Protein AF-M5C0T6-F1 (afdb_monomer_lite)

Foldseek 3Di:
DDADLVCLQQAPCSVVVVVVDDDDDPPVVVVVVVCVVCVVVVVVVLVPDDLVNLLVVLLVQLQQQAPNHPNDGPPDDLLNSLLVSVCCSCPVSVRDDPDRHADAPVSCVVRVNVVNVVVVSHHHDDPPPDPDDPVPDDDDDDDDDDDDDDDDDDDDDDDDDDDDDDDDDDDDDDDDDDDDDDDDDDDDDDDDDDDDDDDDDDDDDDDDDDDDDPDDDDDDDDPDPPFDDDDFDFAEAAAQFQQLQLLVQLLLLVPFDPVALEEEEAEACLQVFVLVQVLSCQLNVAREFEQPGPPDPVSQLVSVVVRQPDPDRYYYYDHLPDQEHHQCQQVGEHREYEYEYDCLVPDFSPVSCVNCVNSHNYGYYYTYYHPVSCVSCVVVCVVDPYYHRRNNVQNVDLPRPPVSVVSSVSSVVSLVPCVVSLVVSLQSNLLSSLVVCQPPDALQVSLLSSQLRCCRHSLEDQQVSYDPSRGRPYYHDAHEPVSCVVRVNVVCVVVVSHHHD

pLDDT: mean 76.31, std 24.2, range [22.41, 98.0]

Structure (mmCIF, N/CA/C/O backbone):
data_AF-M5C0T6-F1
#
_entry.id   AF-M5C0T6-F1
#
loop_
_atom_site.group_PDB
_atom_site.id
_atom_site.type_symbol
_atom_site.label_atom_id
_atom_site.label_alt_id
_atom_site.label_comp_id
_atom_site.label_asym_id
_atom_site.label_entity_id
_atom_site.label_seq_id
_atom_site.pdbx_PDB_ins_code
_atom_site.Cartn_x
_atom_site.Cartn_y
_atom_site.Cartn_z
_atom_site.occupancy
_atom_site.B_iso_or_equiv
_atom_site.auth_seq_id
_atom_site.auth_comp_id
_atom_site.auth_asym_id
_atom_site.auth_atom_id
_atom_site.pdbx_PDB_model_num
ATOM 1 N N . MET A 1 1 ? 19.981 -6.386 -4.255 1.00 53.12 1 MET A N 1
ATOM 2 C CA . MET A 1 1 ? 20.990 -5.521 -3.605 1.00 53.12 1 MET A CA 1
ATOM 3 C C . MET A 1 1 ? 21.536 -6.290 -2.415 1.00 53.12 1 MET A C 1
ATOM 5 O O . MET A 1 1 ? 20.749 -6.980 -1.781 1.00 53.12 1 MET A O 1
ATOM 9 N N . VAL A 1 2 ? 22.842 -6.235 -2.165 1.00 61.12 2 VAL A N 1
ATOM 10 C CA . VAL A 1 2 ? 23.506 -6.896 -1.030 1.00 61.12 2 VAL A CA 1
ATOM 11 C C . VAL A 1 2 ? 24.157 -5.807 -0.186 1.00 61.12 2 VAL A C 1
ATOM 13 O O . VAL A 1 2 ? 24.775 -4.909 -0.753 1.00 61.12 2 VAL A O 1
ATOM 16 N N . ALA A 1 3 ? 23.999 -5.885 1.132 1.00 67.38 3 ALA A N 1
ATOM 17 C CA . ALA A 1 3 ? 24.616 -4.983 2.098 1.00 67.38 3 ALA A CA 1
ATOM 18 C C . ALA A 1 3 ? 25.434 -5.796 3.107 1.00 67.38 3 ALA A C 1
ATOM 20 O O . ALA A 1 3 ? 25.019 -6.892 3.489 1.00 67.38 3 ALA A O 1
ATOM 21 N N . CYS A 1 4 ? 26.584 -5.267 3.523 1.00 77.12 4 CYS A N 1
ATOM 22 C CA . CYS A 1 4 ? 27.404 -5.865 4.568 1.00 77.12 4 CYS A CA 1
ATOM 23 C C . CYS A 1 4 ? 27.088 -5.206 5.915 1.00 77.12 4 CYS A C 1
ATOM 25 O O . CYS A 1 4 ? 27.060 -3.982 6.008 1.00 77.12 4 CYS A O 1
ATOM 27 N N . SER A 1 5 ? 26.908 -5.994 6.977 1.00 76.25 5 SER A N 1
ATOM 28 C CA . SER A 1 5 ? 26.717 -5.458 8.335 1.00 76.25 5 SER A CA 1
ATOM 29 C C . SER A 1 5 ? 27.936 -4.702 8.865 1.00 76.25 5 SER A C 1
ATOM 31 O O . SER A 1 5 ? 27.797 -3.835 9.717 1.00 76.25 5 SER A O 1
ATOM 33 N N . GLU A 1 6 ? 29.127 -4.981 8.335 1.00 76.75 6 GLU A N 1
ATOM 34 C CA . GLU A 1 6 ? 30.347 -4.232 8.664 1.00 76.75 6 GLU A CA 1
ATOM 35 C C . GLU A 1 6 ? 30.303 -2.784 8.133 1.00 76.75 6 GLU A C 1
ATOM 37 O O . GLU A 1 6 ? 30.961 -1.906 8.688 1.00 76.75 6 GLU A O 1
ATOM 42 N N . ASP A 1 7 ? 29.472 -2.513 7.118 1.00 75.94 7 ASP A N 1
ATOM 43 C CA . ASP A 1 7 ? 29.292 -1.187 6.516 1.00 75.94 7 ASP A CA 1
ATOM 44 C C . ASP A 1 7 ? 28.244 -0.318 7.244 1.00 75.94 7 ASP A C 1
ATOM 46 O O . ASP A 1 7 ? 28.082 0.859 6.906 1.00 75.94 7 ASP A O 1
ATOM 50 N N . GLU A 1 8 ? 27.530 -0.861 8.242 1.00 79.75 8 GLU A N 1
ATOM 51 C CA . GLU A 1 8 ? 26.380 -0.207 8.896 1.00 79.75 8 GLU A CA 1
ATOM 52 C C . GLU A 1 8 ? 26.715 1.189 9.439 1.00 79.75 8 GLU A C 1
ATOM 54 O O . GLU A 1 8 ? 25.943 2.134 9.264 1.00 79.75 8 GLU A O 1
ATOM 59 N N . ASN A 1 9 ? 27.897 1.314 10.046 1.00 79.12 9 ASN A N 1
ATOM 60 C CA . ASN A 1 9 ? 28.391 2.542 10.668 1.00 79.12 9 ASN A CA 1
ATOM 61 C C . ASN A 1 9 ? 29.383 3.322 9.782 1.00 79.12 9 ASN A C 1
ATOM 63 O O . ASN A 1 9 ? 29.841 4.387 10.188 1.00 79.12 9 ASN A O 1
ATOM 67 N N . LEU A 1 10 ? 29.738 2.807 8.596 1.00 71.19 10 LEU A N 1
ATOM 68 C CA . LEU A 1 10 ? 30.723 3.441 7.706 1.00 71.19 10 LEU A CA 1
ATOM 69 C C . LEU A 1 10 ? 30.103 4.522 6.813 1.00 71.19 10 LEU A C 1
ATOM 71 O O . LEU A 1 10 ? 30.755 5.517 6.502 1.00 71.19 10 LEU A O 1
ATOM 75 N N . TYR A 1 11 ? 28.842 4.350 6.415 1.00 74.62 11 TYR A N 1
ATOM 76 C CA . TYR A 1 11 ? 28.142 5.282 5.529 1.00 74.62 11 TYR A CA 1
ATOM 77 C C . TYR A 1 11 ? 26.973 5.966 6.254 1.00 74.62 11 TYR A C 1
ATOM 79 O O . TYR A 1 11 ? 26.264 5.299 7.006 1.00 74.62 11 TYR A O 1
ATOM 87 N N . PRO A 1 12 ? 26.647 7.242 5.961 1.00 68.69 12 PRO A N 1
ATOM 88 C CA . PRO A 1 12 ? 25.467 7.911 6.530 1.00 68.69 12 PRO A CA 1
ATOM 89 C C . PRO A 1 12 ? 24.141 7.191 6.233 1.00 68.69 12 PRO A C 1
ATOM 91 O O . PRO A 1 12 ? 23.187 7.276 7.002 1.00 68.69 12 PRO A O 1
ATOM 94 N N . ALA A 1 13 ? 24.084 6.458 5.116 1.00 71.88 13 ALA A N 1
ATOM 95 C CA . ALA A 1 13 ? 22.959 5.607 4.747 1.00 71.88 13 ALA A CA 1
ATOM 96 C C . ALA A 1 13 ? 23.094 4.152 5.241 1.00 71.88 13 ALA A C 1
ATOM 98 O O . ALA A 1 13 ? 22.156 3.386 5.050 1.00 71.88 13 ALA A O 1
ATOM 99 N N . GLY A 1 14 ? 24.208 3.757 5.870 1.00 70.88 14 GLY A N 1
ATOM 100 C CA . GLY A 1 14 ? 24.523 2.375 6.256 1.00 70.88 14 GLY A CA 1
ATOM 101 C C . GLY A 1 14 ? 23.437 1.753 7.131 1.00 70.88 14 GLY A C 1
ATOM 102 O O . GLY A 1 14 ? 22.792 0.800 6.704 1.00 70.88 14 GLY A O 1
ATOM 103 N N . ALA A 1 15 ? 23.118 2.370 8.270 1.00 73.50 15 ALA A N 1
ATOM 104 C CA . ALA A 1 15 ? 21.996 1.968 9.126 1.00 73.50 15 ALA A CA 1
ATOM 105 C C . ALA A 1 15 ? 20.641 1.919 8.383 1.00 73.50 15 ALA A C 1
ATOM 107 O O . ALA A 1 15 ? 19.833 1.021 8.611 1.00 73.50 15 ALA A O 1
ATOM 108 N N . SER A 1 16 ? 20.392 2.838 7.441 1.00 73.38 16 SER A N 1
ATOM 109 C CA . SER A 1 16 ? 19.157 2.842 6.635 1.00 73.38 16 SER A CA 1
ATOM 110 C C . SER A 1 16 ? 19.110 1.708 5.606 1.00 73.38 16 SER A C 1
ATOM 112 O O . SER A 1 16 ? 18.037 1.167 5.345 1.00 73.38 16 SER A O 1
ATOM 114 N N . ILE A 1 17 ? 20.255 1.345 5.024 1.00 75.19 17 ILE A N 1
ATOM 115 C CA . ILE A 1 17 ? 20.408 0.235 4.078 1.00 75.19 17 ILE A CA 1
ATOM 116 C C . ILE A 1 17 ? 20.326 -1.095 4.827 1.00 75.19 17 ILE A C 1
ATOM 118 O O . ILE A 1 17 ? 19.613 -1.988 4.380 1.00 75.19 17 ILE A O 1
ATOM 122 N N . MET A 1 18 ? 20.975 -1.220 5.986 1.00 79.12 18 MET A N 1
ATOM 123 C CA . MET A 1 18 ? 20.890 -2.404 6.846 1.00 79.12 18 MET A CA 1
ATOM 124 C C . MET A 1 18 ? 19.465 -2.633 7.354 1.00 79.12 18 MET A C 1
ATOM 126 O O . MET A 1 18 ? 18.973 -3.754 7.284 1.00 79.12 18 MET A O 1
ATOM 130 N N . TRP A 1 19 ? 18.748 -1.570 7.730 1.00 70.06 19 TRP A N 1
ATOM 131 C CA . TRP A 1 19 ? 17.318 -1.623 8.055 1.00 70.06 19 TRP A CA 1
ATOM 132 C C . TRP A 1 19 ? 16.430 -2.088 6.883 1.00 70.06 19 TRP A C 1
ATOM 134 O O . TRP A 1 19 ? 15.398 -2.725 7.094 1.00 70.06 19 TRP A O 1
ATOM 144 N N . GLN A 1 20 ? 16.813 -1.772 5.643 1.00 71.44 20 GLN A N 1
ATOM 145 C CA . GLN A 1 20 ? 16.124 -2.216 4.421 1.00 71.44 20 GLN A CA 1
ATOM 146 C C . GLN A 1 20 ? 16.590 -3.598 3.929 1.00 71.44 20 GLN A C 1
ATOM 148 O O . GLN A 1 20 ? 15.976 -4.169 3.025 1.00 71.44 20 GLN A O 1
ATOM 153 N N . SER A 1 21 ? 17.667 -4.133 4.503 1.00 75.06 21 SER A N 1
ATOM 154 C CA . SER A 1 21 ? 18.283 -5.391 4.097 1.00 75.06 21 SER A CA 1
ATOM 155 C C . SER A 1 21 ? 17.745 -6.558 4.915 1.00 75.06 21 SER A C 1
ATOM 157 O O . SER A 1 21 ? 17.380 -6.432 6.081 1.00 75.06 21 SER A O 1
ATOM 159 N N . GLN A 1 22 ? 17.708 -7.733 4.295 1.00 65.00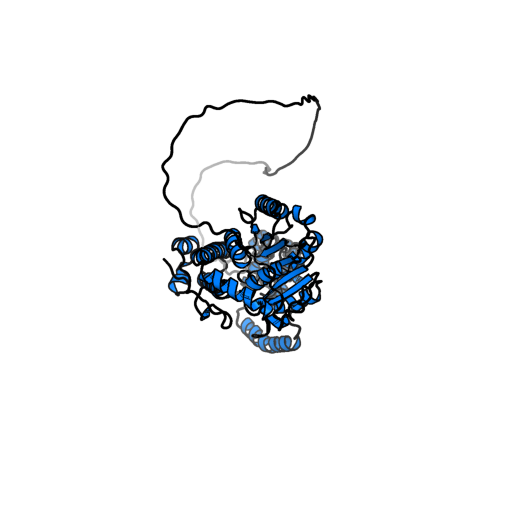 22 GLN A N 1
ATOM 160 C CA . GLN A 1 22 ? 17.434 -8.979 5.002 1.00 65.00 22 GLN A CA 1
ATOM 161 C C . GLN A 1 22 ? 18.758 -9.564 5.493 1.00 65.00 22 GLN A C 1
ATOM 163 O O . GLN A 1 22 ? 19.767 -9.490 4.790 1.00 65.00 22 GLN A O 1
ATOM 168 N N . ALA A 1 23 ? 18.753 -10.175 6.679 1.00 70.12 23 ALA A N 1
ATOM 169 C CA . ALA A 1 23 ? 19.867 -11.019 7.097 1.00 70.12 23 ALA A CA 1
ATOM 170 C C . ALA A 1 23 ? 20.066 -12.150 6.074 1.00 70.12 23 ALA A C 1
ATOM 172 O O . ALA A 1 23 ? 19.089 -12.653 5.510 1.00 70.12 23 ALA A O 1
ATOM 173 N N . TRP A 1 24 ? 21.321 -12.546 5.843 1.00 67.12 24 TRP A N 1
ATOM 174 C CA . TRP A 1 24 ? 21.643 -13.599 4.878 1.00 67.12 24 TRP A CA 1
ATOM 175 C C . TRP A 1 24 ? 20.852 -14.886 5.184 1.00 67.12 24 TRP A C 1
ATOM 177 O O . TRP A 1 24 ? 20.663 -15.198 6.367 1.00 67.12 24 TRP A O 1
ATOM 187 N N . PRO A 1 25 ? 20.369 -15.636 4.170 1.00 66.81 25 PRO A N 1
ATOM 188 C CA . PRO A 1 25 ? 19.606 -16.858 4.400 1.00 66.81 25 PRO A CA 1
ATOM 189 C C . PRO A 1 25 ? 20.309 -17.811 5.372 1.00 66.81 25 PRO A C 1
ATOM 191 O O . PRO A 1 25 ? 21.505 -18.068 5.250 1.00 66.81 25 PRO A O 1
ATOM 194 N N . ARG A 1 26 ? 19.548 -18.360 6.331 1.00 65.00 26 ARG A N 1
ATOM 195 C CA . ARG A 1 26 ? 20.073 -19.284 7.358 1.00 65.00 26 ARG A CA 1
ATOM 196 C C . ARG A 1 26 ? 20.558 -20.622 6.797 1.00 65.00 26 ARG A C 1
ATOM 198 O O . ARG A 1 26 ? 21.232 -21.356 7.511 1.00 65.00 26 ARG A O 1
ATOM 205 N N . ASP A 1 27 ? 20.235 -20.925 5.543 1.00 73.06 27 ASP A N 1
ATOM 206 C CA . ASP A 1 27 ? 20.808 -22.040 4.792 1.00 73.06 27 ASP A CA 1
ATOM 207 C C . ASP A 1 27 ? 22.227 -21.678 4.312 1.00 73.06 27 ASP A C 1
ATOM 209 O O . ASP A 1 27 ? 22.497 -21.413 3.136 1.00 73.06 27 ASP A O 1
ATOM 213 N N . VAL A 1 28 ? 23.134 -21.589 5.289 1.00 73.81 28 VAL A N 1
ATOM 214 C CA . VAL A 1 28 ? 24.543 -21.240 5.080 1.00 73.81 28 VAL A CA 1
ATOM 215 C C . VAL A 1 28 ? 25.243 -22.302 4.232 1.00 73.81 28 VAL A C 1
ATOM 217 O O . VAL A 1 28 ? 26.159 -21.962 3.487 1.00 73.81 28 VAL A O 1
ATOM 220 N N . ASP A 1 29 ? 24.803 -23.559 4.295 1.00 81.44 29 ASP A N 1
ATOM 221 C CA . ASP A 1 29 ? 25.427 -24.672 3.584 1.00 81.44 29 ASP A CA 1
ATOM 222 C C . ASP A 1 29 ? 25.039 -24.706 2.100 1.00 81.44 29 ASP A C 1
ATOM 224 O O . ASP A 1 29 ? 25.930 -24.808 1.255 1.00 81.44 29 ASP A O 1
ATOM 228 N N . SER A 1 30 ? 23.764 -24.498 1.743 1.00 77.81 30 SER A N 1
ATOM 229 C CA . SER A 1 30 ? 23.352 -24.323 0.338 1.00 77.81 30 SER A CA 1
ATOM 230 C C . SER A 1 30 ? 23.964 -23.064 -0.282 1.00 77.81 30 SER A C 1
ATOM 232 O O . SER A 1 30 ? 24.432 -23.081 -1.427 1.00 77.81 30 SER A O 1
ATOM 234 N N . PHE A 1 31 ? 24.067 -21.976 0.492 1.00 78.50 31 PHE A N 1
ATOM 235 C CA . PHE A 1 31 ? 24.791 -20.789 0.047 1.00 78.50 31 PHE A CA 1
ATOM 236 C C . PHE A 1 31 ? 26.287 -21.070 -0.153 1.00 78.50 31 PHE A C 1
ATOM 238 O O . PHE A 1 31 ? 26.838 -20.707 -1.190 1.00 78.50 31 PHE A O 1
ATOM 245 N N . ARG A 1 32 ? 26.949 -21.753 0.788 1.00 82.44 32 ARG A N 1
ATOM 246 C CA . ARG A 1 32 ? 28.369 -22.124 0.681 1.00 82.44 32 ARG A CA 1
ATOM 247 C C . ARG A 1 32 ? 28.621 -23.047 -0.511 1.00 82.44 32 ARG A C 1
ATOM 249 O O . ARG A 1 32 ? 29.608 -22.839 -1.210 1.00 82.44 32 ARG A O 1
ATOM 256 N N . ALA A 1 33 ? 27.730 -23.998 -0.787 1.00 84.94 33 ALA A N 1
ATOM 257 C CA . ALA A 1 33 ? 27.783 -24.843 -1.979 1.00 84.94 33 ALA A CA 1
ATOM 258 C C . ALA A 1 33 ? 27.620 -24.018 -3.270 1.00 84.94 33 ALA A C 1
ATOM 260 O O . ALA A 1 33 ? 28.413 -24.161 -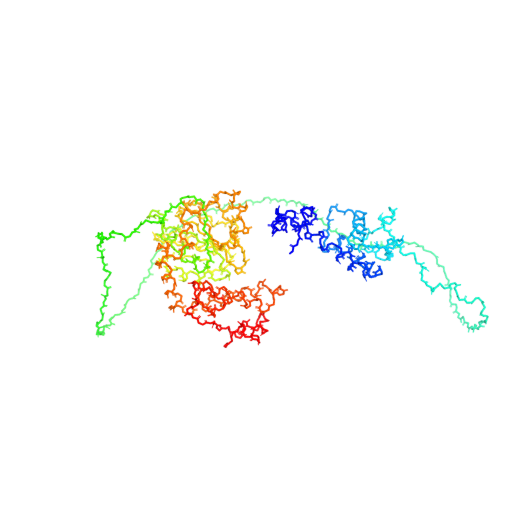4.199 1.00 84.94 33 ALA A O 1
ATOM 261 N N . SER A 1 34 ? 26.660 -23.089 -3.299 1.00 84.88 34 SER A N 1
ATOM 262 C CA . SER A 1 34 ? 26.449 -22.171 -4.429 1.00 84.88 34 SER A CA 1
ATOM 263 C C . SER A 1 34 ? 27.662 -21.265 -4.673 1.00 84.88 34 SER A C 1
ATOM 265 O O . SER A 1 34 ? 28.080 -21.081 -5.814 1.00 84.88 34 SER A O 1
ATOM 267 N N . VAL A 1 35 ? 28.280 -20.739 -3.609 1.00 84.69 35 VAL A N 1
ATOM 268 C CA . VAL A 1 35 ? 29.529 -19.968 -3.695 1.00 84.69 35 VAL A CA 1
ATOM 269 C C . VAL A 1 35 ? 30.675 -20.848 -4.178 1.00 84.69 35 VAL A C 1
ATOM 271 O O . VAL A 1 35 ? 31.384 -20.433 -5.082 1.00 84.69 35 VAL A O 1
ATOM 274 N N . ALA A 1 36 ? 30.852 -22.059 -3.645 1.00 90.44 36 ALA A N 1
ATOM 275 C CA . ALA A 1 36 ? 31.907 -22.973 -4.084 1.00 90.44 36 ALA A CA 1
ATOM 276 C C . ALA A 1 36 ? 31.790 -23.339 -5.577 1.00 90.44 36 ALA A C 1
ATOM 278 O O . ALA A 1 36 ? 32.809 -23.494 -6.245 1.00 90.44 36 ALA A O 1
ATOM 279 N N . LEU A 1 37 ? 30.566 -23.414 -6.109 1.00 90.44 37 LEU A N 1
ATOM 280 C CA . LEU A 1 37 ? 30.297 -23.678 -7.523 1.00 90.44 37 LEU A CA 1
ATOM 281 C C . LEU A 1 37 ? 30.501 -22.440 -8.417 1.00 90.44 37 LEU A C 1
ATOM 283 O O . LEU A 1 37 ? 31.050 -22.557 -9.510 1.00 90.44 37 LEU A O 1
ATOM 287 N N . LEU A 1 38 ? 30.093 -21.248 -7.967 1.00 89.19 38 LEU A N 1
ATOM 288 C CA . LEU A 1 38 ? 30.191 -20.010 -8.755 1.00 89.19 38 LEU A CA 1
ATOM 289 C C . LEU A 1 38 ? 31.558 -19.316 -8.654 1.00 89.19 38 LEU A C 1
ATOM 291 O O . LEU A 1 38 ? 31.955 -18.604 -9.578 1.00 89.19 38 LEU A O 1
ATOM 295 N N . ARG A 1 39 ? 32.293 -19.507 -7.553 1.00 89.50 39 ARG A N 1
ATOM 296 C CA . ARG A 1 39 ? 33.569 -18.825 -7.292 1.00 89.50 39 ARG A CA 1
ATOM 297 C C . ARG A 1 39 ? 34.628 -19.095 -8.372 1.00 89.50 39 ARG A C 1
ATOM 299 O O . ARG A 1 39 ? 35.192 -18.110 -8.842 1.00 89.50 39 ARG A O 1
ATOM 306 N N . PRO A 1 40 ? 34.854 -20.339 -8.847 1.00 92.44 40 PRO A N 1
ATOM 307 C CA . PRO A 1 40 ? 35.814 -20.599 -9.920 1.00 92.44 40 PRO A CA 1
ATOM 308 C C . PRO A 1 40 ? 35.441 -19.902 -11.232 1.00 92.44 40 PRO A C 1
ATOM 310 O O . PRO A 1 40 ? 36.315 -19.368 -11.906 1.00 92.44 40 PRO A O 1
ATOM 313 N N . VAL A 1 41 ? 34.146 -19.842 -11.567 1.00 90.81 41 VAL A N 1
ATOM 314 C CA . VAL A 1 41 ? 33.645 -19.158 -12.774 1.00 90.81 41 VAL A CA 1
ATOM 315 C C . VAL A 1 41 ? 33.893 -17.649 -12.679 1.00 90.81 41 VAL A C 1
ATOM 317 O O . VAL A 1 41 ? 34.344 -17.022 -13.640 1.00 90.81 41 VAL A O 1
ATOM 320 N N . PHE A 1 42 ? 33.654 -17.062 -11.504 1.00 88.88 42 PHE A N 1
ATOM 321 C CA . PHE A 1 42 ? 33.909 -15.645 -11.249 1.00 88.88 42 PHE A CA 1
ATOM 322 C C . PHE A 1 42 ? 35.407 -15.312 -11.274 1.00 88.88 42 PHE A C 1
ATOM 324 O O . PHE A 1 42 ? 35.806 -14.364 -11.947 1.00 88.88 42 PHE A O 1
ATOM 331 N N . ASP A 1 43 ? 36.244 -16.114 -10.611 1.00 90.00 43 ASP A N 1
ATOM 332 C CA . ASP A 1 43 ? 37.696 -15.916 -10.589 1.00 90.00 43 ASP A CA 1
ATOM 333 C C . ASP A 1 43 ? 38.312 -16.138 -11.996 1.00 90.00 43 ASP A C 1
ATOM 335 O O . ASP A 1 43 ? 39.192 -15.378 -12.398 1.00 90.00 43 ASP A O 1
ATOM 339 N N . GLN A 1 44 ? 37.796 -17.078 -12.806 1.00 90.31 44 GLN A N 1
ATOM 340 C CA . GLN A 1 44 ? 38.167 -17.243 -14.224 1.00 90.31 44 GLN A CA 1
ATOM 341 C C . GLN A 1 44 ? 37.761 -16.029 -15.076 1.00 90.31 44 GLN A C 1
ATOM 343 O O . GLN A 1 44 ? 38.553 -15.539 -15.884 1.00 90.31 44 GLN A O 1
ATOM 348 N N . THR A 1 45 ? 36.551 -15.499 -14.871 1.00 90.19 45 THR A N 1
ATOM 349 C CA . THR A 1 45 ? 36.085 -14.285 -15.562 1.00 90.19 45 THR A CA 1
ATOM 350 C C . THR A 1 45 ? 36.955 -13.083 -15.186 1.00 90.19 45 THR A C 1
ATOM 352 O O . THR A 1 45 ? 37.418 -12.362 -16.068 1.00 90.19 45 THR A O 1
ATOM 355 N N . LEU A 1 46 ? 37.283 -12.911 -13.900 1.00 88.69 46 LEU A N 1
ATOM 356 C CA . LEU A 1 46 ? 38.219 -11.883 -13.439 1.00 88.69 46 LEU A CA 1
ATOM 357 C C . LEU A 1 46 ? 39.626 -12.066 -14.017 1.00 88.69 46 LEU A C 1
ATOM 359 O O . LEU A 1 46 ? 40.286 -11.067 -14.298 1.00 88.69 46 LEU A O 1
ATOM 363 N N . ALA A 1 47 ? 40.104 -13.300 -14.189 1.00 89.00 47 ALA A N 1
ATOM 364 C CA . ALA A 1 47 ? 41.406 -13.574 -14.796 1.00 89.00 47 ALA A CA 1
ATOM 365 C C . ALA A 1 47 ? 41.464 -13.176 -16.282 1.00 89.00 47 ALA A C 1
ATOM 367 O O . ALA A 1 47 ? 42.517 -12.752 -16.746 1.00 89.00 47 ALA A O 1
ATOM 368 N N . SER A 1 48 ? 40.342 -13.227 -17.014 1.00 90.44 48 SER A N 1
ATOM 369 C CA . SER A 1 48 ? 40.286 -12.744 -18.407 1.00 90.44 48 SER A CA 1
ATOM 370 C C . SER A 1 48 ? 40.325 -11.216 -18.562 1.00 90.44 48 SER A C 1
ATOM 372 O O . SER A 1 48 ? 40.539 -10.725 -19.670 1.00 90.44 48 SER A O 1
ATOM 374 N N . ILE A 1 49 ? 40.137 -10.446 -17.481 1.00 90.94 49 ILE A N 1
ATOM 375 C CA . ILE A 1 49 ? 40.200 -8.978 -17.523 1.00 90.94 49 ILE A CA 1
ATOM 376 C C . ILE A 1 49 ? 41.671 -8.534 -17.412 1.00 90.94 49 ILE A C 1
ATOM 378 O O . ILE A 1 49 ? 42.301 -8.826 -16.390 1.00 90.94 49 ILE A O 1
ATOM 382 N N . PRO A 1 50 ? 42.218 -7.776 -18.388 1.00 91.94 50 PRO A N 1
ATOM 383 C CA . PRO A 1 50 ? 43.606 -7.316 -18.354 1.00 91.94 50 PRO A CA 1
ATOM 384 C C . PRO A 1 50 ? 43.943 -6.470 -17.120 1.00 91.94 50 PRO A C 1
ATOM 386 O O . PRO A 1 50 ? 43.114 -5.698 -16.621 1.00 91.94 50 PRO A O 1
ATOM 389 N N . ALA A 1 51 ? 45.188 -6.567 -16.650 1.00 88.56 51 ALA A N 1
ATOM 390 C CA . ALA A 1 51 ? 45.665 -5.822 -15.487 1.00 88.56 51 ALA A CA 1
ATOM 391 C C . ALA A 1 51 ? 45.546 -4.301 -15.699 1.00 88.56 51 ALA A C 1
ATOM 393 O O . ALA A 1 51 ? 45.140 -3.577 -14.794 1.00 88.56 51 ALA A O 1
ATOM 394 N N . GLU A 1 52 ? 45.792 -3.814 -16.913 1.00 88.31 52 GLU A N 1
ATOM 395 C CA . GLU A 1 52 ? 45.689 -2.405 -17.306 1.00 88.31 52 GLU A CA 1
ATOM 396 C C . GLU A 1 52 ? 44.255 -1.879 -17.170 1.00 88.31 52 GLU A C 1
ATOM 398 O O . GLU A 1 52 ? 44.046 -0.706 -16.860 1.00 88.31 52 GLU A O 1
ATOM 403 N N . MET A 1 53 ? 43.253 -2.738 -17.383 1.00 88.19 53 MET A N 1
ATOM 404 C CA . MET A 1 53 ? 41.843 -2.386 -17.211 1.00 88.19 53 MET A CA 1
ATOM 405 C C . MET A 1 53 ? 41.471 -2.332 -15.726 1.00 88.19 53 MET A C 1
ATOM 407 O O . MET A 1 53 ? 40.842 -1.369 -15.292 1.00 88.19 53 MET A O 1
ATOM 411 N N . LYS A 1 54 ? 41.936 -3.299 -14.924 1.00 90.75 54 LYS A N 1
ATOM 412 C CA . LYS A 1 54 ? 41.769 -3.292 -13.458 1.00 90.75 54 LYS A CA 1
ATOM 413 C C . LYS A 1 54 ? 42.456 -2.086 -12.807 1.00 90.75 54 LYS A C 1
ATOM 415 O O . LYS A 1 54 ? 41.889 -1.465 -11.915 1.00 90.75 54 LYS A O 1
ATOM 420 N N . ALA A 1 55 ? 43.641 -1.712 -13.290 1.00 89.31 55 ALA A N 1
ATOM 421 C CA . ALA A 1 55 ? 44.407 -0.570 -12.796 1.00 89.31 55 ALA A CA 1
ATOM 422 C C . ALA A 1 55 ? 43.686 0.777 -12.990 1.00 89.31 55 ALA A C 1
ATOM 424 O O . ALA A 1 55 ? 43.865 1.677 -12.174 1.00 89.31 55 ALA A O 1
ATOM 425 N N . LYS A 1 56 ? 42.838 0.918 -14.021 1.00 90.25 56 LYS A N 1
ATOM 426 C CA . LYS A 1 56 ? 42.024 2.132 -14.236 1.00 90.25 56 LYS A CA 1
ATOM 427 C C . LYS A 1 56 ? 40.940 2.327 -13.172 1.00 90.25 56 LYS A C 1
ATOM 429 O O . LYS A 1 56 ? 40.616 3.464 -12.867 1.00 90.25 56 LYS A O 1
ATOM 434 N N . ILE A 1 57 ? 40.443 1.247 -12.563 1.00 91.94 57 ILE A N 1
ATOM 435 C CA . ILE A 1 57 ? 39.418 1.302 -11.503 1.00 91.94 57 ILE A CA 1
ATOM 436 C C . ILE A 1 57 ? 39.996 1.879 -10.197 1.00 91.94 57 ILE A C 1
ATOM 438 O O . ILE A 1 57 ? 39.262 2.419 -9.376 1.00 91.94 57 ILE A O 1
ATOM 442 N N . TYR A 1 58 ? 41.312 1.787 -9.991 1.00 93.62 58 TYR A N 1
ATOM 443 C CA . TYR A 1 58 ? 41.981 2.207 -8.758 1.00 93.62 58 TYR A CA 1
ATOM 444 C C . TYR A 1 58 ? 41.803 3.705 -8.407 1.00 93.62 58 TYR A C 1
ATOM 446 O O . TYR A 1 58 ? 41.320 3.983 -7.305 1.00 93.62 58 TYR A O 1
ATOM 454 N N . PRO A 1 59 ? 42.104 4.683 -9.293 1.00 92.38 59 PRO A N 1
ATOM 455 C CA . PRO A 1 59 ? 41.818 6.094 -9.019 1.00 92.38 59 PRO A CA 1
ATOM 456 C C . PRO A 1 59 ? 40.315 6.368 -8.854 1.00 92.38 59 PRO A C 1
ATOM 458 O O . PRO A 1 59 ? 39.938 7.086 -7.929 1.00 92.38 59 PRO A O 1
ATOM 461 N N . ASP A 1 60 ? 39.450 5.753 -9.668 1.00 91.56 60 ASP A N 1
ATOM 462 C CA . ASP A 1 60 ? 37.994 5.933 -9.568 1.00 91.56 60 ASP A CA 1
ATOM 463 C C . ASP A 1 60 ? 37.461 5.472 -8.202 1.00 91.56 60 ASP A C 1
ATOM 465 O O . ASP A 1 60 ? 36.644 6.153 -7.579 1.00 91.56 60 ASP A O 1
ATOM 469 N N . TRP A 1 61 ? 37.965 4.343 -7.691 1.00 93.94 61 TRP A N 1
ATOM 470 C CA . TRP A 1 61 ? 37.615 3.822 -6.371 1.00 93.94 61 TRP A CA 1
ATOM 471 C C . TRP A 1 61 ? 38.035 4.788 -5.257 1.00 93.94 61 TRP A C 1
ATOM 473 O O . TRP A 1 61 ? 37.238 5.064 -4.357 1.00 93.94 61 TRP A O 1
ATOM 483 N N . ILE A 1 62 ? 39.251 5.342 -5.337 1.00 93.94 62 ILE A N 1
ATOM 484 C CA . ILE A 1 62 ? 39.770 6.314 -4.362 1.00 93.94 62 ILE A CA 1
ATOM 485 C C . ILE A 1 62 ? 38.947 7.607 -4.395 1.00 93.94 62 ILE A C 1
ATOM 487 O O . ILE A 1 62 ? 38.505 8.064 -3.344 1.00 93.94 62 ILE A O 1
ATOM 491 N N . SER A 1 63 ? 38.662 8.173 -5.571 1.00 92.06 63 SER A N 1
ATOM 492 C CA . SER A 1 63 ? 37.831 9.382 -5.676 1.00 92.06 63 SER A CA 1
ATOM 493 C C . SER A 1 63 ? 36.363 9.143 -5.300 1.00 92.06 63 SER A C 1
ATOM 495 O O . SER A 1 63 ? 35.694 10.071 -4.850 1.00 92.06 63 SER A O 1
ATOM 497 N N . CYS A 1 64 ? 35.854 7.914 -5.417 1.00 90.69 64 CYS A N 1
ATOM 498 C CA . CYS A 1 64 ? 34.505 7.550 -4.981 1.00 90.69 64 CYS A CA 1
ATOM 499 C C . CYS A 1 64 ? 34.348 7.523 -3.446 1.00 90.69 64 CYS A C 1
ATOM 501 O O . CYS A 1 64 ? 33.298 7.941 -2.951 1.00 90.69 64 CYS A O 1
ATOM 503 N N . HIS A 1 65 ? 35.378 7.084 -2.709 1.00 90.94 65 HIS A N 1
ATOM 504 C CA . HIS A 1 65 ? 35.346 6.917 -1.244 1.00 90.94 65 HIS A CA 1
ATOM 505 C C . HIS A 1 65 ? 36.141 7.982 -0.462 1.00 90.94 65 HIS A C 1
ATOM 507 O O . HIS A 1 65 ? 36.040 8.051 0.763 1.00 90.94 65 HIS A O 1
ATOM 513 N N . GLY A 1 66 ? 36.925 8.819 -1.145 1.00 88.38 66 GLY A N 1
ATOM 514 C CA . GLY A 1 66 ? 37.653 9.938 -0.547 1.00 88.38 66 GLY A CA 1
ATOM 515 C C . GLY A 1 66 ? 36.751 11.095 -0.110 1.00 88.38 66 GLY A C 1
ATOM 516 O O . GLY A 1 66 ? 35.542 11.084 -0.324 1.00 88.38 66 GLY A O 1
ATOM 517 N N . SER A 1 67 ? 37.353 12.137 0.469 1.00 84.38 67 SER A N 1
ATOM 518 C CA . SER A 1 67 ? 36.667 13.292 1.092 1.00 84.38 67 SER A CA 1
ATOM 519 C C . SER A 1 67 ? 35.729 14.096 0.179 1.00 84.38 67 SER A C 1
ATOM 521 O O . SER A 1 67 ? 34.930 14.893 0.666 1.00 84.38 67 SER A O 1
ATOM 523 N N . ARG A 1 68 ? 35.820 13.897 -1.141 1.00 82.56 68 ARG A N 1
ATOM 524 C CA . ARG A 1 68 ? 34.984 14.534 -2.176 1.00 82.56 68 ARG A CA 1
ATOM 525 C C . ARG A 1 68 ? 34.024 13.553 -2.863 1.00 82.56 68 ARG A C 1
ATOM 527 O O . ARG A 1 68 ? 33.282 13.946 -3.760 1.00 82.56 68 ARG A O 1
ATOM 534 N N . GLY A 1 69 ? 34.072 12.280 -2.480 1.00 85.25 69 GLY A N 1
ATOM 535 C CA . GLY A 1 69 ? 33.350 11.189 -3.115 1.00 85.25 69 GLY A CA 1
ATOM 536 C C . GLY A 1 69 ? 31.940 10.988 -2.565 1.00 85.25 69 GLY A C 1
ATOM 537 O O . GLY A 1 69 ? 31.654 11.235 -1.396 1.00 85.25 69 GLY A O 1
ATOM 538 N N . HIS A 1 70 ? 31.043 10.471 -3.406 1.00 81.06 70 HIS A N 1
ATOM 539 C CA . HIS A 1 70 ? 29.659 10.175 -3.018 1.00 81.06 70 HIS A CA 1
ATOM 540 C C . HIS A 1 70 ? 29.525 8.957 -2.076 1.00 81.06 70 HIS A C 1
ATOM 542 O O . HIS A 1 70 ? 28.435 8.695 -1.570 1.00 81.06 70 HIS A O 1
ATOM 548 N N . ARG A 1 71 ? 30.618 8.219 -1.832 1.00 82.62 71 ARG A N 1
ATOM 549 C CA . ARG A 1 71 ? 30.744 7.158 -0.818 1.00 82.62 71 ARG A CA 1
ATOM 550 C C . ARG A 1 71 ? 31.784 7.512 0.250 1.00 82.62 71 ARG A C 1
ATOM 552 O O . ARG A 1 71 ? 32.455 6.622 0.764 1.00 82.62 71 ARG A O 1
ATOM 559 N N . PHE A 1 72 ? 31.951 8.798 0.559 1.00 85.94 72 PHE A N 1
ATOM 560 C CA . PHE A 1 72 ? 32.872 9.234 1.605 1.00 85.94 72 PHE A CA 1
ATOM 561 C C . PHE A 1 72 ? 32.583 8.545 2.950 1.00 85.94 72 PHE A C 1
ATOM 563 O O . PHE A 1 72 ? 31.452 8.577 3.443 1.00 85.94 72 PHE A O 1
ATOM 570 N N . VAL A 1 73 ? 33.625 7.958 3.543 1.00 83.94 73 VAL A N 1
ATOM 571 C CA . VAL A 1 73 ? 33.605 7.349 4.879 1.00 83.94 73 VAL A CA 1
ATOM 572 C C . VAL A 1 73 ? 34.359 8.263 5.842 1.00 83.94 73 VAL A C 1
ATOM 574 O O . VAL A 1 73 ? 35.584 8.358 5.796 1.00 83.94 73 VAL A O 1
ATOM 577 N N . SER A 1 74 ? 33.633 8.935 6.736 1.00 83.19 74 SER A N 1
ATOM 578 C CA . SER A 1 74 ? 34.200 9.946 7.644 1.00 83.19 74 SER A CA 1
ATOM 579 C C . SER A 1 74 ? 35.156 9.390 8.703 1.00 83.19 74 SER A C 1
ATOM 581 O O . SER A 1 74 ? 35.927 10.150 9.283 1.00 83.19 74 SER A O 1
ATOM 583 N N . SER A 1 75 ? 35.123 8.078 8.950 1.00 84.81 75 SER A N 1
ATOM 584 C CA . SER A 1 75 ? 36.014 7.382 9.882 1.00 84.81 75 SER A CA 1
ATOM 585 C C . SER A 1 75 ? 37.324 6.893 9.251 1.00 84.81 75 SER A C 1
ATOM 587 O O . SER A 1 75 ? 38.090 6.212 9.929 1.00 84.81 75 SER A O 1
ATOM 589 N N . TRP A 1 76 ? 37.575 7.155 7.963 1.00 90.69 76 TRP A N 1
ATOM 590 C CA . TRP A 1 76 ? 38.825 6.782 7.295 1.00 90.69 76 TRP A CA 1
ATOM 591 C C . TRP A 1 76 ? 39.719 8.006 7.096 1.00 90.69 76 TRP A C 1
ATOM 593 O O . TRP A 1 76 ? 39.324 8.983 6.460 1.00 90.69 76 TRP A O 1
ATOM 603 N N . ASP A 1 77 ? 40.955 7.925 7.586 1.00 91.44 77 ASP A N 1
ATOM 604 C CA . ASP A 1 77 ? 42.022 8.811 7.127 1.00 91.44 77 ASP A CA 1
ATOM 605 C C . ASP A 1 77 ? 42.484 8.435 5.702 1.00 91.44 77 ASP A C 1
ATOM 607 O O . ASP A 1 77 ? 42.146 7.381 5.150 1.00 91.44 77 ASP A O 1
ATOM 611 N N . VAL A 1 78 ? 43.265 9.322 5.080 1.00 92.06 78 VAL A N 1
ATOM 612 C CA . VAL A 1 78 ? 43.715 9.175 3.682 1.00 92.06 78 VAL A CA 1
ATOM 613 C C . VAL A 1 78 ? 44.614 7.952 3.465 1.00 92.06 78 VAL A C 1
ATOM 615 O O . VAL A 1 78 ? 44.643 7.380 2.376 1.00 92.06 78 VAL A O 1
ATOM 618 N N . VAL A 1 79 ? 45.301 7.507 4.515 1.00 93.12 79 VAL A N 1
ATOM 619 C CA . VAL A 1 79 ? 46.151 6.315 4.519 1.00 93.12 79 VAL A CA 1
ATOM 620 C C . VAL A 1 79 ? 45.287 5.049 4.528 1.00 93.12 79 VAL A C 1
ATOM 622 O O . VAL A 1 79 ? 45.510 4.128 3.742 1.00 93.12 79 VAL A O 1
ATOM 625 N N . THR A 1 80 ? 44.272 5.011 5.388 1.00 93.31 80 THR A N 1
ATOM 626 C CA . THR A 1 80 ? 43.292 3.928 5.524 1.00 93.31 80 THR A CA 1
ATOM 627 C C . THR A 1 80 ? 42.474 3.773 4.248 1.00 93.31 80 THR A C 1
ATOM 629 O O . THR A 1 80 ? 42.303 2.651 3.771 1.00 93.31 80 THR A O 1
ATOM 632 N N . LEU A 1 81 ? 42.047 4.887 3.642 1.00 94.00 81 LEU A N 1
ATOM 633 C CA . LEU A 1 81 ? 41.392 4.925 2.333 1.00 94.00 81 LEU A CA 1
ATOM 634 C C . LEU A 1 81 ? 42.228 4.207 1.260 1.00 94.00 81 LEU A C 1
ATOM 636 O O . LEU A 1 81 ? 41.728 3.312 0.579 1.00 94.00 81 LEU A O 1
ATOM 640 N N . VAL A 1 82 ? 43.512 4.553 1.134 1.00 95.25 82 VAL A N 1
ATOM 641 C CA . VAL A 1 82 ? 44.420 3.922 0.162 1.00 95.25 82 VAL A CA 1
ATOM 642 C C . VAL A 1 82 ? 44.682 2.452 0.503 1.00 95.25 82 VAL A C 1
ATOM 644 O O . VAL A 1 82 ? 44.638 1.602 -0.385 1.00 95.25 82 VAL A O 1
ATOM 647 N N . LYS A 1 83 ? 44.886 2.105 1.781 1.00 94.12 83 LYS A N 1
ATOM 648 C CA . LYS A 1 83 ? 45.052 0.704 2.212 1.00 94.12 83 LYS A CA 1
ATOM 649 C C . LYS A 1 83 ? 43.804 -0.134 1.873 1.00 94.12 83 LYS A C 1
ATOM 651 O O . LYS A 1 83 ? 43.945 -1.262 1.403 1.00 94.12 83 LYS A O 1
ATOM 656 N N . LYS A 1 84 ? 42.590 0.421 1.999 1.00 92.81 84 LYS A N 1
ATOM 657 C CA . LYS A 1 84 ? 41.335 -0.216 1.550 1.00 92.81 84 LYS A CA 1
ATOM 658 C C . LYS A 1 84 ? 41.240 -0.327 0.021 1.00 92.81 84 LYS A C 1
ATOM 660 O O . LYS A 1 84 ? 40.828 -1.379 -0.463 1.00 92.81 84 LYS A O 1
ATOM 665 N N . ALA A 1 85 ? 41.686 0.680 -0.735 1.00 94.06 85 ALA A N 1
ATOM 666 C CA . ALA A 1 85 ? 41.768 0.615 -2.200 1.00 94.06 85 ALA A CA 1
ATOM 667 C C . ALA A 1 85 ? 42.721 -0.499 -2.680 1.00 94.06 85 ALA A C 1
ATOM 669 O O . ALA A 1 85 ? 42.402 -1.239 -3.612 1.00 94.06 85 ALA A O 1
ATOM 670 N N . ASN A 1 86 ? 43.866 -0.657 -2.007 1.00 94.56 86 ASN A N 1
ATOM 671 C CA . ASN A 1 86 ? 44.843 -1.715 -2.279 1.00 94.56 86 ASN A CA 1
ATOM 672 C C . ASN A 1 86 ? 44.240 -3.106 -2.035 1.00 94.56 86 ASN A C 1
ATOM 674 O O . ASN A 1 86 ? 44.338 -3.972 -2.903 1.00 94.56 86 ASN A O 1
ATOM 678 N N . LEU A 1 87 ? 43.564 -3.305 -0.896 1.00 93.69 87 LEU A N 1
ATOM 679 C CA . LEU A 1 87 ? 42.863 -4.558 -0.587 1.00 93.69 87 LEU A CA 1
ATOM 680 C C . LEU A 1 87 ? 41.747 -4.854 -1.596 1.00 93.69 87 LEU A C 1
ATOM 682 O O . LEU A 1 87 ? 41.653 -5.972 -2.088 1.00 93.69 87 LEU A O 1
ATOM 686 N N . PHE A 1 88 ? 40.941 -3.861 -1.986 1.00 92.81 88 PHE A N 1
ATOM 687 C CA . PHE A 1 88 ? 39.915 -4.049 -3.018 1.00 92.81 88 PHE A CA 1
ATOM 688 C C . PHE A 1 88 ? 40.523 -4.531 -4.347 1.00 92.81 88 PHE A C 1
ATOM 690 O O . PHE A 1 88 ? 40.041 -5.489 -4.957 1.00 92.81 88 PHE A O 1
ATOM 697 N N . LEU A 1 89 ? 41.617 -3.907 -4.782 1.00 92.31 89 LEU A N 1
ATOM 698 C CA . LEU A 1 89 ? 42.283 -4.258 -6.031 1.00 92.31 89 LEU A CA 1
ATOM 699 C C . LEU A 1 89 ? 42.908 -5.671 -5.989 1.00 92.31 89 LEU A C 1
ATOM 701 O O . LEU A 1 89 ? 42.762 -6.439 -6.944 1.00 92.31 89 LEU A O 1
ATOM 705 N N . LEU A 1 90 ? 43.560 -6.042 -4.885 1.00 91.19 90 LEU A N 1
ATOM 706 C CA . LEU A 1 90 ? 44.202 -7.351 -4.718 1.00 91.19 90 LEU A CA 1
ATOM 707 C C . LEU A 1 90 ? 43.184 -8.477 -4.459 1.00 91.19 90 LEU A C 1
ATOM 709 O O . LEU A 1 90 ? 43.183 -9.489 -5.163 1.00 91.19 90 LEU A O 1
ATOM 713 N N . ASP A 1 91 ? 42.279 -8.298 -3.497 1.00 88.00 91 ASP A N 1
ATOM 714 C CA . ASP A 1 91 ? 41.408 -9.366 -3.000 1.00 88.00 91 ASP A CA 1
ATOM 715 C C . ASP A 1 91 ? 40.125 -9.531 -3.814 1.00 88.00 91 ASP A C 1
ATOM 717 O O . ASP A 1 91 ? 39.679 -10.670 -4.008 1.00 88.00 91 ASP A O 1
ATOM 721 N N . VAL A 1 92 ? 39.542 -8.428 -4.301 1.00 89.00 92 VAL A N 1
ATOM 722 C CA . VAL A 1 92 ? 38.269 -8.435 -5.043 1.00 89.00 92 VAL A CA 1
ATOM 723 C C . VAL A 1 92 ? 38.509 -8.499 -6.546 1.00 89.00 92 VAL A C 1
ATOM 725 O O . VAL A 1 92 ? 37.961 -9.380 -7.199 1.00 89.00 92 VAL A O 1
ATOM 728 N N . LEU A 1 93 ? 39.354 -7.625 -7.105 1.00 90.56 93 LEU A N 1
ATOM 729 C CA . LEU A 1 93 ? 39.634 -7.622 -8.551 1.00 90.56 93 LEU A CA 1
ATOM 730 C C . LEU A 1 93 ? 40.682 -8.661 -8.985 1.00 90.56 93 LEU A C 1
ATOM 732 O O . LEU A 1 93 ? 40.905 -8.831 -10.188 1.00 90.56 93 LEU A O 1
ATOM 736 N N . LYS A 1 94 ? 41.325 -9.364 -8.039 1.00 89.12 94 LYS A N 1
ATOM 737 C CA . LYS A 1 94 ? 42.416 -10.322 -8.303 1.00 89.12 94 LYS A CA 1
ATOM 738 C C . LYS A 1 94 ? 43.465 -9.714 -9.233 1.00 89.12 94 LYS A C 1
ATOM 740 O O . LYS A 1 94 ? 43.765 -10.242 -10.306 1.00 89.12 94 LYS A O 1
ATOM 745 N N . TYR A 1 95 ? 43.942 -8.528 -8.868 1.00 89.81 95 TYR A N 1
ATOM 746 C CA . TYR A 1 95 ? 44.963 -7.816 -9.620 1.00 89.81 95 TYR A CA 1
ATOM 747 C C . TYR A 1 95 ? 46.318 -8.509 -9.462 1.00 89.81 95 TYR A C 1
ATOM 749 O O . TYR A 1 95 ? 46.850 -8.612 -8.359 1.00 89.81 95 TYR A O 1
ATOM 757 N N . GLN A 1 96 ? 46.856 -8.997 -10.577 1.00 82.88 96 GLN A N 1
ATOM 758 C CA . GLN A 1 96 ? 48.129 -9.706 -10.643 1.00 82.88 96 GLN A CA 1
ATOM 759 C C . GLN A 1 96 ? 49.086 -8.891 -11.514 1.00 82.88 96 GLN A C 1
ATOM 761 O O . GLN A 1 96 ? 49.065 -8.987 -12.737 1.00 82.88 96 GLN A O 1
ATOM 766 N N . ALA A 1 97 ? 49.893 -8.052 -10.871 1.00 85.12 97 ALA A N 1
ATOM 767 C CA . ALA A 1 97 ? 50.973 -7.299 -11.498 1.00 85.12 97 ALA A CA 1
ATOM 768 C C . ALA A 1 97 ? 52.138 -7.145 -10.500 1.00 85.12 97 ALA A C 1
ATOM 770 O O . ALA A 1 97 ? 51.907 -7.255 -9.293 1.00 85.12 97 ALA A O 1
ATOM 771 N N . PRO A 1 98 ? 53.374 -6.860 -10.957 1.00 83.06 98 PRO A N 1
ATOM 772 C CA . PRO A 1 98 ? 54.538 -6.725 -10.072 1.00 83.06 98 PRO A CA 1
ATOM 773 C C . PRO A 1 98 ? 54.438 -5.579 -9.050 1.00 83.06 98 PRO A C 1
ATOM 775 O O . PRO A 1 98 ? 55.146 -5.578 -8.045 1.00 83.06 98 PRO A O 1
ATOM 778 N N . SER A 1 99 ? 53.579 -4.589 -9.301 1.00 87.19 99 SER A N 1
ATOM 779 C CA . SER A 1 99 ? 53.368 -3.425 -8.442 1.00 87.19 99 SER A CA 1
ATOM 780 C C . SER A 1 99 ? 51.921 -2.944 -8.499 1.00 87.19 99 SER A C 1
ATOM 782 O O . SER A 1 99 ? 51.259 -3.083 -9.525 1.00 87.19 99 SER A O 1
ATOM 784 N N . LEU A 1 100 ? 51.453 -2.320 -7.415 1.00 90.69 100 LEU A N 1
ATOM 785 C CA . LEU A 1 100 ? 50.177 -1.598 -7.386 1.00 90.69 100 LEU A CA 1
ATOM 786 C C . LEU A 1 100 ? 50.170 -0.419 -8.387 1.00 90.69 100 LEU A C 1
ATOM 788 O O . LEU A 1 100 ? 51.242 0.125 -8.670 1.00 90.69 100 LEU A O 1
ATOM 792 N N . PRO A 1 101 ? 48.994 -0.001 -8.899 1.00 91.88 101 PRO A N 1
ATOM 793 C CA . PRO A 1 101 ? 48.877 1.103 -9.844 1.00 91.88 101 PRO A CA 1
ATOM 794 C C . PRO A 1 101 ? 49.391 2.430 -9.288 1.00 91.88 101 PRO A C 1
ATOM 796 O O . PRO A 1 101 ? 49.220 2.749 -8.112 1.00 91.88 101 PRO A O 1
ATOM 799 N N . GLU A 1 102 ? 49.963 3.234 -10.177 1.00 92.06 102 GLU A N 1
ATOM 800 C CA . GLU A 1 102 ? 50.479 4.561 -9.857 1.00 92.06 102 GLU A CA 1
ATOM 801 C C . GLU A 1 102 ? 49.485 5.653 -10.272 1.00 92.06 102 GLU A C 1
ATOM 803 O O . GLU A 1 102 ? 48.956 5.635 -11.391 1.00 92.06 102 GLU A O 1
ATOM 808 N N . VAL A 1 103 ? 49.266 6.641 -9.403 1.00 91.50 103 VAL A N 1
ATOM 809 C CA . VAL A 1 103 ? 48.445 7.829 -9.702 1.00 91.50 103 VAL A CA 1
ATOM 810 C C . VAL A 1 103 ? 49.310 8.997 -10.180 1.00 91.50 103 VAL A C 1
ATOM 812 O O . VAL A 1 103 ? 50.519 9.005 -9.974 1.00 91.50 103 VAL A O 1
ATOM 815 N N . SER A 1 104 ? 48.726 10.004 -10.832 1.00 91.25 104 SER A N 1
ATOM 816 C CA . SER A 1 104 ? 49.464 11.234 -11.150 1.00 91.25 104 SER A CA 1
ATOM 817 C C . SER A 1 104 ? 49.632 12.124 -9.914 1.00 91.25 104 SER A C 1
ATOM 819 O O . SER A 1 104 ? 48.801 12.111 -9.006 1.00 91.25 104 SER A O 1
ATOM 821 N N . GLU A 1 105 ? 50.674 12.954 -9.907 1.00 89.00 105 GLU A N 1
ATOM 822 C CA . GLU A 1 105 ? 50.910 13.963 -8.865 1.00 89.00 105 GLU A CA 1
ATOM 823 C C . GLU A 1 105 ? 49.709 14.915 -8.708 1.00 89.00 105 GLU A C 1
ATOM 825 O O . GLU A 1 105 ? 49.239 15.162 -7.600 1.00 89.00 105 GLU A O 1
ATOM 830 N N . GLY A 1 106 ? 49.111 15.348 -9.825 1.00 87.06 106 GLY A N 1
ATOM 831 C CA . GLY A 1 106 ? 47.880 16.144 -9.809 1.00 87.06 106 GLY A CA 1
ATOM 832 C C . GLY A 1 106 ? 46.672 15.413 -9.203 1.00 87.06 106 GLY A C 1
ATOM 833 O O . GLY A 1 106 ? 45.838 16.051 -8.566 1.00 87.06 106 GLY A O 1
ATOM 834 N N . PHE A 1 107 ? 46.576 14.084 -9.342 1.00 90.88 107 PHE A N 1
ATOM 835 C CA . PHE A 1 107 ? 45.524 13.294 -8.692 1.00 90.88 107 PHE A CA 1
ATOM 836 C C . PHE A 1 107 ? 45.764 13.162 -7.183 1.00 90.88 107 PHE A C 1
ATOM 838 O O . PHE A 1 107 ? 44.816 13.302 -6.408 1.00 90.88 107 PHE A O 1
ATOM 845 N N . MET A 1 108 ? 47.016 12.934 -6.766 1.00 92.38 108 MET A N 1
ATOM 846 C CA . MET A 1 108 ? 47.420 12.938 -5.355 1.00 92.38 108 MET A CA 1
ATOM 847 C C . MET A 1 108 ? 47.032 14.267 -4.694 1.00 92.38 108 MET A C 1
ATOM 849 O O . MET A 1 108 ? 46.269 14.252 -3.729 1.00 92.38 108 MET A O 1
ATOM 853 N N . ALA A 1 109 ? 47.460 15.393 -5.275 1.00 88.75 109 ALA A N 1
ATOM 854 C CA . ALA A 1 109 ? 47.186 16.733 -4.758 1.00 88.75 109 ALA A CA 1
ATOM 855 C C . ALA A 1 109 ? 45.691 17.093 -4.758 1.00 88.75 109 ALA A C 1
ATOM 857 O O . ALA A 1 109 ? 45.191 17.727 -3.830 1.00 88.75 109 ALA A O 1
ATOM 858 N N . HIS A 1 110 ? 44.932 16.660 -5.771 1.00 87.12 110 HIS A N 1
ATOM 859 C CA . HIS A 1 110 ? 43.490 16.915 -5.819 1.00 87.12 110 HIS A CA 1
ATOM 860 C C . HIS A 1 110 ? 42.718 16.199 -4.697 1.00 87.12 110 HIS A C 1
ATOM 862 O O . HIS A 1 110 ? 41.714 16.727 -4.211 1.00 87.12 110 HIS A O 1
ATOM 868 N N . ASN A 1 111 ? 43.164 15.001 -4.305 1.00 88.44 111 ASN A N 1
ATOM 869 C CA . ASN A 1 111 ? 42.493 14.153 -3.317 1.00 88.44 111 ASN A CA 1
ATOM 870 C C . ASN A 1 111 ? 43.136 14.222 -1.910 1.00 88.44 111 ASN A C 1
ATOM 872 O O . ASN A 1 111 ? 42.593 13.620 -0.985 1.00 88.44 111 ASN A O 1
ATOM 876 N N . GLY A 1 112 ? 44.243 14.957 -1.728 1.00 89.06 112 GLY A N 1
ATOM 877 C CA . GLY A 1 112 ? 44.940 15.116 -0.442 1.00 89.06 112 GLY A CA 1
ATOM 878 C C . GLY A 1 112 ? 45.658 13.847 0.033 1.00 89.06 112 GLY A C 1
ATOM 879 O O . GLY A 1 112 ? 45.553 13.473 1.201 1.00 89.06 112 GLY A O 1
ATOM 880 N N . LEU A 1 113 ? 46.297 13.119 -0.887 1.00 92.88 113 LEU A N 1
ATOM 881 C CA . LEU A 1 113 ? 46.845 11.777 -0.638 1.00 92.88 113 LEU A CA 1
ATOM 882 C C . LEU A 1 113 ? 48.339 11.763 -0.266 1.00 92.88 113 LEU A C 1
ATOM 884 O O . LEU A 1 113 ? 48.936 10.690 -0.195 1.00 92.88 113 LEU A O 1
ATOM 888 N N . GLU A 1 114 ? 48.954 12.919 -0.013 1.00 92.06 114 GLU A N 1
ATOM 889 C CA . GLU A 1 114 ? 50.392 13.078 0.246 1.00 92.06 114 GLU A CA 1
ATOM 890 C C . GLU A 1 114 ? 50.880 12.193 1.403 1.00 92.06 114 GLU A C 1
ATOM 892 O O . GLU A 1 114 ? 51.903 11.520 1.283 1.00 92.06 114 GLU A O 1
ATOM 897 N N . LEU A 1 115 ? 50.114 12.117 2.497 1.00 90.06 115 LEU A N 1
ATOM 898 C CA . LEU A 1 115 ? 50.437 11.265 3.650 1.00 90.06 115 LEU A CA 1
ATOM 899 C C . LEU A 1 115 ? 50.437 9.770 3.291 1.00 90.06 115 LEU A C 1
ATOM 901 O O . LEU A 1 115 ? 51.269 9.014 3.785 1.00 90.06 115 LEU A O 1
ATOM 905 N N . ALA A 1 116 ? 49.552 9.334 2.389 1.00 92.12 116 ALA A N 1
ATOM 906 C CA . ALA A 1 116 ? 49.522 7.948 1.924 1.00 92.12 116 ALA A CA 1
ATOM 907 C C . ALA A 1 116 ? 50.712 7.611 1.009 1.00 92.12 116 ALA A C 1
ATOM 909 O O . ALA A 1 116 ? 51.134 6.456 0.959 1.00 92.12 116 ALA A O 1
ATOM 910 N N . VAL A 1 117 ? 51.277 8.606 0.318 1.00 91.62 117 VAL A N 1
ATOM 911 C CA . VAL A 1 117 ? 52.532 8.465 -0.439 1.00 91.62 117 VAL A CA 1
ATOM 912 C C . VAL A 1 117 ? 53.730 8.438 0.511 1.00 91.62 117 VAL A C 1
ATOM 914 O O . VAL A 1 117 ? 54.605 7.590 0.360 1.00 91.62 117 VAL A O 1
ATOM 917 N N . GLN A 1 118 ? 53.741 9.298 1.535 1.00 90.44 118 GLN A N 1
ATOM 918 C CA . GLN A 1 118 ? 54.783 9.331 2.565 1.00 90.44 118 GLN A CA 1
ATOM 919 C C . GLN A 1 118 ? 54.861 8.020 3.370 1.00 90.44 118 GLN A C 1
ATOM 921 O O . GLN A 1 118 ? 55.957 7.552 3.667 1.00 90.44 118 GLN A O 1
ATOM 926 N N . GLU A 1 119 ? 53.722 7.388 3.670 1.00 90.25 119 GLU A N 1
ATOM 927 C CA . GLU A 1 119 ? 53.660 6.042 4.266 1.00 90.25 119 GLU A CA 1
ATOM 928 C C . GLU A 1 119 ? 53.939 4.892 3.273 1.00 90.25 119 GLU A C 1
ATOM 930 O O . GLU A 1 119 ? 53.888 3.721 3.651 1.00 90.25 119 GLU A O 1
ATOM 935 N N . GLY A 1 120 ? 54.198 5.181 1.993 1.00 88.88 120 GLY A N 1
ATOM 936 C CA . GLY A 1 120 ? 54.429 4.167 0.958 1.00 88.88 120 GLY A CA 1
ATOM 937 C C . GLY A 1 120 ? 53.197 3.325 0.593 1.00 88.88 120 GLY A C 1
ATOM 938 O O . GLY A 1 120 ? 53.323 2.327 -0.119 1.00 88.88 120 GLY A O 1
ATOM 939 N N . ALA A 1 121 ? 52.003 3.711 1.056 1.00 89.25 121 ALA A N 1
ATOM 940 C CA . ALA A 1 121 ? 50.744 3.035 0.750 1.00 89.25 121 ALA A CA 1
ATOM 941 C C . ALA A 1 121 ? 50.244 3.339 -0.676 1.00 89.25 121 ALA A C 1
ATOM 943 O O . ALA A 1 121 ? 49.580 2.493 -1.279 1.00 89.25 121 ALA A O 1
ATOM 944 N N . LEU A 1 122 ? 50.571 4.525 -1.206 1.00 92.00 122 LEU A N 1
ATOM 945 C CA . LEU A 1 122 ? 50.247 4.988 -2.556 1.00 92.00 122 LEU A CA 1
ATOM 946 C C . LEU A 1 122 ? 51.525 5.233 -3.366 1.00 92.00 122 LEU A C 1
ATOM 948 O O . LEU A 1 122 ? 52.484 5.812 -2.860 1.00 92.00 122 LEU A O 1
ATOM 952 N N . ARG A 1 123 ? 51.521 4.854 -4.648 1.00 90.88 123 ARG A N 1
ATOM 953 C CA . ARG A 1 123 ? 52.600 5.178 -5.593 1.00 90.88 123 ARG A CA 1
ATOM 954 C C . ARG A 1 123 ? 52.176 6.311 -6.519 1.00 90.88 123 ARG A C 1
ATOM 956 O O . ARG A 1 123 ? 51.065 6.300 -7.050 1.00 90.88 123 ARG A O 1
ATOM 963 N N . VAL A 1 124 ? 53.075 7.265 -6.736 1.00 90.12 124 VAL A N 1
ATOM 964 C CA . VAL A 1 124 ? 52.886 8.376 -7.677 1.00 90.12 124 VAL A CA 1
ATOM 965 C C . VAL A 1 124 ? 53.790 8.157 -8.878 1.00 90.12 124 VAL A C 1
ATOM 967 O O . VAL A 1 124 ? 54.964 7.826 -8.717 1.00 90.12 124 VAL A O 1
ATOM 970 N N . LYS A 1 125 ? 53.248 8.368 -10.078 1.00 88.00 125 LYS A N 1
ATOM 971 C CA . LYS A 1 125 ? 54.004 8.351 -11.328 1.00 88.00 125 LYS A CA 1
ATOM 972 C C . LYS A 1 125 ? 55.082 9.420 -11.270 1.00 88.00 125 LYS A C 1
ATOM 974 O O . LYS A 1 125 ? 54.766 10.608 -11.314 1.00 88.00 125 LYS A O 1
ATOM 979 N N . VAL A 1 126 ? 56.341 8.997 -11.225 1.00 74.31 126 VAL A N 1
ATOM 980 C CA . VAL A 1 126 ? 57.479 9.909 -11.369 1.00 74.31 126 VAL A CA 1
ATOM 981 C C . VAL A 1 126 ? 57.394 10.562 -12.758 1.00 74.31 126 VAL A C 1
ATOM 983 O O . VAL A 1 126 ? 57.315 9.831 -13.755 1.00 74.31 126 VAL A O 1
ATOM 986 N N . PRO A 1 127 ? 57.405 11.905 -12.869 1.00 49.91 127 PRO A N 1
ATOM 987 C CA . PRO A 1 127 ? 57.431 12.581 -14.162 1.00 49.91 127 PRO A CA 1
ATOM 988 C C . PRO A 1 127 ? 58.708 12.205 -14.935 1.00 49.91 127 PRO A C 1
ATOM 990 O O . PRO A 1 127 ? 59.792 12.692 -14.626 1.00 49.91 127 PRO A O 1
ATOM 993 N N . GLY A 1 128 ? 58.592 11.303 -15.918 1.00 53.22 128 GLY A N 1
ATOM 994 C CA . GLY A 1 128 ? 59.729 10.844 -16.733 1.00 53.22 128 GLY A CA 1
ATOM 995 C C . GLY A 1 128 ? 59.651 9.407 -17.264 1.00 53.22 128 GLY A C 1
ATOM 996 O O . GLY A 1 128 ? 60.280 9.111 -18.273 1.00 53.22 128 GLY A O 1
ATOM 997 N N . SER A 1 129 ? 58.837 8.514 -16.682 1.00 47.50 129 SER A N 1
ATOM 998 C CA . SER A 1 129 ? 58.753 7.101 -17.134 1.00 47.50 129 SER A CA 1
ATOM 999 C C . SER A 1 129 ? 57.911 6.885 -18.414 1.00 47.50 129 SER A C 1
ATOM 1001 O O . SER A 1 129 ? 57.228 5.877 -18.588 1.00 47.50 129 SER A O 1
ATOM 1003 N N . GLY A 1 130 ? 57.922 7.869 -19.316 1.00 38.47 130 GLY A N 1
ATOM 1004 C CA . GLY A 1 130 ? 57.331 7.820 -20.651 1.00 38.47 130 GLY A CA 1
ATOM 1005 C C . GLY A 1 130 ? 58.352 8.329 -21.666 1.00 38.47 130 GLY A C 1
ATOM 1006 O O . GLY A 1 130 ? 59.006 9.340 -21.427 1.00 38.47 130 GLY A O 1
ATOM 1007 N N . ILE A 1 131 ? 58.504 7.610 -22.780 1.00 46.53 131 ILE A N 1
ATOM 1008 C CA . ILE A 1 131 ? 59.618 7.727 -23.737 1.00 46.53 131 ILE A CA 1
ATOM 1009 C C . ILE A 1 131 ? 59.524 9.032 -24.555 1.00 46.53 131 ILE A C 1
ATOM 1011 O O . ILE A 1 131 ? 59.149 9.006 -25.719 1.00 46.53 131 ILE A O 1
ATOM 1015 N N . ASN A 1 132 ? 59.813 10.175 -23.925 1.00 40.47 132 ASN A N 1
ATOM 1016 C CA . ASN A 1 132 ? 59.963 11.509 -24.527 1.00 40.47 132 ASN A CA 1
ATOM 1017 C C . ASN A 1 132 ? 60.723 12.443 -23.559 1.00 40.47 132 ASN A C 1
ATOM 1019 O O . ASN A 1 132 ? 60.244 13.511 -23.175 1.00 40.47 132 ASN A O 1
ATOM 1023 N N . HIS A 1 133 ? 61.919 12.039 -23.124 1.00 36.00 133 HIS A N 1
ATOM 1024 C CA . HIS A 1 133 ? 62.803 12.945 -22.392 1.00 36.00 133 HIS A CA 1
ATOM 1025 C C . HIS A 1 133 ? 63.402 13.984 -23.354 1.00 36.00 133 HIS A C 1
ATOM 1027 O O . HIS A 1 133 ? 63.999 13.634 -24.369 1.00 36.00 133 HIS A O 1
ATOM 1033 N N . ALA A 1 134 ? 63.328 15.272 -23.002 1.00 42.97 134 ALA A N 1
ATOM 1034 C CA . ALA A 1 134 ? 63.941 16.360 -23.778 1.00 42.97 134 ALA A CA 1
ATOM 1035 C C . ALA A 1 134 ? 65.488 16.298 -23.838 1.00 42.97 134 ALA A C 1
ATOM 1037 O O . ALA A 1 134 ? 66.114 17.066 -24.561 1.00 42.97 134 ALA A O 1
ATOM 1038 N N . SER A 1 135 ? 66.111 15.367 -23.107 1.00 40.69 135 SER A N 1
ATOM 1039 C CA . SER A 1 135 ? 67.532 15.011 -23.196 1.00 40.69 135 SER A CA 1
ATOM 1040 C C . SER A 1 135 ? 67.850 13.946 -24.262 1.00 40.69 135 SER A C 1
ATOM 1042 O O . SER A 1 135 ? 69.014 13.587 -24.414 1.00 40.69 135 SER A O 1
ATOM 1044 N N . SER A 1 136 ? 66.851 13.447 -25.003 1.00 40.22 136 SER A N 1
ATOM 1045 C CA . SER A 1 136 ? 67.019 12.486 -26.109 1.00 40.22 136 SER A CA 1
ATOM 1046 C C . SER A 1 136 ? 67.154 13.135 -27.494 1.00 40.22 136 SER A C 1
ATOM 1048 O O . SER A 1 136 ? 67.283 12.420 -28.486 1.00 40.22 136 SER A O 1
ATOM 1050 N N . LEU A 1 137 ? 67.131 14.469 -27.589 1.00 37.50 137 LEU A N 1
ATOM 1051 C CA . LEU A 1 137 ? 67.476 15.169 -28.828 1.00 37.50 137 LEU A CA 1
ATOM 1052 C C . LEU A 1 137 ? 68.993 15.073 -29.077 1.00 37.50 137 LEU A C 1
ATOM 1054 O O . LEU A 1 137 ? 69.764 15.245 -28.126 1.00 37.50 137 LEU A O 1
ATOM 1058 N N . PRO A 1 138 ? 69.448 14.829 -30.323 1.00 33.97 138 PRO A N 1
ATOM 1059 C CA . PRO A 1 138 ? 70.868 14.857 -30.649 1.00 33.97 138 PRO A CA 1
ATOM 1060 C C . PRO A 1 138 ? 71.501 16.195 -30.255 1.00 33.97 138 PRO A C 1
ATOM 1062 O O . PRO A 1 138 ? 71.027 17.264 -30.640 1.00 33.97 138 PRO A O 1
ATOM 1065 N N . LYS A 1 139 ? 72.599 16.139 -29.494 1.00 43.84 139 LYS A N 1
ATOM 1066 C CA . LYS A 1 139 ? 73.546 17.257 -29.434 1.00 43.84 139 LYS A CA 1
ATOM 1067 C C . LYS A 1 139 ? 74.247 17.347 -30.788 1.00 43.84 139 LYS A C 1
ATOM 1069 O O . LYS A 1 139 ? 74.726 16.321 -31.267 1.00 43.84 139 LYS A O 1
ATOM 1074 N N . ASN A 1 140 ? 74.372 18.576 -31.297 1.00 38.03 140 ASN A N 1
ATOM 1075 C CA . ASN A 1 140 ? 74.779 18.949 -32.661 1.00 38.03 140 ASN A CA 1
ATOM 1076 C C . ASN A 1 140 ? 73.592 18.758 -33.632 1.00 38.03 140 ASN A C 1
ATOM 1078 O O . ASN A 1 140 ? 73.110 17.647 -33.803 1.00 38.03 140 ASN A O 1
ATOM 1082 N N . ASP A 1 141 ? 73.012 19.821 -34.193 1.00 31.72 141 ASP A N 1
ATOM 1083 C CA . ASP A 1 141 ? 73.746 20.780 -35.025 1.00 31.72 141 ASP A CA 1
ATOM 1084 C C . ASP A 1 141 ? 73.722 22.272 -34.621 1.00 31.72 141 ASP A C 1
ATOM 1086 O O . ASP A 1 141 ? 72.772 22.823 -34.069 1.00 31.72 141 ASP A O 1
ATOM 1090 N N . TRP A 1 142 ? 74.852 22.897 -34.958 1.00 26.77 142 TRP A N 1
ATOM 1091 C CA . TRP A 1 142 ? 75.175 24.330 -35.066 1.00 26.77 142 TRP A CA 1
ATOM 1092 C C . TRP A 1 142 ? 74.347 24.937 -36.239 1.00 26.77 142 TRP A C 1
ATOM 1094 O O . TRP A 1 142 ? 74.030 24.209 -37.171 1.00 26.77 142 TRP A O 1
ATOM 1104 N N . ALA A 1 143 ? 73.965 26.216 -36.352 1.00 32.41 143 ALA A N 1
ATOM 1105 C CA . ALA A 1 143 ? 74.363 27.460 -35.684 1.00 32.41 143 ALA A CA 1
ATOM 1106 C C . ALA A 1 143 ? 73.268 28.555 -35.863 1.00 32.41 143 ALA A C 1
ATOM 1108 O O . ALA A 1 143 ? 72.300 28.331 -36.592 1.00 32.41 143 ALA A O 1
ATOM 1109 N N . PRO A 1 144 ? 73.413 29.748 -35.248 1.00 47.53 144 PRO A N 1
ATOM 1110 C CA . PRO A 1 144 ? 72.430 30.831 -35.315 1.00 47.53 144 PRO A CA 1
ATOM 1111 C C . PRO A 1 144 ? 72.697 31.859 -36.433 1.00 47.53 144 PRO A C 1
ATOM 1113 O O . PRO A 1 144 ? 73.814 31.999 -36.921 1.00 47.53 144 PRO A O 1
ATOM 1116 N N . ALA A 1 145 ? 71.681 32.677 -36.707 1.00 28.47 145 ALA A N 1
ATOM 1117 C CA . ALA A 1 145 ? 71.831 34.114 -36.945 1.00 28.47 145 ALA A CA 1
ATOM 1118 C C . ALA A 1 145 ? 70.850 34.793 -35.963 1.00 28.47 145 ALA A C 1
ATOM 1120 O O . ALA A 1 145 ? 69.700 34.372 -35.859 1.00 28.47 145 ALA A O 1
ATOM 1121 N N . GLU A 1 146 ? 71.284 35.654 -35.039 1.00 29.42 146 GLU A N 1
ATOM 1122 C CA . GLU A 1 146 ? 71.695 37.044 -35.312 1.00 29.42 146 GLU A CA 1
ATOM 1123 C C . GLU A 1 146 ? 70.606 37.791 -36.099 1.00 29.42 146 GLU A C 1
ATOM 1125 O O . GLU A 1 146 ? 70.159 37.325 -37.137 1.00 29.42 146 GLU A O 1
ATOM 1130 N N . SER A 1 147 ? 70.118 38.973 -35.747 1.00 33.78 147 SER A N 1
ATOM 1131 C CA . SER A 1 147 ? 70.469 40.024 -34.783 1.00 33.78 147 SER A CA 1
ATOM 1132 C C . SER A 1 147 ? 69.453 41.157 -35.103 1.00 33.78 147 SER A C 1
ATOM 1134 O O . SER A 1 147 ? 68.836 41.138 -36.162 1.00 33.78 147 SER A O 1
ATOM 1136 N N . GLU A 1 148 ? 69.166 42.180 -34.304 1.00 34.78 148 GLU A N 1
ATOM 1137 C CA . GLU A 1 148 ? 69.707 42.627 -33.027 1.00 34.78 148 GLU A CA 1
ATOM 1138 C C . GLU A 1 148 ? 68.668 43.549 -32.343 1.00 34.78 148 GLU A C 1
ATOM 1140 O O . GLU A 1 148 ? 67.824 44.128 -33.016 1.00 34.78 148 GLU A O 1
ATOM 1145 N N . ARG A 1 149 ? 68.764 43.666 -31.008 1.00 32.91 149 ARG A N 1
ATOM 1146 C CA . ARG A 1 149 ? 68.736 44.904 -30.182 1.00 32.91 149 ARG A CA 1
ATOM 1147 C C . ARG A 1 149 ? 67.818 46.092 -30.593 1.00 32.91 149 ARG A C 1
ATOM 1149 O O . ARG A 1 149 ? 67.753 46.526 -31.728 1.00 32.91 149 ARG A O 1
ATOM 1156 N N . SER A 1 150 ? 67.203 46.796 -29.637 1.00 30.27 150 SER A N 1
ATOM 1157 C CA . SER A 1 150 ? 67.958 47.477 -28.572 1.00 30.27 150 SER A CA 1
ATOM 1158 C C . SER A 1 150 ? 67.135 47.894 -27.346 1.00 30.27 150 SER A C 1
ATOM 1160 O O . SER A 1 150 ? 66.077 48.484 -27.507 1.00 30.27 150 SER A O 1
ATOM 1162 N N . LEU A 1 151 ? 67.740 47.669 -26.164 1.00 30.66 151 LEU A N 1
ATOM 1163 C CA . LEU A 1 151 ? 67.856 48.574 -24.994 1.00 30.66 151 LEU A CA 1
ATOM 1164 C C . LEU A 1 151 ? 66.543 49.181 -24.425 1.00 30.66 151 LEU A C 1
ATOM 1166 O O . LEU A 1 151 ? 65.851 49.912 -25.114 1.00 30.66 151 LEU A O 1
ATOM 1170 N N . GLY A 1 152 ? 66.143 48.992 -23.158 1.00 25.81 152 GLY A N 1
ATOM 1171 C CA . GLY A 1 152 ? 66.916 48.829 -21.906 1.00 25.81 152 GLY A CA 1
ATOM 1172 C C . GLY A 1 152 ? 66.926 50.152 -21.095 1.00 25.81 152 GLY A C 1
ATOM 1173 O O . GLY A 1 152 ? 66.633 51.183 -21.697 1.00 25.81 152 GLY A O 1
ATOM 1174 N N . PRO A 1 153 ? 67.302 50.203 -19.790 1.00 40.38 153 PRO A N 1
ATOM 1175 C CA . PRO A 1 153 ? 67.850 49.140 -18.931 1.00 40.38 153 PRO A CA 1
ATOM 1176 C C . PRO A 1 153 ? 67.150 49.124 -17.506 1.00 40.38 153 PRO A C 1
ATOM 1178 O O . PRO A 1 153 ? 65.935 49.309 -17.504 1.00 40.38 153 PRO A O 1
ATOM 1181 N N . PRO A 1 154 ? 67.751 48.790 -16.323 1.00 40.69 154 PRO A N 1
ATOM 1182 C CA . PRO A 1 154 ? 67.171 47.743 -15.448 1.00 40.69 154 PRO A CA 1
ATOM 1183 C C . PRO A 1 154 ? 67.137 48.039 -13.909 1.00 40.69 154 PRO A C 1
ATOM 1185 O O . PRO A 1 154 ? 67.338 49.171 -13.479 1.00 40.69 154 PRO A O 1
ATOM 1188 N N . SER A 1 155 ? 66.977 46.967 -13.102 1.00 30.03 155 SER A N 1
ATOM 1189 C CA . SER A 1 155 ? 67.186 46.836 -11.630 1.00 30.03 155 SER A CA 1
ATOM 1190 C C . SER A 1 155 ? 66.010 47.278 -10.728 1.00 30.03 155 SER A C 1
ATOM 1192 O O . SER A 1 155 ? 65.608 48.432 -10.750 1.00 30.03 155 SER A O 1
ATOM 1194 N N . ALA A 1 156 ? 65.298 46.366 -10.039 1.00 28.62 156 ALA A N 1
ATOM 1195 C CA . ALA A 1 156 ? 65.653 45.652 -8.783 1.00 28.62 156 ALA A CA 1
ATOM 1196 C C . ALA A 1 156 ? 65.688 46.604 -7.557 1.00 28.62 156 ALA A C 1
ATOM 1198 O O . ALA A 1 156 ? 66.364 47.621 -7.620 1.00 28.62 156 ALA A O 1
ATOM 1199 N N . SER A 1 157 ? 64.997 46.399 -6.423 1.00 26.20 157 SER A N 1
ATOM 1200 C CA . SER A 1 157 ? 64.353 45.226 -5.769 1.00 26.20 157 SER A CA 1
ATOM 1201 C C . SER A 1 157 ? 63.119 45.727 -4.951 1.00 26.20 157 SER A C 1
ATOM 1203 O O . SER A 1 157 ? 63.026 46.926 -4.719 1.00 26.20 157 SER A O 1
ATOM 1205 N N . THR A 1 158 ? 62.131 44.976 -4.427 1.00 25.48 158 THR A N 1
ATOM 1206 C CA . THR A 1 158 ? 62.209 43.894 -3.412 1.00 25.48 158 THR A CA 1
ATOM 1207 C C . THR A 1 158 ? 60.785 43.390 -3.043 1.00 25.48 158 THR A C 1
ATOM 1209 O O . THR A 1 158 ? 59.895 44.210 -2.874 1.00 25.48 158 THR A O 1
ATOM 1212 N N . SER A 1 159 ? 60.618 42.078 -2.808 1.00 24.52 159 SER A N 1
ATOM 1213 C CA . SER A 1 159 ? 59.695 41.404 -1.849 1.00 24.52 159 SER A CA 1
ATOM 1214 C C . SER A 1 159 ? 58.144 41.561 -1.846 1.00 24.52 159 SER A C 1
ATOM 1216 O O . SER A 1 159 ? 57.572 42.641 -1.773 1.00 24.52 159 SER A O 1
ATOM 1218 N N . THR A 1 160 ? 57.506 40.393 -1.642 1.00 26.23 160 THR A N 1
ATOM 1219 C CA . THR A 1 160 ? 56.224 40.108 -0.935 1.00 26.23 160 THR A CA 1
ATOM 1220 C C . THR A 1 160 ? 54.863 40.505 -1.532 1.00 26.23 160 THR A C 1
ATOM 1222 O O . THR A 1 160 ? 54.306 41.568 -1.286 1.00 26.23 160 THR A O 1
ATOM 1225 N N . ASN A 1 161 ? 54.266 39.495 -2.168 1.00 26.64 161 ASN A N 1
ATOM 1226 C CA . ASN A 1 161 ? 52.830 39.190 -2.278 1.00 26.64 161 ASN A CA 1
ATOM 1227 C C . ASN A 1 161 ? 52.389 38.304 -1.066 1.00 26.64 161 ASN A C 1
ATOM 1229 O O . ASN A 1 161 ? 53.276 37.848 -0.341 1.00 26.64 161 ASN A O 1
ATOM 1233 N N . PRO A 1 162 ? 51.117 37.855 -0.916 1.00 44.97 162 PRO A N 1
ATOM 1234 C CA . PRO A 1 162 ? 49.828 38.460 -1.292 1.00 44.97 162 PRO A CA 1
ATOM 1235 C C . PRO A 1 162 ? 48.714 38.220 -0.218 1.00 44.97 162 PRO A C 1
ATOM 1237 O O . PRO A 1 162 ? 48.966 37.777 0.900 1.00 44.97 162 PRO A O 1
ATOM 1240 N N . THR A 1 163 ? 47.452 38.325 -0.662 1.00 27.47 163 THR A N 1
ATOM 1241 C CA . THR A 1 163 ? 46.239 37.596 -0.206 1.00 27.47 163 THR A CA 1
ATOM 1242 C C . THR A 1 163 ? 45.287 38.329 0.737 1.00 27.47 163 THR A C 1
ATOM 1244 O O . THR A 1 163 ? 45.601 38.627 1.885 1.00 27.47 163 THR A O 1
ATOM 1247 N N . ARG A 1 164 ? 44.035 38.468 0.282 1.00 24.58 164 ARG A N 1
ATOM 1248 C CA . ARG A 1 164 ? 42.868 38.643 1.147 1.00 24.58 164 ARG A CA 1
ATOM 1249 C C . ARG A 1 164 ? 41.821 37.599 0.777 1.00 24.58 164 ARG A C 1
ATOM 1251 O O . ARG A 1 164 ? 41.324 37.578 -0.342 1.00 24.58 164 ARG A O 1
ATOM 1258 N N . ASN A 1 165 ? 41.496 36.752 1.738 1.00 27.02 165 ASN A N 1
ATOM 1259 C CA . ASN A 1 165 ? 40.302 35.919 1.766 1.00 27.02 165 ASN A CA 1
ATOM 1260 C C . ASN A 1 165 ? 39.802 35.920 3.224 1.00 27.02 165 ASN A C 1
ATOM 1262 O O . ASN A 1 165 ? 40.576 36.300 4.104 1.00 27.02 165 ASN A O 1
ATOM 1266 N N . LEU A 1 166 ? 38.574 35.447 3.469 1.00 27.72 166 LEU A N 1
ATOM 1267 C CA . LEU A 1 166 ? 37.983 35.211 4.803 1.00 27.72 166 LEU A CA 1
ATOM 1268 C C . LEU A 1 166 ? 37.666 36.478 5.648 1.00 27.72 166 LEU A C 1
ATOM 1270 O O . LEU A 1 166 ? 38.264 37.532 5.456 1.00 27.72 166 LEU A O 1
ATOM 1274 N N . ASN A 1 167 ? 36.787 36.445 6.662 1.00 26.78 167 ASN A N 1
ATOM 1275 C CA . ASN A 1 167 ? 35.503 35.741 6.864 1.00 26.78 167 ASN A CA 1
ATOM 1276 C C . ASN A 1 167 ? 34.834 36.306 8.151 1.00 26.78 167 ASN A C 1
ATOM 1278 O O . ASN A 1 167 ? 35.543 36.819 9.007 1.00 26.78 167 ASN A O 1
ATOM 1282 N N . ASN A 1 168 ? 33.528 36.073 8.335 1.00 28.39 168 ASN A N 1
ATOM 1283 C CA . ASN A 1 168 ? 32.850 35.780 9.620 1.00 28.39 168 ASN A CA 1
ATOM 1284 C C . ASN A 1 168 ? 32.828 36.719 10.873 1.00 28.39 168 ASN A C 1
ATOM 1286 O O . ASN A 1 168 ? 33.812 37.310 11.296 1.00 28.39 168 ASN A O 1
ATOM 1290 N N . ASN A 1 169 ? 31.692 36.570 11.589 1.00 26.28 169 ASN A N 1
ATOM 1291 C CA . ASN A 1 169 ? 31.477 36.520 13.059 1.00 26.28 169 ASN A CA 1
ATOM 1292 C C . ASN A 1 169 ? 31.074 37.758 13.908 1.00 26.28 169 ASN A C 1
ATOM 1294 O O . ASN A 1 169 ? 31.890 38.567 14.323 1.00 26.28 169 ASN A O 1
ATOM 1298 N N . SER A 1 170 ? 29.803 37.727 14.347 1.00 26.56 170 SER A N 1
ATOM 1299 C CA . SER A 1 170 ? 29.338 37.609 15.753 1.00 26.56 170 SER A CA 1
ATOM 1300 C C . SER A 1 170 ? 30.011 38.391 16.902 1.00 26.56 170 SER A C 1
ATOM 1302 O O . SER A 1 170 ? 31.060 37.964 17.378 1.00 26.56 170 SER A O 1
ATOM 1304 N N . ARG A 1 171 ? 29.266 39.309 17.558 1.00 27.19 171 ARG A N 1
ATOM 1305 C CA . ARG A 1 171 ? 28.540 39.112 18.858 1.00 27.19 171 ARG A CA 1
ATOM 1306 C C . ARG A 1 171 ? 28.030 40.440 19.462 1.00 27.19 171 ARG A C 1
ATOM 1308 O O . ARG A 1 171 ? 28.622 41.467 19.192 1.00 27.19 171 ARG A O 1
ATOM 1315 N N . ASN A 1 172 ? 26.982 40.337 20.302 1.00 25.94 172 ASN A N 1
ATOM 1316 C CA . ASN A 1 172 ? 26.531 41.180 21.443 1.00 25.94 172 ASN A CA 1
ATOM 1317 C C . ASN A 1 172 ? 26.887 42.694 21.460 1.00 25.94 172 ASN A C 1
ATOM 1319 O O . ASN A 1 172 ? 28.039 43.065 21.305 1.00 25.94 172 ASN A O 1
ATOM 1323 N N . THR A 1 173 ? 25.984 43.615 21.818 1.00 27.50 173 THR A N 1
ATOM 1324 C CA . THR A 1 173 ? 25.348 43.728 23.155 1.00 27.50 173 THR A CA 1
ATOM 1325 C C . THR A 1 173 ? 24.137 44.697 23.166 1.00 27.50 173 THR A C 1
ATOM 1327 O O . THR A 1 173 ? 23.903 45.418 22.204 1.00 27.50 173 THR A O 1
ATOM 1330 N N . ASN A 1 174 ? 23.458 44.765 24.325 1.00 26.94 174 ASN A N 1
ATOM 1331 C CA . ASN A 1 174 ? 22.604 45.856 24.847 1.00 26.94 174 ASN A CA 1
ATOM 1332 C C . ASN A 1 174 ? 21.075 45.808 24.618 1.00 26.94 174 ASN A C 1
ATOM 1334 O O . ASN A 1 174 ? 20.540 46.160 23.573 1.00 26.94 174 ASN A O 1
ATOM 1338 N N . ARG A 1 175 ? 20.389 45.479 25.726 1.00 24.38 175 ARG A N 1
ATOM 1339 C CA . ARG A 1 175 ? 19.047 45.947 26.133 1.00 24.38 175 ARG A CA 1
ATOM 1340 C C . ARG A 1 175 ? 19.109 47.478 26.378 1.00 24.38 175 ARG A C 1
ATOM 1342 O O . ARG A 1 175 ? 20.201 47.983 26.648 1.00 24.38 175 ARG A O 1
ATOM 1349 N N . PRO A 1 176 ? 17.981 48.206 26.372 1.00 33.47 176 PRO A N 1
ATOM 1350 C CA . PRO A 1 176 ? 17.306 48.421 27.659 1.00 33.47 176 PRO A CA 1
ATOM 1351 C C . PRO A 1 176 ? 15.778 48.245 27.606 1.00 33.47 176 PRO A C 1
ATOM 1353 O O . PRO A 1 176 ? 15.179 48.124 26.541 1.00 33.47 176 PRO A O 1
ATOM 1356 N N . ASP A 1 177 ? 15.169 48.183 28.791 1.00 25.33 177 ASP A N 1
ATOM 1357 C CA . ASP A 1 177 ? 13.716 48.166 28.973 1.00 25.33 177 ASP A CA 1
ATOM 1358 C C . ASP A 1 177 ? 13.085 49.534 28.699 1.00 25.33 177 ASP A C 1
ATOM 1360 O O . ASP A 1 177 ? 13.640 50.560 29.094 1.00 25.33 177 ASP A O 1
ATOM 1364 N N . TYR A 1 178 ? 11.846 49.527 28.206 1.00 26.62 178 TYR A N 1
ATOM 1365 C CA . TYR A 1 178 ? 10.791 50.266 28.898 1.00 26.62 178 TYR A CA 1
ATOM 1366 C C . TYR A 1 178 ? 9.448 49.540 28.770 1.00 26.62 178 TYR A C 1
ATOM 1368 O O . TYR A 1 178 ? 9.119 48.975 27.728 1.00 26.62 178 TYR A O 1
ATOM 1376 N N . SER A 1 179 ? 8.705 49.520 29.868 1.00 27.78 179 SER A N 1
ATOM 1377 C CA . SER A 1 179 ? 7.364 48.953 29.988 1.00 27.78 179 SER A CA 1
ATOM 1378 C C . SER A 1 179 ? 6.296 49.965 29.588 1.00 27.78 179 SER A C 1
ATOM 1380 O O . SER A 1 179 ? 6.470 51.141 29.883 1.00 27.78 179 SER A O 1
ATOM 1382 N N . ASP A 1 180 ? 5.147 49.501 29.093 1.00 25.30 180 ASP A N 1
ATOM 1383 C CA . ASP A 1 180 ? 3.874 49.949 29.673 1.00 25.30 180 ASP A CA 1
ATOM 1384 C C . ASP A 1 180 ? 2.712 48.987 29.389 1.00 25.30 180 ASP A C 1
ATOM 1386 O O . ASP A 1 180 ? 2.589 48.412 28.307 1.00 25.30 180 ASP A O 1
ATOM 1390 N N . ASN A 1 181 ? 1.857 48.813 30.400 1.00 27.59 181 ASN A N 1
ATOM 1391 C CA . ASN A 1 181 ? 0.616 48.043 30.331 1.00 27.59 181 ASN A CA 1
ATOM 1392 C C . ASN A 1 181 ? -0.570 49.000 30.189 1.00 27.59 181 ASN A C 1
ATOM 1394 O O . ASN A 1 181 ? -0.713 49.887 31.025 1.00 27.59 181 ASN A O 1
ATOM 1398 N N . VAL A 1 182 ? -1.518 48.721 29.287 1.00 25.27 182 VAL A N 1
ATOM 1399 C CA . VAL A 1 182 ? -2.922 49.115 29.506 1.00 25.27 182 VAL A CA 1
ATOM 1400 C C . VAL A 1 182 ? -3.858 47.989 29.073 1.00 25.27 182 VAL A C 1
ATOM 1402 O O . VAL A 1 182 ? -3.959 47.653 27.895 1.00 25.27 182 VAL A O 1
ATOM 1405 N N . SER A 1 183 ? -4.588 47.447 30.044 1.00 24.25 183 SER A N 1
ATOM 1406 C CA . SER A 1 183 ? -5.747 46.580 29.828 1.00 24.25 183 SER A CA 1
ATOM 1407 C C . SER A 1 183 ? -7.020 47.423 29.797 1.00 24.25 183 SER A C 1
ATOM 1409 O O . SER A 1 183 ? -7.256 48.174 30.740 1.00 24.25 183 SER A O 1
ATOM 1411 N N . VAL A 1 184 ? -7.903 47.223 28.813 1.00 25.75 184 VAL A N 1
ATOM 1412 C CA . VAL A 1 184 ? -9.335 47.551 28.955 1.00 25.75 184 VAL A CA 1
ATOM 1413 C C . VAL A 1 184 ? -10.168 46.439 28.321 1.00 25.75 184 VAL A C 1
ATOM 1415 O O . VAL A 1 184 ? -9.909 46.013 27.199 1.00 25.75 184 VAL A O 1
ATOM 1418 N N . ALA A 1 185 ? -11.166 45.961 29.060 1.00 24.84 185 ALA A N 1
ATOM 1419 C CA . ALA A 1 185 ? -12.129 44.958 28.618 1.00 24.84 185 ALA A CA 1
ATOM 1420 C C . ALA A 1 185 ? -13.503 45.589 28.321 1.00 24.84 185 ALA A C 1
ATOM 1422 O O . ALA A 1 185 ? -13.771 46.708 28.755 1.00 24.84 185 ALA A O 1
ATOM 1423 N N . SER A 1 186 ? -14.394 44.780 27.728 1.00 25.50 186 SER A N 1
ATOM 1424 C CA . SER A 1 186 ? -15.877 44.859 27.750 1.00 25.50 186 SER A CA 1
ATOM 1425 C C . SER A 1 186 ? -16.586 45.139 26.412 1.00 25.50 186 SER A C 1
ATOM 1427 O O . SER A 1 186 ? -16.549 46.228 25.851 1.00 25.50 186 SER A O 1
ATOM 1429 N N . THR A 1 187 ? -17.323 44.115 25.973 1.00 25.44 187 THR A N 1
ATOM 1430 C CA . THR A 1 187 ? -18.586 44.137 25.198 1.00 25.44 187 THR A CA 1
ATOM 1431 C C . THR A 1 187 ? -19.719 44.857 25.986 1.00 25.44 187 THR A C 1
ATOM 1433 O O . THR A 1 187 ? -19.450 45.212 27.135 1.00 25.44 187 THR A O 1
ATOM 1436 N N . PRO A 1 188 ? -20.983 45.055 25.495 1.00 34.22 188 PRO A N 1
ATOM 1437 C CA . PRO A 1 188 ? -21.691 44.411 24.361 1.00 34.22 188 PRO A CA 1
ATOM 1438 C C . PRO A 1 188 ? -22.649 45.328 23.525 1.00 34.22 188 PRO A C 1
ATOM 1440 O O . PRO A 1 188 ? -22.649 46.544 23.670 1.00 34.22 188 PRO A O 1
ATOM 1443 N N . SER A 1 189 ? -23.569 44.693 22.764 1.00 22.47 189 SER A N 1
ATOM 1444 C CA . SER A 1 189 ? -24.917 45.183 22.347 1.00 22.47 189 SER A CA 1
ATOM 1445 C C . SER A 1 189 ? -25.059 45.897 20.978 1.00 22.47 189 SER A C 1
ATOM 1447 O O . SER A 1 189 ? -24.116 46.531 20.528 1.00 22.47 189 SER A O 1
ATOM 1449 N N . ALA A 1 190 ? -26.229 45.963 20.310 1.00 23.78 190 ALA A N 1
ATOM 1450 C CA . ALA A 1 190 ? -27.194 44.941 19.826 1.00 23.78 190 ALA A CA 1
ATOM 1451 C C . ALA A 1 190 ? -28.326 45.625 19.001 1.00 23.78 190 ALA A C 1
ATOM 1453 O O . ALA A 1 190 ? -28.715 46.737 19.345 1.00 23.78 190 ALA A O 1
ATOM 1454 N N . ARG A 1 191 ? -28.961 44.904 18.043 1.00 25.19 191 ARG A N 1
ATOM 1455 C CA . ARG A 1 191 ? -30.194 45.295 17.278 1.00 25.19 191 ARG A CA 1
ATOM 1456 C C . ARG A 1 191 ? -30.040 46.534 16.353 1.00 25.19 191 ARG A C 1
ATOM 1458 O O . ARG A 1 191 ? -29.187 47.368 16.590 1.00 25.19 191 ARG A O 1
ATOM 1465 N N . ALA A 1 192 ? -30.802 46.747 15.271 1.00 24.31 192 ALA A N 1
ATOM 1466 C CA . ALA A 1 192 ? -31.871 46.011 14.555 1.00 24.31 192 ALA A CA 1
ATOM 1467 C C . ALA A 1 192 ? -31.717 46.297 13.017 1.00 24.31 192 ALA A C 1
ATOM 1469 O O . ALA A 1 192 ? -30.683 46.832 12.637 1.00 24.31 192 ALA A O 1
ATOM 1470 N N . ALA A 1 193 ? -32.600 46.002 12.045 1.00 25.80 193 ALA A N 1
ATOM 1471 C CA . ALA A 1 193 ? -33.987 45.502 12.002 1.00 25.80 193 ALA A CA 1
ATOM 1472 C C . ALA A 1 193 ? -34.270 44.722 10.675 1.00 25.80 193 ALA A C 1
ATOM 1474 O O . ALA A 1 193 ? -33.357 44.158 10.081 1.00 25.80 193 ALA A O 1
ATOM 1475 N N . GLN A 1 194 ? -35.529 44.686 10.207 1.00 27.69 194 GLN A N 1
ATOM 1476 C CA . GLN A 1 194 ? -35.961 44.272 8.851 1.00 27.69 194 GLN A CA 1
ATOM 1477 C C . GLN A 1 194 ? -36.752 45.414 8.170 1.00 27.69 194 GLN A C 1
ATOM 1479 O O . GLN A 1 194 ? -37.091 46.390 8.840 1.00 27.69 194 GLN A O 1
ATOM 1484 N N . PRO A 1 195 ? -37.160 45.251 6.895 1.00 27.20 195 PRO A N 1
ATOM 1485 C CA . PRO A 1 195 ? -38.607 45.125 6.622 1.00 27.20 195 PRO A CA 1
ATOM 1486 C C . PRO A 1 195 ? -39.011 43.880 5.793 1.00 27.20 195 PRO A C 1
ATOM 1488 O O . PRO A 1 195 ? -38.171 43.201 5.208 1.00 27.20 195 PRO A O 1
ATOM 1491 N N . LYS A 1 196 ? -40.323 43.586 5.750 1.00 25.69 196 LYS A N 1
ATOM 1492 C CA . LYS A 1 196 ? -40.981 42.472 5.018 1.00 25.69 196 LYS A CA 1
ATOM 1493 C C . LYS A 1 196 ? -42.042 42.986 4.027 1.00 25.69 196 LYS A C 1
ATOM 1495 O O . LYS A 1 196 ? -42.728 43.931 4.388 1.00 25.69 196 LYS A O 1
ATOM 1500 N N . PHE A 1 197 ? -42.277 42.254 2.923 1.00 24.59 197 PHE A N 1
ATOM 1501 C CA . PHE A 1 197 ? -43.548 42.071 2.163 1.00 24.59 197 PHE A CA 1
ATOM 1502 C C . PHE A 1 197 ? -43.410 40.824 1.232 1.00 24.59 197 PHE A C 1
ATOM 1504 O O . PHE A 1 197 ? -42.284 40.404 0.987 1.00 24.59 197 PHE A O 1
ATOM 1511 N N . GLY A 1 198 ? -44.453 40.152 0.703 1.00 23.11 198 GLY A N 1
ATOM 1512 C CA . GLY A 1 198 ? -45.894 40.277 0.992 1.00 23.11 198 GLY A CA 1
ATOM 1513 C C . GLY A 1 198 ? -46.875 39.480 0.083 1.00 23.11 198 GLY A C 1
ATOM 1514 O O . GLY A 1 198 ? -47.757 40.102 -0.493 1.00 23.11 198 GLY A O 1
ATOM 1515 N N . GLY A 1 199 ? -46.786 38.138 -0.009 1.00 22.41 199 GLY A N 1
ATOM 1516 C CA . GLY A 1 199 ? -47.710 37.274 -0.807 1.00 22.41 199 GLY A CA 1
ATOM 1517 C C . GLY A 1 199 ? -47.219 36.953 -2.241 1.00 22.41 199 GLY A C 1
ATOM 1518 O O . GLY A 1 199 ? -46.332 37.642 -2.725 1.00 22.41 199 GLY A O 1
ATOM 1519 N N . THR A 1 200 ? -47.673 35.917 -2.974 1.00 25.61 200 THR A N 1
ATOM 1520 C CA . THR A 1 200 ? -48.742 34.901 -2.760 1.00 25.61 200 THR A CA 1
ATOM 1521 C C . THR A 1 200 ? -48.443 33.622 -3.598 1.00 25.61 200 THR A C 1
ATOM 1523 O O . THR A 1 200 ? -47.627 33.670 -4.513 1.00 25.61 200 THR A O 1
ATOM 1526 N N . LYS A 1 201 ? -49.073 32.467 -3.299 1.00 26.62 201 LYS A N 1
ATOM 1527 C CA . LYS A 1 201 ? -48.925 31.160 -4.009 1.00 26.62 201 LYS A CA 1
ATOM 1528 C C . LYS A 1 201 ? -49.521 31.136 -5.440 1.00 26.62 201 LYS A C 1
ATOM 1530 O O . LYS A 1 201 ? -50.390 31.955 -5.728 1.00 26.62 201 LYS A O 1
ATOM 1535 N N . PRO A 1 202 ? -49.158 30.141 -6.286 1.00 26.16 202 PRO A N 1
ATOM 1536 C CA . PRO A 1 202 ? -50.035 28.954 -6.462 1.00 26.16 202 PRO A CA 1
ATOM 1537 C C . PRO A 1 202 ? -49.434 27.604 -5.994 1.00 26.16 202 PRO A C 1
ATOM 1539 O O . PRO A 1 202 ? -48.322 27.547 -5.478 1.00 26.16 202 PRO A O 1
ATOM 1542 N N . THR A 1 203 ? -50.222 26.525 -6.102 1.00 24.73 203 THR A N 1
ATOM 1543 C CA . THR A 1 203 ? -49.941 25.141 -5.623 1.00 24.73 203 THR A CA 1
ATOM 1544 C C . THR A 1 203 ? -50.078 24.141 -6.798 1.00 24.73 203 THR A C 1
ATOM 1546 O O . THR A 1 203 ? -50.387 24.609 -7.888 1.00 24.73 203 THR A O 1
ATOM 1549 N N . VAL A 1 204 ? -49.951 22.816 -6.550 1.00 27.08 204 VAL A N 1
ATOM 1550 C CA . VAL A 1 204 ? -50.079 21.631 -7.463 1.00 27.08 204 VAL A CA 1
ATOM 1551 C C . VAL A 1 204 ? -48.699 21.086 -7.915 1.00 27.08 204 VAL A C 1
ATOM 1553 O O . VAL A 1 204 ? -47.885 21.862 -8.395 1.00 27.08 204 VAL A O 1
ATOM 1556 N N . ASP A 1 205 ? -48.322 19.803 -7.751 1.00 24.16 205 ASP A N 1
ATOM 1557 C CA . ASP A 1 205 ? -48.991 18.667 -7.075 1.00 24.16 205 ASP A CA 1
ATOM 1558 C C . ASP A 1 205 ? -48.019 17.674 -6.376 1.00 24.16 205 ASP A C 1
ATOM 1560 O O . ASP A 1 205 ? -46.805 17.879 -6.347 1.00 24.16 205 ASP A O 1
ATOM 1564 N N . GLN A 1 206 ? -48.565 16.621 -5.754 1.00 29.14 206 GLN A N 1
ATOM 1565 C CA . GLN A 1 206 ? -47.880 15.711 -4.823 1.00 29.14 206 GLN A CA 1
ATOM 1566 C C . GLN A 1 206 ? -47.204 14.473 -5.458 1.00 29.14 206 GLN A C 1
ATOM 1568 O O . GL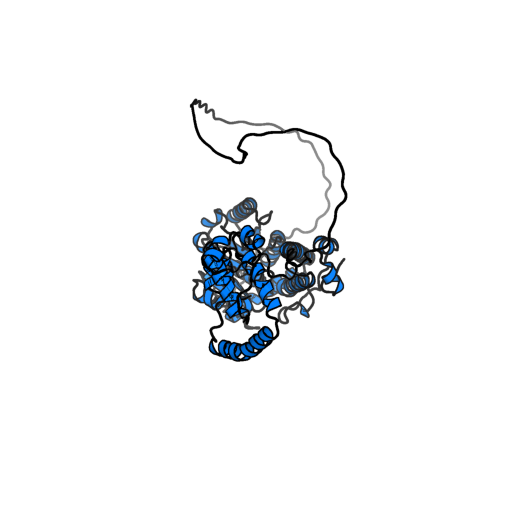N A 1 206 ? -47.732 13.840 -6.366 1.00 29.14 206 GLN A O 1
ATOM 1573 N N . GLY A 1 207 ? -46.090 14.041 -4.851 1.00 25.48 207 GLY A N 1
ATOM 1574 C CA . GLY A 1 207 ? -45.470 12.713 -4.992 1.00 25.48 207 GLY A CA 1
ATOM 1575 C C . GLY A 1 207 ? -44.845 12.288 -3.646 1.00 25.48 207 GLY A C 1
ATOM 1576 O O . GLY A 1 207 ? -44.442 13.164 -2.873 1.00 25.48 207 GLY A O 1
ATOM 1577 N N . PRO A 1 208 ? -44.835 10.993 -3.270 1.00 28.52 208 PRO A N 1
ATOM 1578 C CA . PRO A 1 208 ? -44.864 10.612 -1.856 1.00 28.52 208 PRO A CA 1
ATOM 1579 C C . PRO A 1 208 ? -43.526 10.739 -1.110 1.00 28.52 208 PRO A C 1
ATOM 1581 O O . PRO A 1 208 ? -42.492 10.210 -1.515 1.00 28.52 208 PRO A O 1
ATOM 1584 N N . LYS A 1 209 ? -43.585 11.350 0.080 1.00 27.47 209 LYS A N 1
ATOM 1585 C CA . LYS A 1 209 ? -42.515 11.299 1.088 1.00 27.47 209 LYS A CA 1
ATOM 1586 C C . LYS A 1 209 ? -42.442 9.906 1.717 1.00 27.47 209 LYS A C 1
ATOM 1588 O O . LYS A 1 209 ? -43.333 9.538 2.484 1.00 27.47 209 LYS A O 1
ATOM 1593 N N . PHE A 1 210 ? -41.343 9.187 1.508 1.00 26.64 210 PHE A N 1
ATOM 1594 C CA . PHE A 1 210 ? -41.017 8.031 2.343 1.00 26.64 210 PHE A CA 1
ATOM 1595 C C . PHE A 1 210 ? -40.620 8.495 3.752 1.00 26.64 210 PHE A C 1
ATOM 1597 O O . PHE A 1 210 ? -39.651 9.232 3.935 1.00 26.64 210 PHE A O 1
ATOM 1604 N N . LYS A 1 211 ? -41.388 8.071 4.762 1.00 28.70 211 LYS A N 1
ATOM 1605 C CA . LYS A 1 211 ? -40.986 8.156 6.174 1.00 28.70 211 LYS A CA 1
ATOM 1606 C C . LYS A 1 211 ? -39.941 7.068 6.469 1.00 28.70 211 LYS A C 1
ATOM 1608 O O . LYS A 1 211 ? -40.043 5.988 5.885 1.00 28.70 211 LYS A O 1
ATOM 1613 N N . PRO A 1 212 ? -38.996 7.286 7.402 1.00 27.83 212 PRO A N 1
ATOM 1614 C CA . PRO A 1 212 ? -38.128 6.213 7.872 1.00 27.83 212 PRO A CA 1
ATOM 1615 C C . PRO A 1 212 ? -38.975 5.141 8.569 1.00 27.83 212 PRO A C 1
ATOM 1617 O O . PRO A 1 212 ? -39.716 5.430 9.511 1.00 27.83 212 PRO A O 1
ATOM 1620 N N . VAL A 1 213 ? -38.886 3.900 8.090 1.00 28.39 213 VAL A N 1
ATOM 1621 C CA . VAL A 1 213 ? -39.566 2.757 8.705 1.00 28.39 213 VAL A CA 1
ATOM 1622 C C . VAL A 1 213 ? -38.733 2.277 9.889 1.00 28.39 213 VAL A C 1
ATOM 1624 O O . VAL A 1 213 ? -37.690 1.651 9.706 1.00 28.39 213 VAL A O 1
ATOM 1627 N N . ASN A 1 214 ? -39.220 2.522 11.106 1.00 31.88 214 ASN A N 1
ATOM 1628 C CA . ASN A 1 214 ? -38.738 1.823 12.295 1.00 31.88 214 ASN A CA 1
ATOM 1629 C C . ASN A 1 214 ? -39.048 0.326 12.141 1.00 31.88 214 ASN A C 1
ATOM 1631 O O . ASN A 1 214 ? -40.191 -0.093 12.321 1.00 31.88 214 ASN A O 1
ATOM 1635 N N . ARG A 1 215 ? -38.039 -0.483 11.804 1.00 28.52 215 ARG A N 1
ATOM 1636 C CA . ARG A 1 215 ? -38.147 -1.947 11.823 1.00 28.52 215 ARG A CA 1
ATOM 1637 C C . ARG A 1 215 ? -37.881 -2.447 13.256 1.00 28.52 215 ARG A C 1
ATOM 1639 O O . ARG A 1 215 ? -36.811 -2.146 13.784 1.00 28.52 215 ARG A O 1
ATOM 1646 N N . PRO A 1 216 ? -38.796 -3.206 13.890 1.00 30.80 216 PRO A N 1
ATOM 1647 C CA . PRO A 1 216 ? -38.524 -3.864 15.170 1.00 30.80 216 PRO A CA 1
ATOM 1648 C C . PRO A 1 216 ? -37.405 -4.915 15.037 1.00 30.80 216 PRO A C 1
ATOM 1650 O O . PRO A 1 216 ? -37.196 -5.436 13.938 1.00 30.80 216 PRO A O 1
ATOM 1653 N N . PRO A 1 217 ? -36.698 -5.271 16.124 1.00 30.50 217 PRO A N 1
ATOM 1654 C CA . PRO A 1 217 ? -35.657 -6.293 16.072 1.00 30.50 217 PRO A CA 1
ATOM 1655 C C . PRO A 1 217 ? -36.262 -7.660 15.725 1.00 30.50 217 PRO A C 1
ATOM 1657 O O . PRO A 1 217 ? -37.103 -8.183 16.455 1.00 30.50 217 PRO A O 1
ATOM 1660 N N . ALA A 1 218 ? -35.828 -8.246 14.609 1.00 29.88 218 ALA A N 1
ATOM 1661 C CA . ALA A 1 218 ? -36.235 -9.590 14.217 1.00 29.88 218 ALA A CA 1
ATOM 1662 C C . ALA A 1 218 ? -35.502 -10.626 15.082 1.00 29.88 218 ALA A C 1
ATOM 1664 O O . ALA A 1 218 ? -34.279 -10.753 15.021 1.00 29.88 218 ALA A O 1
ATOM 1665 N N . VAL A 1 219 ? -36.259 -11.363 15.893 1.00 35.78 219 VAL A N 1
ATOM 1666 C CA . VAL A 1 219 ? -35.740 -12.451 16.726 1.00 35.78 219 VAL A CA 1
ATOM 1667 C C . VAL A 1 219 ? -35.581 -13.717 15.881 1.00 35.78 219 VAL A C 1
ATOM 1669 O O . VAL A 1 219 ? -36.560 -14.223 15.344 1.00 35.78 219 VAL A O 1
ATOM 1672 N N . GLY A 1 220 ? -34.363 -14.263 15.847 1.00 31.41 220 GLY A N 1
ATOM 1673 C CA . GLY A 1 220 ? -34.122 -15.703 15.707 1.00 31.41 220 GLY A CA 1
ATOM 1674 C C . GLY A 1 220 ? -34.219 -16.338 14.313 1.00 31.41 220 GLY A C 1
ATOM 1675 O O . GLY A 1 220 ? -35.215 -16.971 13.982 1.00 31.41 220 GLY A O 1
ATOM 1676 N N . SER A 1 221 ? -33.094 -16.375 13.594 1.00 28.55 221 SER A N 1
ATOM 1677 C CA . SER A 1 221 ? -32.744 -17.513 12.728 1.00 28.55 221 SER A CA 1
ATOM 1678 C C . SER A 1 221 ? -31.325 -17.991 13.067 1.00 28.55 221 SER A C 1
ATOM 1680 O O . SER A 1 221 ? -30.329 -17.335 12.777 1.00 28.55 221 SER A O 1
ATOM 1682 N N . SER A 1 222 ? -31.229 -19.126 13.766 1.00 37.62 222 SER A N 1
ATOM 1683 C CA . SER A 1 222 ? -29.954 -19.695 14.223 1.00 37.62 222 SER A CA 1
ATOM 1684 C C . SER A 1 222 ? -29.451 -20.771 13.262 1.00 37.62 222 SER A C 1
ATOM 1686 O O . SER A 1 222 ? -30.120 -21.789 13.097 1.00 37.62 222 SER A O 1
ATOM 1688 N N . SER A 1 223 ? -28.283 -20.531 12.653 1.00 35.06 223 SER A N 1
ATOM 1689 C CA . SER A 1 223 ? -27.272 -21.477 12.117 1.00 35.06 223 SER A CA 1
ATOM 1690 C C . SER A 1 223 ? -26.512 -20.786 10.964 1.00 35.06 223 SER A C 1
ATOM 1692 O O . SER A 1 223 ? -27.123 -20.406 9.977 1.00 35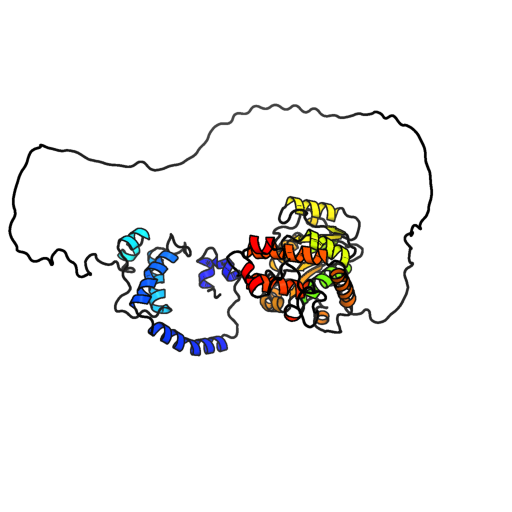.06 223 SER A O 1
ATOM 1694 N N . THR A 1 224 ? -25.200 -20.518 11.000 1.00 32.47 224 THR A N 1
ATOM 1695 C CA . THR A 1 224 ? -24.114 -20.887 11.931 1.00 32.47 224 THR A CA 1
ATOM 1696 C C . THR A 1 224 ? -23.169 -19.690 12.192 1.00 32.47 224 THR A C 1
ATOM 1698 O O . THR A 1 224 ? -22.121 -19.547 11.570 1.00 32.47 224 THR A O 1
ATOM 1701 N N . HIS A 1 225 ? -23.492 -18.818 13.154 1.00 41.03 225 HIS A N 1
ATOM 1702 C CA . HIS A 1 225 ? -22.703 -17.602 13.448 1.00 41.03 225 HIS A CA 1
ATOM 1703 C C . HIS A 1 225 ? -21.510 -17.822 14.415 1.00 41.03 225 HIS A C 1
ATOM 1705 O O . HIS A 1 225 ? -21.314 -17.070 15.365 1.00 41.03 225 HIS A O 1
ATOM 1711 N N . ASN A 1 226 ? -20.677 -18.836 14.154 1.00 53.09 226 ASN A N 1
ATOM 1712 C CA . ASN A 1 226 ? -19.438 -19.107 14.902 1.00 53.09 226 ASN A CA 1
ATOM 1713 C C . ASN A 1 226 ? -18.211 -18.978 13.983 1.00 53.09 226 ASN A C 1
ATOM 1715 O O . ASN A 1 226 ? -17.918 -19.920 13.254 1.00 53.09 226 ASN A O 1
ATOM 1719 N N . ALA A 1 227 ? -17.473 -17.860 14.042 1.00 64.44 227 ALA A N 1
ATOM 1720 C CA . ALA A 1 227 ? -16.117 -17.770 13.468 1.00 64.44 227 ALA A CA 1
ATOM 1721 C C . ALA A 1 227 ? -15.310 -16.573 14.007 1.00 64.44 227 ALA A C 1
ATOM 1723 O O . ALA A 1 227 ? -14.324 -16.753 14.724 1.00 64.44 227 ALA A O 1
ATOM 1724 N N . PHE A 1 228 ? -15.729 -15.342 13.690 1.00 76.94 228 PHE A N 1
ATOM 1725 C CA . PHE A 1 228 ? -14.931 -14.155 13.996 1.00 76.94 228 PHE A CA 1
ATOM 1726 C C . PHE A 1 228 ? -15.004 -13.766 15.478 1.00 76.94 228 PHE A C 1
ATOM 1728 O O . PHE A 1 228 ? -16.082 -13.496 16.007 1.00 76.94 228 PHE A O 1
ATOM 1735 N N . LYS A 1 229 ? -13.844 -13.695 16.141 1.00 73.81 229 LYS A N 1
ATOM 1736 C CA . LYS A 1 229 ? -13.712 -13.210 17.521 1.00 73.81 229 LYS A CA 1
ATOM 1737 C C . LYS A 1 229 ? -12.968 -11.881 17.529 1.00 73.81 229 LYS A C 1
ATOM 1739 O O . LYS A 1 229 ? -11.815 -11.830 17.107 1.00 73.81 229 LYS A O 1
ATOM 1744 N N . ILE A 1 230 ? -13.605 -10.836 18.062 1.00 75.19 230 ILE A N 1
ATOM 1745 C CA . ILE A 1 230 ? -12.948 -9.551 18.337 1.00 75.19 230 ILE A CA 1
ATOM 1746 C C . ILE A 1 230 ? -11.788 -9.824 19.296 1.00 75.19 230 ILE A C 1
ATOM 1748 O O . ILE A 1 230 ? -12.005 -10.248 20.432 1.00 75.19 230 ILE A O 1
ATOM 1752 N N . THR A 1 231 ? -10.561 -9.608 18.830 1.00 81.31 231 THR A N 1
ATOM 1753 C CA . THR A 1 231 ? -9.355 -9.874 19.618 1.00 81.31 231 THR A CA 1
ATOM 1754 C C . THR A 1 231 ? -8.760 -8.546 20.087 1.00 81.31 231 THR A C 1
ATOM 1756 O O . THR A 1 231 ? -8.282 -7.776 19.251 1.00 81.31 231 THR A O 1
ATOM 1759 N N . PRO A 1 232 ? -8.800 -8.235 21.397 1.00 85.06 232 PRO A N 1
ATOM 1760 C CA . PRO A 1 232 ? -8.249 -6.990 21.916 1.00 85.06 232 PRO A CA 1
ATOM 1761 C C . PRO A 1 232 ? -6.716 -6.977 21.849 1.00 85.06 232 PRO A C 1
ATOM 1763 O O . PRO A 1 232 ? -6.059 -8.021 21.822 1.00 85.06 232 PRO A O 1
ATOM 1766 N N . GLY A 1 233 ? -6.140 -5.777 21.873 1.00 89.00 233 GLY A N 1
ATOM 1767 C CA . GLY A 1 233 ? -4.695 -5.578 21.763 1.00 89.00 233 GLY A CA 1
ATOM 1768 C C . GLY A 1 233 ? -4.184 -5.662 20.322 1.00 89.00 233 GLY A C 1
ATOM 1769 O O . GLY A 1 233 ? -4.884 -5.296 19.381 1.00 89.00 233 GLY A O 1
ATOM 1770 N N . ASN A 1 234 ? -2.930 -6.087 20.153 1.00 93.19 234 ASN A N 1
ATOM 1771 C CA . ASN A 1 234 ? -2.183 -5.913 18.907 1.00 93.19 234 ASN A CA 1
ATOM 1772 C C . ASN A 1 234 ? -2.127 -7.217 18.098 1.00 93.19 234 ASN A C 1
ATOM 1774 O O . ASN A 1 234 ? -1.508 -8.200 18.514 1.00 93.19 234 ASN A O 1
ATOM 1778 N N . THR A 1 235 ? -2.751 -7.218 16.920 1.00 93.75 235 THR A N 1
ATOM 1779 C CA . THR A 1 235 ? -2.840 -8.388 16.039 1.00 93.75 235 THR A CA 1
ATOM 1780 C C . THR A 1 235 ? -2.493 -8.071 14.587 1.00 93.75 235 THR A C 1
ATOM 1782 O O . THR A 1 235 ? -2.476 -6.914 14.167 1.00 93.75 235 THR A O 1
ATOM 1785 N N . TYR A 1 236 ? -2.197 -9.102 13.802 1.00 93.00 236 TYR A N 1
ATOM 1786 C CA . TYR A 1 236 ? -2.053 -8.989 12.358 1.00 93.00 236 TYR A CA 1
ATOM 1787 C C . TYR A 1 236 ? -2.848 -10.061 11.616 1.00 93.00 236 TYR A C 1
ATOM 1789 O O . TYR A 1 236 ? -3.027 -11.174 12.115 1.00 93.00 236 TYR A O 1
ATOM 1797 N N . LEU A 1 237 ? -3.297 -9.711 10.411 1.00 92.38 237 LEU A N 1
ATOM 1798 C CA . LEU A 1 237 ? -3.977 -10.596 9.471 1.00 92.38 237 LEU A CA 1
ATOM 1799 C C . LEU A 1 237 ? -3.213 -10.591 8.146 1.00 92.38 237 LEU A C 1
ATOM 1801 O O . LEU A 1 237 ? -2.840 -9.531 7.640 1.00 92.38 237 LEU A O 1
ATOM 1805 N N . ALA A 1 238 ? -2.980 -11.781 7.599 1.00 90.75 238 ALA A N 1
ATOM 1806 C CA . ALA A 1 238 ? -2.399 -11.954 6.275 1.00 90.75 238 ALA A CA 1
ATOM 1807 C C . ALA A 1 238 ? -3.499 -12.312 5.270 1.00 90.75 238 ALA A C 1
ATOM 1809 O O . ALA A 1 238 ? -4.319 -13.183 5.557 1.00 90.75 238 ALA A O 1
ATOM 1810 N N . VAL A 1 239 ? -3.508 -11.643 4.117 1.00 89.81 239 VAL A N 1
ATOM 1811 C CA . VAL A 1 239 ? -4.409 -11.937 2.992 1.00 89.81 239 VAL A CA 1
ATOM 1812 C C . VAL A 1 239 ? -3.609 -12.452 1.797 1.00 89.81 239 VAL A C 1
ATOM 1814 O O . VAL A 1 239 ? -2.570 -11.887 1.458 1.00 89.81 239 VAL A O 1
ATOM 1817 N N . ASP A 1 240 ? -4.079 -13.507 1.136 1.00 86.62 240 ASP A N 1
ATOM 1818 C CA . ASP A 1 240 ? -3.456 -13.968 -0.115 1.00 86.62 240 ASP A CA 1
ATOM 1819 C C . ASP A 1 240 ? -3.758 -13.004 -1.271 1.00 86.62 240 ASP A C 1
ATOM 1821 O O . ASP A 1 240 ? -2.910 -12.751 -2.125 1.00 86.62 240 ASP A O 1
ATOM 1825 N N . ASP A 1 241 ? -4.958 -12.422 -1.246 1.00 87.50 241 ASP A N 1
ATOM 1826 C CA . ASP A 1 241 ? -5.508 -11.562 -2.282 1.00 87.50 241 ASP A CA 1
ATOM 1827 C C . ASP A 1 241 ? -5.701 -10.144 -1.749 1.00 87.50 241 ASP A C 1
ATOM 1829 O O . ASP A 1 241 ? -6.405 -9.920 -0.765 1.00 87.50 241 ASP A O 1
ATOM 1833 N N . GLU A 1 242 ? -5.104 -9.161 -2.421 1.00 89.62 242 GLU A N 1
ATOM 1834 C CA . GLU A 1 242 ? -5.130 -7.766 -1.963 1.00 89.62 242 GLU A CA 1
ATOM 1835 C C . GLU A 1 242 ? -6.531 -7.156 -1.925 1.00 89.62 242 GLU A C 1
ATOM 1837 O O . GLU A 1 242 ? -6.789 -6.259 -1.120 1.00 89.62 242 GLU A O 1
ATOM 1842 N N . PHE A 1 243 ? -7.443 -7.678 -2.750 1.00 92.06 243 PHE A N 1
ATOM 1843 C CA . PHE A 1 243 ? -8.854 -7.314 -2.738 1.00 92.06 243 PHE A CA 1
ATOM 1844 C C . PHE A 1 243 ? -9.440 -7.386 -1.329 1.00 92.06 243 PHE A C 1
ATOM 1846 O O . PHE A 1 243 ? -10.217 -6.514 -0.960 1.00 92.06 243 PHE A O 1
ATOM 1853 N N . ASP A 1 244 ? -9.061 -8.393 -0.533 1.00 91.88 244 ASP A N 1
ATOM 1854 C CA . ASP A 1 244 ? -9.617 -8.604 0.803 1.00 91.88 244 ASP A CA 1
ATOM 1855 C C . ASP A 1 244 ? -9.186 -7.539 1.821 1.00 91.88 244 ASP A C 1
ATOM 1857 O O . ASP A 1 244 ? -9.818 -7.437 2.872 1.00 91.88 244 ASP A O 1
ATOM 1861 N N . ALA A 1 245 ? -8.188 -6.697 1.527 1.00 92.31 245 ALA A N 1
ATOM 1862 C CA . ALA A 1 245 ? -7.739 -5.656 2.450 1.00 92.31 245 ALA A CA 1
ATOM 1863 C C . ALA A 1 245 ? -8.834 -4.615 2.752 1.00 92.31 245 ALA A C 1
ATOM 1865 O O . ALA A 1 245 ? -9.109 -4.344 3.921 1.00 92.31 245 ALA A O 1
ATOM 1866 N N . ILE A 1 246 ? -9.501 -4.064 1.728 1.00 94.56 246 ILE A N 1
ATOM 1867 C CA . ILE A 1 246 ? -10.553 -3.044 1.911 1.00 94.56 246 ILE A CA 1
ATOM 1868 C C . ILE A 1 246 ? -11.803 -3.621 2.617 1.00 94.56 246 ILE A C 1
ATOM 1870 O O . ILE A 1 246 ? -12.216 -3.029 3.620 1.00 94.56 246 ILE A O 1
ATOM 1874 N N . PRO A 1 247 ? -12.379 -4.771 2.196 1.00 94.62 247 PRO A N 1
ATOM 1875 C CA . PRO A 1 247 ? -13.428 -5.465 2.936 1.00 94.62 247 PRO A CA 1
ATOM 1876 C C . PRO A 1 247 ? -13.028 -5.743 4.385 1.00 94.62 247 PRO A C 1
ATOM 1878 O O . PRO A 1 247 ? -13.804 -5.466 5.294 1.00 94.62 247 PRO A O 1
ATOM 1881 N N . LEU A 1 248 ? -11.812 -6.246 4.634 1.00 94.12 248 LEU A N 1
ATOM 1882 C CA . LEU A 1 248 ? -11.368 -6.589 5.984 1.00 94.12 248 LEU A CA 1
ATOM 1883 C C . LEU A 1 248 ? -11.235 -5.350 6.877 1.00 94.12 248 LEU A C 1
ATOM 1885 O O . LEU A 1 248 ? -11.704 -5.382 8.011 1.00 94.12 248 LEU A O 1
ATOM 1889 N N . MET A 1 249 ? -10.683 -4.241 6.374 1.00 95.19 249 MET A N 1
ATOM 1890 C CA . MET A 1 249 ? -10.677 -2.961 7.096 1.00 95.19 249 MET A CA 1
ATOM 1891 C C . MET A 1 249 ? -12.100 -2.524 7.478 1.00 95.19 249 MET A C 1
ATOM 1893 O O . MET A 1 249 ? -12.369 -2.215 8.640 1.00 95.19 249 MET A O 1
ATOM 1897 N N . CYS A 1 250 ? -13.014 -2.522 6.503 1.00 95.62 250 CYS A N 1
ATOM 1898 C CA . CYS A 1 250 ? -14.399 -2.088 6.683 1.00 95.62 250 CYS A CA 1
ATOM 1899 C C . CYS A 1 250 ? -15.159 -2.994 7.665 1.00 95.62 250 CYS A C 1
ATOM 1901 O O . CYS A 1 250 ? -15.866 -2.503 8.544 1.00 95.62 250 CYS A O 1
ATOM 1903 N N . PHE A 1 251 ? -14.959 -4.309 7.562 1.00 94.25 251 PHE A N 1
ATOM 1904 C CA . PHE A 1 251 ? -15.495 -5.304 8.485 1.00 94.25 251 PHE A CA 1
ATOM 1905 C C . PHE A 1 251 ? -14.979 -5.088 9.913 1.00 94.25 251 PHE A C 1
ATOM 1907 O O . PHE A 1 251 ? -15.785 -5.019 10.837 1.00 94.25 251 PHE A O 1
ATOM 1914 N N . LEU A 1 252 ? -13.665 -4.909 10.107 1.00 93.25 252 LEU A N 1
ATOM 1915 C CA . LEU A 1 252 ? -13.074 -4.677 11.431 1.00 93.25 252 LEU A CA 1
ATOM 1916 C C . LEU A 1 252 ? -13.667 -3.435 12.113 1.00 93.25 252 LEU A C 1
ATOM 1918 O O . LEU A 1 252 ? -14.028 -3.513 13.287 1.00 93.25 252 LEU A O 1
ATOM 1922 N N . ALA A 1 253 ? -13.858 -2.331 11.379 1.00 93.44 253 ALA A N 1
ATOM 1923 C CA . ALA A 1 253 ? -14.578 -1.164 11.896 1.00 93.44 253 ALA A CA 1
ATOM 1924 C C . ALA A 1 253 ? -16.027 -1.504 12.286 1.00 93.44 253 ALA A C 1
ATOM 1926 O O . ALA A 1 253 ? -16.460 -1.156 13.384 1.00 93.44 253 ALA A O 1
ATOM 1927 N N . GLY A 1 254 ? -16.747 -2.251 11.444 1.00 90.56 254 GLY A N 1
ATOM 1928 C CA . GLY A 1 254 ? -18.096 -2.742 11.741 1.00 90.56 254 GLY A CA 1
ATOM 1929 C C . GLY A 1 254 ? -18.190 -3.640 12.984 1.00 90.56 254 GLY A C 1
ATOM 1930 O O . GLY A 1 254 ? -19.232 -3.655 13.634 1.00 90.56 254 GLY A O 1
ATOM 1931 N N . THR A 1 255 ? -17.110 -4.341 13.358 1.00 88.12 255 THR A N 1
ATOM 1932 C CA . THR A 1 255 ? -17.055 -5.161 14.586 1.00 88.12 255 THR A CA 1
ATOM 1933 C C . THR A 1 255 ? -16.770 -4.379 15.874 1.00 88.12 255 THR A C 1
ATOM 1935 O O . THR A 1 255 ? -16.783 -4.972 16.952 1.00 88.12 255 THR A O 1
ATOM 1938 N N . CYS A 1 256 ? -16.528 -3.065 15.811 1.00 83.50 256 CYS A N 1
ATOM 1939 C CA . CYS A 1 256 ? -16.345 -2.248 17.012 1.00 83.50 256 CYS A CA 1
ATOM 1940 C C . CYS A 1 256 ? -17.583 -2.283 17.926 1.00 83.50 256 CYS A C 1
ATOM 1942 O O . CYS A 1 256 ? -18.726 -2.243 17.464 1.00 83.50 256 CYS A O 1
ATOM 1944 N N . GLY A 1 257 ? -17.348 -2.302 19.242 1.00 73.81 257 GLY A N 1
ATOM 1945 C CA . GLY A 1 257 ? -18.414 -2.309 20.244 1.00 73.81 257 GLY A CA 1
ATOM 1946 C C . GLY A 1 257 ? -19.324 -1.072 20.164 1.00 73.81 257 GLY A C 1
ATOM 1947 O O . GLY A 1 257 ? -18.919 -0.034 19.629 1.00 73.81 257 GLY A O 1
ATOM 1948 N N . PRO A 1 258 ? -20.555 -1.144 20.708 1.00 73.25 258 PRO A N 1
ATOM 1949 C CA . PRO A 1 258 ? -21.503 -0.028 20.678 1.00 73.25 258 PRO A CA 1
ATOM 1950 C C . PRO A 1 258 ? -20.931 1.250 21.311 1.00 73.25 258 PRO A C 1
ATOM 1952 O O . PRO A 1 258 ? -21.159 2.335 20.781 1.00 73.25 258 PRO A O 1
ATOM 1955 N N . ASP A 1 259 ? -20.117 1.107 22.358 1.00 73.38 259 ASP A N 1
ATOM 1956 C CA . ASP A 1 259 ? -19.500 2.211 23.102 1.00 73.38 259 ASP A CA 1
ATOM 1957 C C . ASP A 1 259 ? -18.220 2.767 22.443 1.00 73.38 259 ASP A C 1
ATOM 1959 O O . ASP A 1 259 ? -17.652 3.754 22.908 1.00 73.38 259 ASP A O 1
ATOM 1963 N N . SER A 1 260 ? -17.738 2.146 21.358 1.00 78.56 260 SER A N 1
ATOM 1964 C CA . SER A 1 260 ? -16.449 2.464 20.726 1.00 78.56 260 SER A CA 1
ATOM 1965 C C . SER A 1 260 ? -16.496 2.458 19.191 1.00 78.56 260 SER A C 1
ATOM 1967 O O . SER A 1 260 ? -15.540 2.061 18.525 1.00 78.56 260 SER A O 1
ATOM 1969 N N . ARG A 1 261 ? -17.587 2.969 18.595 1.00 90.69 261 ARG A N 1
ATOM 1970 C CA . ARG A 1 261 ? -17.793 3.105 17.130 1.00 90.69 261 ARG A CA 1
ATOM 1971 C C . ARG A 1 261 ? -16.918 4.182 16.458 1.00 90.69 261 ARG A C 1
ATOM 1973 O O . ARG A 1 261 ? -17.395 5.038 15.713 1.00 90.69 261 ARG A O 1
ATOM 1980 N N . ARG A 1 262 ? -15.620 4.151 16.744 1.00 94.31 262 ARG A N 1
ATOM 1981 C CA . ARG A 1 262 ? -14.590 5.063 16.251 1.00 94.31 262 ARG A CA 1
ATOM 1982 C C . ARG A 1 262 ? -13.409 4.242 15.759 1.00 94.31 262 ARG A C 1
ATOM 1984 O O . ARG A 1 262 ? -12.741 3.593 16.563 1.00 94.31 262 ARG A O 1
ATOM 1991 N N . ALA A 1 263 ? -13.168 4.276 14.455 1.00 96.19 263 ALA A N 1
ATOM 1992 C CA . ALA A 1 263 ? -12.039 3.609 13.821 1.00 96.19 263 ALA A CA 1
ATOM 1993 C C . ALA A 1 263 ? -11.027 4.627 13.277 1.00 96.19 263 ALA A C 1
ATOM 1995 O O . ALA A 1 263 ? -11.406 5.709 12.823 1.00 96.19 263 ALA A O 1
ATOM 1996 N N . VAL A 1 264 ? -9.744 4.270 13.280 1.00 96.88 264 VAL A N 1
ATOM 1997 C CA . VAL A 1 264 ? -8.698 5.015 12.561 1.00 96.88 264 VAL A CA 1
ATOM 1998 C C . VAL A 1 264 ? -8.008 4.074 11.586 1.00 96.88 264 VAL A C 1
ATOM 2000 O O . VAL A 1 264 ? -7.520 3.015 11.980 1.00 96.88 264 VAL A O 1
ATOM 2003 N N . PHE A 1 265 ? -7.974 4.455 10.313 1.00 96.62 265 PHE A N 1
ATOM 2004 C CA . PHE A 1 265 ? -7.337 3.697 9.244 1.00 96.62 265 PHE A CA 1
ATOM 2005 C C . PHE A 1 265 ? -6.068 4.416 8.783 1.00 96.62 265 PHE A C 1
ATOM 2007 O O . PHE A 1 265 ? -6.127 5.490 8.184 1.00 96.62 265 PHE A O 1
ATOM 2014 N N . PHE A 1 266 ? -4.921 3.798 9.042 1.00 94.00 266 PHE A N 1
ATOM 2015 C CA . PHE A 1 266 ? -3.615 4.231 8.565 1.00 94.00 266 PHE A CA 1
ATOM 2016 C C . PHE A 1 266 ? -3.311 3.518 7.249 1.00 94.00 266 PHE A C 1
ATOM 2018 O O . PHE A 1 266 ? -2.909 2.352 7.250 1.00 94.00 266 PHE A O 1
ATOM 2025 N N . ILE A 1 267 ? -3.522 4.212 6.131 1.00 91.00 267 ILE A N 1
ATOM 2026 C CA . ILE A 1 267 ? -3.391 3.641 4.784 1.00 91.00 267 ILE A CA 1
ATOM 2027 C C . ILE A 1 267 ? -2.447 4.438 3.892 1.00 91.00 267 ILE A C 1
ATOM 2029 O O . ILE A 1 267 ? -2.202 5.625 4.114 1.00 91.00 267 ILE A O 1
ATOM 2033 N N . ASP A 1 268 ? -1.912 3.790 2.860 1.00 85.25 268 ASP A N 1
ATOM 2034 C CA . ASP A 1 268 ? -1.289 4.514 1.753 1.00 85.25 268 ASP A CA 1
ATOM 2035 C C . ASP A 1 268 ? -2.374 5.107 0.855 1.00 85.25 268 ASP A C 1
ATOM 2037 O O . ASP A 1 268 ? -2.927 4.435 -0.013 1.00 85.25 268 ASP A O 1
ATOM 2041 N N . THR A 1 269 ? -2.706 6.374 1.099 1.00 79.81 269 THR A N 1
ATOM 2042 C CA . THR A 1 269 ? -3.632 7.095 0.230 1.00 79.81 269 THR A CA 1
ATOM 2043 C C . THR A 1 269 ? -2.966 7.554 -1.058 1.00 79.81 269 THR A C 1
ATOM 2045 O O . THR A 1 269 ? -3.684 7.747 -2.030 1.00 79.81 269 THR A O 1
ATOM 2048 N N . SER A 1 270 ? -1.640 7.757 -1.091 1.00 78.31 270 SER A N 1
ATOM 2049 C CA . SER A 1 270 ? -0.911 8.298 -2.254 1.00 78.31 270 SER A CA 1
ATOM 2050 C C . SER A 1 270 ? -1.608 9.523 -2.895 1.00 78.31 270 SER A C 1
ATOM 2052 O O . SER A 1 270 ? -1.770 9.623 -4.106 1.00 78.31 270 SER A O 1
ATOM 2054 N N . GLY A 1 271 ? -2.102 10.447 -2.057 1.00 81.69 271 GLY A N 1
ATOM 2055 C CA . GLY A 1 271 ? -2.876 11.636 -2.465 1.00 81.69 271 GLY A CA 1
ATOM 2056 C C . GLY A 1 271 ? -4.383 11.411 -2.685 1.00 81.69 271 GLY A C 1
ATOM 2057 O O . GLY A 1 271 ? -5.144 12.372 -2.772 1.00 81.69 271 GLY A O 1
ATOM 2058 N N . CYS A 1 272 ? -4.851 10.163 -2.703 1.00 87.81 272 CYS A N 1
ATOM 2059 C CA . CYS A 1 272 ? -6.241 9.783 -2.967 1.00 87.81 272 CYS A CA 1
ATOM 2060 C C . CYS A 1 272 ? -7.171 9.843 -1.738 1.00 87.81 272 CYS A C 1
ATOM 2062 O O . CYS A 1 272 ? -8.215 9.189 -1.742 1.00 87.81 272 CYS A O 1
ATOM 2064 N N . GLN A 1 273 ? -6.827 10.552 -0.653 1.00 90.00 273 GLN A N 1
ATOM 2065 C CA . GLN A 1 273 ? -7.551 10.403 0.624 1.00 90.00 273 GLN A CA 1
ATOM 2066 C C . GLN A 1 273 ? -9.050 10.749 0.544 1.00 90.00 273 GLN A C 1
ATOM 2068 O O . GLN A 1 273 ? -9.848 10.095 1.210 1.00 90.00 273 GLN A O 1
ATOM 2073 N N . LEU A 1 274 ? -9.451 11.692 -0.317 1.00 92.38 274 LEU A N 1
ATOM 2074 C CA . LEU A 1 274 ? -10.864 12.026 -0.552 1.00 92.38 274 LEU A CA 1
ATOM 2075 C C . LEU A 1 274 ? -11.599 10.954 -1.379 1.00 92.38 274 LEU A C 1
ATOM 2077 O O . LEU A 1 274 ? -12.780 10.699 -1.156 1.00 92.38 274 LEU A O 1
ATOM 2081 N N . HIS A 1 275 ? -10.906 10.267 -2.289 1.00 94.44 275 HIS A N 1
ATOM 2082 C CA . HIS A 1 275 ? -11.479 9.156 -3.051 1.00 94.44 275 HIS A CA 1
ATOM 2083 C C . HIS A 1 275 ? -11.659 7.914 -2.164 1.00 94.44 275 HIS A C 1
ATOM 2085 O O . HIS A 1 275 ? -12.726 7.304 -2.165 1.00 94.44 275 HIS A O 1
ATOM 2091 N N . TYR A 1 276 ? -10.679 7.600 -1.308 1.00 94.56 276 TYR A N 1
ATOM 2092 C CA . TYR A 1 276 ? -10.849 6.578 -0.269 1.00 94.56 276 TYR A CA 1
ATOM 2093 C C . TYR A 1 276 ? -11.940 6.947 0.746 1.00 94.56 276 TYR A C 1
ATOM 2095 O O . TYR A 1 276 ? -12.663 6.062 1.196 1.00 94.56 276 TYR A O 1
ATOM 2103 N N . GLN A 1 277 ? -12.109 8.232 1.079 1.00 96.00 277 GLN A N 1
ATOM 2104 C CA . GLN A 1 277 ? -13.205 8.702 1.931 1.00 96.00 277 GLN A CA 1
ATOM 2105 C C . GLN A 1 277 ? -14.575 8.386 1.310 1.00 96.00 277 GLN A C 1
ATOM 2107 O O . GLN A 1 277 ? -15.427 7.829 2.001 1.00 96.00 277 GLN A O 1
ATOM 2112 N N . LYS A 1 278 ? -14.772 8.689 0.014 1.00 96.62 278 LYS A N 1
ATOM 2113 C CA . LYS A 1 278 ? -15.974 8.298 -0.749 1.00 96.62 278 LYS A CA 1
ATOM 2114 C C . LYS A 1 278 ? -16.149 6.768 -0.754 1.00 96.62 278 LYS A C 1
ATOM 2116 O O . LYS A 1 278 ? -17.205 6.273 -0.381 1.00 96.62 278 LYS A O 1
ATOM 2121 N N . LEU A 1 279 ? -15.111 6.014 -1.129 1.00 96.62 279 LEU A N 1
ATOM 2122 C CA . LEU A 1 279 ? -15.172 4.552 -1.267 1.00 96.62 279 LEU A CA 1
ATOM 2123 C C . LEU A 1 279 ? -15.551 3.859 0.051 1.00 96.62 279 LEU A C 1
ATOM 2125 O O . LEU A 1 279 ? -16.468 3.044 0.097 1.00 96.62 279 LEU A O 1
ATOM 2129 N N . ILE A 1 280 ? -14.869 4.207 1.141 1.00 97.12 280 ILE A N 1
ATOM 2130 C CA . ILE A 1 280 ? -15.071 3.568 2.445 1.00 97.12 280 ILE A CA 1
ATOM 2131 C C . ILE A 1 280 ? -16.421 3.981 3.048 1.00 97.12 280 ILE A C 1
ATOM 2133 O O . ILE A 1 280 ? -17.070 3.143 3.676 1.00 97.12 280 ILE A O 1
ATOM 2137 N N . SER A 1 281 ? -16.900 5.213 2.822 1.00 97.19 281 SER A N 1
ATOM 2138 C CA . SER A 1 281 ? -18.231 5.628 3.297 1.00 97.19 281 SER A CA 1
ATOM 2139 C C . SER A 1 281 ? -19.357 4.884 2.575 1.00 97.19 281 SER A C 1
ATOM 2141 O O . SER A 1 281 ? -20.338 4.515 3.214 1.00 97.19 281 SER A O 1
ATOM 2143 N N . ARG A 1 282 ? -19.189 4.565 1.283 1.00 96.75 282 ARG A N 1
ATOM 2144 C CA . ARG A 1 282 ? -20.115 3.704 0.527 1.00 96.75 282 ARG A CA 1
ATOM 2145 C C . ARG A 1 282 ? -20.128 2.252 1.006 1.00 96.75 282 ARG A C 1
ATOM 2147 O O . ARG A 1 282 ? -21.190 1.646 1.022 1.00 96.75 282 ARG A O 1
ATOM 2154 N N . ILE A 1 283 ? -18.977 1.695 1.391 1.00 96.75 283 ILE A N 1
ATOM 2155 C CA . ILE A 1 283 ? -18.874 0.290 1.835 1.00 96.75 283 ILE A CA 1
ATOM 2156 C C . ILE A 1 283 ? -19.373 0.102 3.275 1.00 96.75 283 ILE A C 1
ATOM 2158 O O . ILE A 1 283 ? -19.927 -0.946 3.601 1.00 96.75 283 ILE A O 1
ATOM 2162 N N . THR A 1 284 ? -19.148 1.087 4.149 1.00 95.56 284 THR A N 1
ATOM 2163 C CA . THR A 1 284 ? -19.452 0.982 5.591 1.00 95.56 284 THR A CA 1
ATOM 2164 C C . THR A 1 284 ? -20.751 1.656 6.015 1.00 95.56 284 THR A C 1
ATOM 2166 O O . THR A 1 284 ? -21.234 1.366 7.104 1.00 95.56 284 THR A O 1
ATOM 2169 N N . GLU A 1 285 ? -21.277 2.588 5.215 1.00 94.88 285 GLU A N 1
ATOM 2170 C CA . GLU A 1 285 ? -22.332 3.544 5.598 1.00 94.88 285 GLU A CA 1
ATOM 2171 C C . GLU A 1 285 ? -21.958 4.444 6.802 1.00 94.88 285 GLU A C 1
ATOM 2173 O O . GLU A 1 285 ? -22.804 5.136 7.372 1.00 94.88 285 GLU A O 1
ATOM 2178 N N . TRP A 1 286 ? -20.678 4.475 7.203 1.00 96.12 286 TRP A N 1
ATOM 2179 C CA . TRP A 1 286 ? -20.180 5.308 8.303 1.00 96.12 286 TRP A CA 1
ATOM 2180 C C . TRP A 1 286 ? -19.702 6.674 7.805 1.00 96.12 286 TRP A C 1
ATOM 2182 O O . TRP A 1 286 ? -19.323 6.856 6.645 1.00 96.12 286 TRP A O 1
ATOM 2192 N N . THR A 1 287 ? -19.649 7.653 8.713 1.00 97.56 287 THR A N 1
ATOM 2193 C CA . THR A 1 287 ? -19.072 8.962 8.383 1.00 97.56 287 THR A CA 1
ATOM 2194 C C . THR A 1 287 ? -17.551 8.861 8.362 1.00 97.56 287 THR A C 1
ATOM 2196 O O . THR A 1 287 ? -16.905 8.714 9.402 1.00 97.56 287 THR A O 1
ATOM 2199 N N . VAL A 1 288 ? -16.969 8.943 7.167 1.00 98.00 288 VAL A N 1
ATOM 2200 C CA . VAL A 1 288 ? -15.517 8.909 6.978 1.00 98.00 288 VAL A CA 1
ATOM 2201 C C . VAL A 1 288 ? -14.970 10.334 6.914 1.00 98.00 288 VAL A C 1
ATOM 2203 O O . VAL A 1 288 ? -15.488 11.175 6.179 1.00 98.00 288 VAL A O 1
ATOM 2206 N N . PHE A 1 289 ? -13.905 10.599 7.664 1.00 97.50 289 PHE A N 1
ATOM 2207 C CA . PHE A 1 289 ? -13.153 11.852 7.686 1.00 97.50 289 PHE A CA 1
ATOM 2208 C C . PHE A 1 289 ? -11.767 11.627 7.081 1.00 97.50 289 PHE A C 1
ATOM 2210 O O . PHE A 1 289 ? -11.122 10.620 7.363 1.00 97.50 289 PHE A O 1
ATOM 2217 N N . ALA A 1 290 ? -11.288 12.579 6.284 1.00 95.62 290 ALA A N 1
ATOM 2218 C CA . ALA A 1 290 ? -9.951 12.566 5.700 1.00 95.62 290 ALA A CA 1
ATOM 2219 C C . ALA A 1 290 ? -9.379 13.998 5.650 1.00 95.62 290 ALA A C 1
ATOM 2221 O O . ALA A 1 290 ? -10.162 14.954 5.607 1.00 95.62 290 ALA A O 1
ATOM 2222 N N . PRO A 1 291 ? -8.044 14.174 5.639 1.00 91.69 291 PRO A N 1
ATOM 2223 C CA . PRO A 1 291 ? -7.421 15.466 5.364 1.00 91.69 291 PRO A CA 1
ATOM 2224 C C . PRO A 1 291 ? -7.841 15.985 3.983 1.00 91.69 291 PRO A C 1
ATOM 2226 O O . PRO A 1 291 ? -7.733 15.273 2.983 1.00 91.69 291 PRO A O 1
ATOM 2229 N N . ALA A 1 292 ? -8.289 17.237 3.910 1.00 84.88 292 ALA A N 1
ATOM 2230 C CA . ALA A 1 292 ? -8.617 17.882 2.640 1.00 84.88 292 ALA A CA 1
ATOM 2231 C C . ALA A 1 292 ? -7.363 18.071 1.769 1.00 84.88 292 ALA A C 1
ATOM 2233 O O . ALA A 1 292 ? -7.413 17.864 0.560 1.00 84.88 292 ALA A O 1
ATOM 2234 N N . ILE A 1 293 ? -6.231 18.404 2.397 1.00 79.56 293 ILE A N 1
ATOM 2235 C CA . ILE A 1 293 ? -4.935 18.582 1.736 1.00 79.56 293 ILE A CA 1
ATOM 2236 C C . ILE A 1 293 ? -3.976 17.507 2.248 1.00 79.56 293 ILE A C 1
ATOM 2238 O O . ILE A 1 293 ? -3.702 17.430 3.449 1.00 79.56 293 ILE A O 1
ATOM 2242 N N . ALA A 1 294 ? -3.466 16.684 1.329 1.00 72.50 294 ALA A N 1
ATOM 2243 C CA . ALA A 1 294 ? -2.535 15.601 1.636 1.00 72.50 294 ALA A CA 1
ATOM 2244 C C . ALA A 1 294 ? -1.288 16.117 2.374 1.00 72.50 294 ALA A C 1
ATOM 2246 O O . ALA A 1 294 ? -0.803 17.210 2.094 1.00 72.50 294 ALA A O 1
ATOM 2247 N N . GLU A 1 295 ? -0.775 15.314 3.310 1.00 70.44 295 GLU A N 1
ATOM 2248 C CA . GLU A 1 295 ? 0.522 15.507 3.988 1.00 70.44 295 GLU A CA 1
ATOM 2249 C C . GLU A 1 295 ? 0.686 16.817 4.796 1.00 70.44 295 GLU A C 1
ATOM 2251 O O . GLU A 1 295 ? 1.736 17.044 5.394 1.00 70.44 295 GLU A O 1
ATOM 2256 N N . THR A 1 296 ? -0.358 17.645 4.922 1.00 82.62 296 THR A N 1
ATOM 2257 C CA . THR A 1 296 ? -0.332 18.850 5.768 1.00 82.62 296 THR A CA 1
ATOM 2258 C C . THR A 1 296 ? -0.777 18.555 7.202 1.00 82.62 296 THR A C 1
ATOM 2260 O O . THR A 1 296 ? -1.831 17.957 7.442 1.00 82.62 296 THR A O 1
ATOM 2263 N N . PHE A 1 297 ? 0.003 19.024 8.181 1.00 86.19 297 PHE A N 1
ATOM 2264 C CA . PHE A 1 297 ? -0.306 18.849 9.605 1.00 86.19 297 PHE A CA 1
ATOM 2265 C C . PHE A 1 297 ? -1.669 19.459 9.974 1.00 86.19 297 PHE A C 1
ATOM 2267 O O . PHE A 1 297 ? -2.521 18.764 10.526 1.00 86.19 297 PHE A O 1
ATOM 2274 N N . GLN A 1 298 ? -1.921 20.713 9.570 1.00 89.19 298 GLN A N 1
ATOM 2275 C CA . GLN A 1 298 ? -3.169 21.421 9.880 1.00 89.19 298 GLN A CA 1
ATOM 2276 C C . GLN A 1 298 ? -4.410 20.691 9.348 1.00 89.19 298 GLN A C 1
ATOM 2278 O O . GLN A 1 298 ? -5.339 20.439 10.108 1.00 89.19 298 GLN A O 1
ATOM 2283 N N . SER A 1 299 ? -4.416 20.272 8.075 1.00 90.38 299 SER A N 1
ATOM 2284 C CA . SER A 1 299 ? -5.578 19.569 7.507 1.00 90.38 299 SER A CA 1
ATOM 2285 C C . SER A 1 299 ? -5.828 18.213 8.177 1.00 90.38 299 SER A C 1
ATOM 2287 O O . SER A 1 299 ? -6.964 17.736 8.219 1.00 90.38 299 SER A O 1
ATOM 2289 N N . THR A 1 300 ? -4.779 17.606 8.736 1.00 91.94 300 THR A N 1
ATOM 2290 C CA . THR A 1 300 ? -4.870 16.348 9.479 1.00 91.94 300 THR A CA 1
ATOM 2291 C C . THR A 1 300 ? -5.470 16.557 10.876 1.00 91.94 300 THR A C 1
ATOM 2293 O O . THR A 1 300 ? -6.386 15.826 11.256 1.00 91.94 300 THR A O 1
ATOM 2296 N N . GLU A 1 301 ? -5.031 17.581 11.615 1.00 94.25 301 GLU A N 1
ATOM 2297 C CA . GLU A 1 301 ? -5.622 17.971 12.909 1.00 94.25 301 GLU A CA 1
ATOM 2298 C C . GLU A 1 301 ? -7.074 18.462 12.763 1.00 94.25 301 GLU A C 1
ATOM 2300 O O . GLU A 1 301 ? -7.935 18.104 13.571 1.00 94.25 301 GLU A O 1
ATOM 2305 N N . ASP A 1 302 ? -7.398 19.201 11.696 1.00 94.50 302 ASP A N 1
ATOM 2306 C CA . ASP A 1 302 ? -8.766 19.647 11.400 1.00 94.50 302 ASP A CA 1
ATOM 2307 C C . ASP A 1 302 ? -9.708 18.460 11.136 1.00 94.50 302 ASP A C 1
ATOM 2309 O O . ASP A 1 302 ? -10.842 18.428 11.627 1.00 94.50 302 ASP A O 1
ATOM 2313 N N . ALA A 1 303 ? -9.250 17.465 10.365 1.00 95.88 303 ALA A N 1
ATOM 2314 C CA . ALA A 1 303 ? -10.008 16.245 10.096 1.00 95.88 303 ALA A CA 1
ATOM 2315 C C . ALA A 1 303 ? -10.211 15.414 11.374 1.00 95.88 303 ALA A C 1
ATOM 2317 O O . ALA A 1 303 ? -11.332 14.983 11.656 1.00 95.88 303 ALA A O 1
ATOM 2318 N N . ALA A 1 304 ? -9.163 15.256 12.188 1.00 96.38 304 ALA A N 1
ATOM 2319 C CA . ALA A 1 304 ? -9.233 14.552 13.467 1.00 96.38 304 ALA A CA 1
ATOM 2320 C C . ALA A 1 304 ? -10.134 15.268 14.493 1.00 96.38 304 ALA A C 1
ATOM 2322 O O . ALA A 1 304 ? -10.859 14.617 15.246 1.00 96.38 304 ALA A O 1
ATOM 2323 N N . SER A 1 305 ? -10.151 16.604 14.485 1.00 96.31 305 SER A N 1
ATOM 2324 C CA . SER A 1 305 ? -11.017 17.433 15.334 1.00 96.31 305 SER A CA 1
ATOM 2325 C C . SER A 1 305 ? -12.494 17.351 14.943 1.00 96.31 305 SER A C 1
ATOM 2327 O O . SER A 1 305 ? -13.369 17.389 15.809 1.00 96.31 305 SER A O 1
ATOM 2329 N N . LYS A 1 306 ? -12.798 17.213 13.646 1.00 96.62 306 LYS A N 1
ATOM 2330 C CA . LYS A 1 306 ? -14.164 16.940 13.162 1.00 96.62 306 LYS A CA 1
ATOM 2331 C C . LYS A 1 306 ? -14.597 15.516 13.519 1.00 96.62 306 LYS A C 1
ATOM 2333 O O . LYS A 1 306 ? -15.692 15.332 14.044 1.00 96.62 306 LYS A O 1
ATOM 2338 N N . PHE A 1 307 ? -13.710 14.540 13.319 1.00 97.25 307 PHE A N 1
ATOM 2339 C CA . PHE A 1 307 ? -13.915 13.146 13.711 1.00 97.25 307 PHE A CA 1
ATOM 2340 C C . PHE A 1 307 ? -14.231 13.007 15.206 1.00 97.25 307 PHE A C 1
ATOM 2342 O O . PHE A 1 307 ? -15.254 12.421 15.557 1.00 97.25 307 PHE A O 1
ATOM 2349 N N . SER A 1 308 ? -13.412 13.574 16.101 1.00 94.81 308 SER A N 1
ATOM 2350 C CA . SER A 1 308 ? -13.582 13.420 17.555 1.00 94.81 308 SER A CA 1
ATOM 2351 C C . SER A 1 308 ? -14.915 13.979 18.067 1.00 94.81 308 SER A C 1
ATOM 2353 O O . SER A 1 308 ? -15.535 13.375 18.943 1.00 94.81 308 SER A O 1
ATOM 2355 N N . ARG A 1 309 ? -15.402 15.071 17.465 1.00 94.88 309 ARG A N 1
ATOM 2356 C CA . ARG A 1 309 ? -16.681 15.724 17.796 1.00 94.88 309 ARG A CA 1
ATOM 2357 C C . ARG A 1 309 ? -17.910 15.062 17.163 1.00 94.88 309 ARG A C 1
ATOM 2359 O O . ARG A 1 309 ? -19.026 15.377 17.565 1.00 94.88 309 ARG A O 1
ATOM 2366 N N . PHE A 1 310 ? -17.741 14.172 16.185 1.00 95.31 310 PHE A N 1
ATOM 2367 C CA . PHE A 1 310 ? -18.871 13.516 15.528 1.00 95.31 310 PHE A CA 1
ATOM 2368 C C . PHE A 1 310 ? -19.568 12.514 16.474 1.00 95.31 310 PHE A C 1
ATOM 2370 O O . PHE A 1 310 ? -18.874 11.692 17.078 1.00 95.31 310 PHE A O 1
ATOM 2377 N N . PRO A 1 311 ? -20.909 12.550 16.620 1.00 91.25 311 PRO A N 1
ATOM 2378 C CA . PRO A 1 311 ? -21.624 11.738 17.612 1.00 91.25 311 PRO A CA 1
ATOM 2379 C C . PRO A 1 311 ? -21.947 10.307 17.151 1.00 91.25 311 PRO A C 1
ATOM 2381 O O . PRO A 1 311 ? -22.294 9.470 17.978 1.00 91.25 311 PRO A O 1
ATOM 2384 N N . GLY A 1 312 ? -21.889 10.027 15.846 1.00 92.31 312 GLY A N 1
ATOM 2385 C CA . GLY A 1 312 ? -22.222 8.720 15.273 1.00 92.31 312 GLY A CA 1
ATOM 2386 C C . GLY A 1 312 ? -21.003 7.834 14.976 1.00 92.31 312 GLY A C 1
ATOM 2387 O O . GLY A 1 312 ? -19.875 8.189 15.324 1.00 92.31 312 GLY A O 1
ATOM 2388 N N . PRO A 1 313 ? -21.215 6.697 14.286 1.00 95.62 313 PRO A N 1
ATOM 2389 C CA . PRO A 1 313 ? -20.138 5.830 13.820 1.00 95.62 313 PRO A CA 1
ATOM 2390 C C . PRO A 1 313 ? -19.211 6.576 12.854 1.00 95.62 313 PRO A C 1
ATOM 2392 O O . PRO A 1 313 ? -19.675 7.162 11.869 1.00 95.62 313 PRO A O 1
ATOM 2395 N N . ALA A 1 314 ? -17.909 6.569 13.146 1.00 97.12 314 ALA A N 1
ATOM 2396 C CA . ALA A 1 314 ? -16.932 7.371 12.418 1.00 97.12 314 ALA A CA 1
ATOM 2397 C C . ALA A 1 314 ? -15.633 6.622 12.115 1.00 97.12 314 ALA A C 1
ATOM 2399 O O . ALA A 1 314 ? -15.135 5.843 12.932 1.00 97.12 314 ALA A O 1
ATOM 2400 N N . ILE A 1 315 ? -15.047 6.939 10.961 1.00 97.94 315 ILE A N 1
ATOM 2401 C CA . ILE A 1 315 ? -13.733 6.458 10.526 1.00 97.94 315 ILE A CA 1
ATOM 2402 C C . ILE A 1 315 ? -12.861 7.672 10.201 1.00 97.94 315 ILE A C 1
ATOM 2404 O O . ILE A 1 315 ? -13.304 8.566 9.484 1.00 97.94 315 ILE A O 1
ATOM 2408 N N . LEU A 1 316 ? -11.626 7.717 10.697 1.00 97.31 316 LEU A N 1
ATOM 2409 C CA . LEU A 1 316 ? -10.624 8.708 10.292 1.00 97.31 316 LEU A CA 1
ATOM 2410 C C . LEU A 1 316 ? -9.568 8.043 9.405 1.00 97.31 316 LEU A C 1
ATOM 2412 O O . LEU A 1 316 ? -8.913 7.096 9.838 1.00 97.31 316 LEU A O 1
ATOM 2416 N N . LEU A 1 317 ? -9.382 8.546 8.186 1.00 96.50 317 LEU A N 1
ATOM 2417 C CA . LEU A 1 317 ? -8.308 8.124 7.288 1.00 96.50 317 LEU A CA 1
ATOM 2418 C C . LEU A 1 317 ? -7.064 8.977 7.536 1.00 96.50 317 LEU A C 1
ATOM 2420 O O . LEU A 1 317 ? -7.130 10.204 7.465 1.00 96.50 317 LEU A O 1
ATOM 2424 N N . LEU A 1 318 ? -5.927 8.330 7.779 1.00 93.12 318 LEU A N 1
ATOM 2425 C CA . LEU A 1 318 ? -4.625 8.972 7.948 1.00 93.12 318 LEU A CA 1
ATOM 2426 C C . LEU A 1 318 ? -3.590 8.340 7.003 1.00 93.12 318 LEU A C 1
ATOM 2428 O O . LEU A 1 318 ? -3.615 7.122 6.805 1.00 93.12 318 LEU A O 1
ATOM 2432 N N . PRO A 1 319 ? -2.643 9.118 6.445 1.00 89.00 319 PRO A N 1
ATOM 2433 C CA . PRO A 1 319 ? -1.518 8.554 5.705 1.00 89.00 319 PRO A CA 1
ATOM 2434 C C . PRO A 1 319 ? -0.678 7.656 6.619 1.00 89.00 319 PRO A C 1
ATOM 2436 O O . PRO A 1 319 ? -0.232 8.104 7.675 1.00 89.00 319 PRO A O 1
ATOM 2439 N N . PHE A 1 320 ? -0.389 6.413 6.221 1.00 84.56 320 PHE A N 1
ATOM 2440 C CA . PHE A 1 320 ? 0.375 5.484 7.073 1.00 84.56 320 PHE A CA 1
ATOM 2441 C C . PHE A 1 320 ? 1.789 5.989 7.420 1.00 84.56 320 PHE A C 1
ATOM 2443 O O . PHE A 1 320 ? 2.357 5.581 8.429 1.00 84.56 320 PHE A O 1
ATOM 2450 N N . LYS A 1 321 ? 2.357 6.882 6.596 1.00 83.06 321 LYS A N 1
ATOM 2451 C CA . LYS A 1 321 ? 3.682 7.498 6.788 1.00 83.06 321 LYS A CA 1
ATOM 2452 C C . LYS A 1 321 ? 3.702 8.609 7.850 1.00 83.06 321 LYS A C 1
ATOM 2454 O O . LYS A 1 321 ? 4.779 9.131 8.136 1.00 83.06 321 LYS A O 1
ATOM 2459 N N . ILE A 1 322 ? 2.555 8.982 8.428 1.00 86.81 322 ILE A N 1
ATOM 2460 C CA . ILE A 1 322 ? 2.481 10.023 9.460 1.00 86.81 322 ILE A CA 1
ATOM 2461 C C . ILE A 1 322 ? 3.364 9.665 10.667 1.00 86.81 322 ILE A C 1
ATOM 2463 O O . ILE A 1 322 ? 3.300 8.565 11.214 1.00 86.81 322 ILE A O 1
ATOM 2467 N N . GLN A 1 323 ? 4.215 10.602 11.089 1.00 85.31 323 GLN A N 1
ATOM 2468 C CA . GLN A 1 323 ? 5.169 10.363 12.177 1.00 85.31 323 GLN A CA 1
ATOM 2469 C C . GLN A 1 323 ? 4.524 10.394 13.567 1.00 85.31 323 GLN A C 1
ATOM 2471 O O . GLN A 1 323 ? 4.944 9.666 14.465 1.00 85.31 323 GLN A O 1
ATOM 2476 N N . THR A 1 324 ? 3.521 11.251 13.738 1.00 87.81 324 THR A N 1
ATOM 2477 C CA . THR A 1 324 ? 2.839 11.539 15.001 1.00 87.81 324 THR A CA 1
ATOM 2478 C C . THR A 1 324 ? 1.339 11.618 14.729 1.00 87.81 324 THR A C 1
ATOM 2480 O O . THR A 1 324 ? 0.938 12.455 13.916 1.00 87.81 324 THR A O 1
ATOM 2483 N N . PRO A 1 325 ? 0.499 10.774 15.354 1.00 91.94 325 PRO A N 1
ATOM 2484 C CA . PRO A 1 325 ? -0.949 10.890 15.221 1.00 91.94 325 PRO A CA 1
ATOM 2485 C C . PRO A 1 325 ? -1.456 12.262 15.701 1.00 91.94 325 PRO A C 1
ATOM 2487 O O . PRO A 1 325 ? -0.834 12.846 16.591 1.00 91.94 325 PRO A O 1
ATOM 2490 N N . PRO A 1 326 ? -2.583 12.762 15.162 1.00 94.38 326 PRO A N 1
ATOM 2491 C CA . PRO A 1 326 ? -3.210 13.999 15.621 1.00 94.38 326 PRO A CA 1
ATOM 2492 C C . PRO A 1 326 ? -3.444 14.018 17.133 1.00 94.38 326 PRO A C 1
ATOM 2494 O O . PRO A 1 326 ? -3.977 13.062 17.704 1.00 94.38 326 PRO A O 1
ATOM 2497 N N . SER A 1 327 ? -3.069 15.125 17.768 1.00 92.56 327 SER A N 1
ATOM 2498 C CA . SER A 1 327 ? -3.037 15.325 19.222 1.00 92.56 327 SER A CA 1
ATOM 2499 C C . SER A 1 327 ? -4.349 14.951 19.917 1.00 92.56 327 SER A C 1
ATOM 2501 O O . SER A 1 327 ? -4.344 14.321 20.980 1.00 92.56 327 SER A O 1
ATOM 2503 N N . VAL A 1 328 ? -5.482 15.260 19.280 1.00 93.19 328 VAL A N 1
ATOM 2504 C CA . VAL A 1 328 ? -6.832 14.965 19.775 1.00 93.19 328 VAL A CA 1
ATOM 2505 C C . VAL A 1 328 ? -7.096 13.467 19.991 1.00 93.19 328 VAL A C 1
ATOM 2507 O O . VAL A 1 328 ? -7.866 13.113 20.885 1.00 93.19 328 VAL A O 1
ATOM 2510 N N . LEU A 1 329 ? -6.432 12.570 19.248 1.00 93.75 329 LEU A N 1
ATOM 2511 C CA . LEU A 1 329 ? -6.631 11.117 19.367 1.00 93.75 329 LEU A CA 1
ATOM 2512 C C . LEU A 1 329 ? -6.145 10.552 20.709 1.00 93.75 329 LEU A C 1
ATOM 2514 O O . LEU A 1 329 ? -6.684 9.550 21.172 1.00 93.75 329 LEU A O 1
ATOM 2518 N N . THR A 1 330 ? -5.223 11.237 21.392 1.00 90.50 330 THR A N 1
ATOM 2519 C CA . THR A 1 330 ? -4.744 10.877 22.742 1.00 90.50 330 THR A CA 1
ATOM 2520 C C . THR A 1 330 ? -5.877 10.823 23.777 1.00 90.50 330 THR A C 1
ATOM 2522 O O . THR A 1 330 ? -5.770 10.147 24.803 1.00 90.50 330 THR A O 1
ATOM 2525 N N . ASN A 1 331 ? -6.982 11.530 23.518 1.00 89.31 331 ASN A N 1
ATOM 2526 C CA . ASN A 1 331 ? -8.139 11.644 24.408 1.00 89.31 331 ASN A CA 1
ATOM 2527 C C . ASN A 1 331 ? -9.398 10.943 23.875 1.00 89.31 331 ASN A C 1
ATOM 2529 O O . ASN A 1 331 ? -10.429 10.965 24.543 1.00 89.31 331 ASN A O 1
ATOM 2533 N N . VAL A 1 332 ? -9.326 10.300 22.706 1.00 91.12 332 VAL A N 1
ATOM 2534 C CA . VAL A 1 332 ? -10.446 9.571 22.101 1.00 91.12 332 VAL A CA 1
ATOM 2535 C C . VAL A 1 332 ? -10.248 8.073 22.317 1.00 91.12 332 VAL A C 1
ATOM 2537 O O . VAL A 1 332 ? -9.207 7.529 21.958 1.00 91.12 332 VAL A O 1
ATOM 2540 N N . LEU A 1 333 ? -11.257 7.393 22.869 1.00 91.19 333 LEU A N 1
ATOM 2541 C CA . LEU A 1 333 ? -11.286 5.931 22.891 1.00 91.19 333 LEU A CA 1
ATOM 2542 C C . LEU A 1 333 ? -11.652 5.409 21.495 1.00 91.19 333 LEU A C 1
ATOM 2544 O O . LEU A 1 333 ? -12.710 5.737 20.954 1.00 91.19 333 LEU A O 1
ATOM 2548 N N . LEU A 1 334 ? -10.764 4.607 20.917 1.00 93.31 334 LEU A N 1
ATOM 2549 C CA . LEU A 1 334 ? -10.917 3.998 19.600 1.00 93.31 334 LEU A CA 1
ATOM 2550 C C . LEU A 1 334 ? -11.295 2.520 19.751 1.00 93.31 334 LEU A C 1
ATOM 2552 O O . LEU A 1 334 ? -10.698 1.804 20.554 1.00 93.31 334 LEU A O 1
ATOM 2556 N N . GLY A 1 335 ? -12.268 2.052 18.968 1.00 92.38 335 GLY A N 1
ATOM 2557 C CA . GLY A 1 335 ? -12.636 0.634 18.930 1.00 92.38 335 GLY A CA 1
ATOM 2558 C C . GLY A 1 335 ? -11.612 -0.191 18.152 1.00 92.38 335 GLY A C 1
ATOM 2559 O O . GLY A 1 335 ? -11.155 -1.232 18.634 1.00 92.38 335 GLY A O 1
ATOM 2560 N N . CYS A 1 336 ? -11.186 0.313 16.988 1.00 93.31 336 CYS A N 1
ATOM 2561 C CA . CYS A 1 336 ? -10.081 -0.271 16.235 1.00 93.31 336 CYS A CA 1
ATOM 2562 C C . CYS A 1 336 ? -9.158 0.764 15.572 1.00 93.31 336 CYS A C 1
ATOM 2564 O O . CYS A 1 336 ? -9.576 1.826 15.106 1.00 93.31 336 CYS A O 1
ATOM 2566 N N . CYS A 1 337 ? -7.877 0.413 15.498 1.00 95.31 337 CYS A N 1
ATOM 2567 C CA . CYS A 1 337 ? -6.882 1.043 14.643 1.00 95.31 337 CYS A CA 1
ATOM 2568 C C . CYS A 1 337 ? -6.455 0.009 13.605 1.00 95.31 337 CYS A C 1
ATOM 2570 O O . CYS A 1 337 ? -5.947 -1.049 13.977 1.00 95.31 337 CYS A O 1
ATOM 2572 N N . VAL A 1 338 ? -6.640 0.296 12.318 1.00 95.69 338 VAL A N 1
ATOM 2573 C CA . VAL A 1 338 ? -6.257 -0.620 11.237 1.00 95.69 338 VAL A CA 1
ATOM 2574 C C . VAL A 1 338 ? -5.147 0.005 10.407 1.00 95.69 338 VAL A C 1
ATOM 2576 O O . VAL A 1 338 ? -5.253 1.154 9.985 1.00 95.69 338 VAL A O 1
ATOM 2579 N N . TYR A 1 339 ? -4.080 -0.750 10.176 1.00 94.19 339 TYR A N 1
ATOM 2580 C CA . TYR A 1 339 ? -2.932 -0.333 9.382 1.00 94.19 339 TYR A CA 1
ATOM 2581 C C . TYR A 1 339 ? -2.828 -1.210 8.132 1.00 94.19 339 TYR A C 1
ATOM 2583 O O . TYR A 1 339 ? -2.732 -2.431 8.252 1.00 94.19 339 TYR A O 1
ATOM 2591 N N . TRP A 1 340 ? -2.796 -0.598 6.947 1.00 90.50 340 TRP A N 1
ATOM 2592 C CA . TRP A 1 340 ? -2.586 -1.283 5.667 1.00 90.50 340 TRP A CA 1
ATOM 2593 C C . TRP A 1 340 ? -1.573 -0.510 4.815 1.00 90.50 340 TRP A C 1
ATOM 2595 O O . TRP A 1 340 ? -1.745 0.675 4.536 1.00 90.50 340 TRP A O 1
ATOM 2605 N N . GLY A 1 341 ? -0.491 -1.179 4.415 1.00 73.12 341 GLY A N 1
ATOM 2606 C CA . GLY A 1 341 ? 0.505 -0.619 3.502 1.00 73.12 341 GLY A CA 1
ATOM 2607 C C . GLY A 1 341 ? 0.271 -1.139 2.092 1.00 73.12 341 GLY A C 1
ATOM 2608 O O . GLY A 1 341 ? 0.281 -2.351 1.882 1.00 73.12 341 GLY A O 1
ATOM 2609 N N . SER A 1 342 ? 0.069 -0.233 1.132 1.00 68.81 342 SER A N 1
ATOM 2610 C CA . SER A 1 342 ? -0.151 -0.615 -0.266 1.00 68.81 342 SER A CA 1
ATOM 2611 C C . SER A 1 342 ? 1.057 -1.366 -0.834 1.00 68.81 342 SER A C 1
ATOM 2613 O O . SER A 1 342 ? 2.210 -0.952 -0.664 1.00 68.81 342 SER A O 1
ATOM 2615 N N . THR A 1 343 ? 0.795 -2.447 -1.567 1.00 66.81 343 THR A N 1
ATOM 2616 C CA . THR A 1 343 ? 1.816 -3.182 -2.328 1.00 66.81 343 THR A CA 1
ATOM 2617 C C . THR A 1 343 ? 2.422 -2.359 -3.460 1.00 66.81 343 THR A C 1
ATOM 2619 O O . THR A 1 343 ? 3.559 -2.636 -3.833 1.00 66.81 343 THR A O 1
ATOM 2622 N N . LEU A 1 344 ? 1.740 -1.301 -3.924 1.00 67.00 344 LEU A N 1
ATOM 2623 C CA . LEU A 1 344 ? 2.268 -0.327 -4.887 1.00 67.00 344 LEU A CA 1
ATOM 2624 C C . LEU A 1 344 ? 3.619 0.248 -4.411 1.00 67.00 344 LEU A C 1
ATOM 2626 O O . LEU A 1 344 ? 4.556 0.386 -5.197 1.00 67.00 344 LEU A O 1
ATOM 2630 N N . GLY A 1 345 ? 3.733 0.517 -3.102 1.00 60.56 345 GLY A N 1
ATOM 2631 C CA . GLY A 1 345 ? 4.981 0.899 -2.434 1.00 60.56 345 GLY A CA 1
ATOM 2632 C C . GLY A 1 345 ? 5.722 -0.257 -1.745 1.00 60.56 345 GLY A C 1
ATOM 2633 O O . GLY A 1 345 ? 6.861 -0.085 -1.325 1.00 60.56 345 GLY A O 1
ATOM 2634 N N . GLY A 1 346 ? 5.098 -1.429 -1.594 1.00 64.56 346 GLY A N 1
ATOM 2635 C CA . GLY A 1 346 ? 5.694 -2.623 -0.980 1.00 64.56 346 GLY A CA 1
ATOM 2636 C C . GLY A 1 346 ? 5.874 -2.573 0.546 1.00 64.56 346 GLY A C 1
ATOM 2637 O O . GLY A 1 346 ? 6.439 -3.503 1.122 1.00 64.56 346 GLY A O 1
ATOM 2638 N N . PHE A 1 347 ? 5.393 -1.525 1.219 1.00 69.12 347 PHE A N 1
ATOM 2639 C CA . PHE A 1 347 ? 5.625 -1.290 2.648 1.00 69.12 347 PHE A CA 1
ATOM 2640 C C . PHE A 1 347 ? 4.682 -2.090 3.556 1.00 69.12 347 PHE A C 1
ATOM 2642 O O . PHE A 1 347 ? 3.505 -2.247 3.249 1.00 69.12 347 PHE A O 1
ATOM 2649 N N . VAL A 1 348 ? 5.171 -2.504 4.732 1.00 75.75 348 VAL A N 1
ATOM 2650 C CA . VAL A 1 348 ? 4.324 -2.993 5.835 1.00 75.75 348 VAL A CA 1
ATOM 2651 C C . VAL A 1 348 ? 4.392 -2.000 7.004 1.00 75.75 348 VAL A C 1
ATOM 2653 O O . VAL A 1 348 ? 5.485 -1.730 7.505 1.00 75.75 348 VAL A O 1
ATOM 2656 N N . PRO A 1 349 ? 3.260 -1.461 7.492 1.00 82.12 349 PRO A N 1
ATOM 2657 C CA . PRO A 1 349 ? 3.231 -0.357 8.461 1.00 82.12 349 PRO A CA 1
ATOM 2658 C C . PRO A 1 349 ? 3.548 -0.747 9.925 1.00 82.12 349 PRO A C 1
ATOM 2660 O O . PRO A 1 349 ? 3.195 -0.015 10.849 1.00 82.12 349 PRO A O 1
ATOM 2663 N N . LEU A 1 350 ? 4.252 -1.862 10.166 1.00 87.25 350 LEU A N 1
ATOM 2664 C CA . LEU A 1 350 ? 4.564 -2.377 11.511 1.00 87.25 350 LEU A CA 1
ATOM 2665 C C . LEU A 1 350 ? 5.347 -1.378 12.381 1.00 87.25 350 LEU A C 1
ATOM 2667 O O . LEU A 1 350 ? 5.063 -1.249 13.571 1.00 87.25 350 LEU A O 1
ATOM 2671 N N . LEU A 1 351 ? 6.312 -0.653 11.804 1.00 84.25 351 LEU A N 1
ATOM 2672 C CA . LEU A 1 351 ? 7.085 0.355 12.542 1.00 84.25 351 LEU A CA 1
ATOM 2673 C C . LEU A 1 351 ? 6.194 1.509 13.028 1.00 84.25 351 LEU A C 1
ATOM 2675 O O . LEU A 1 351 ? 6.342 1.966 14.159 1.00 84.25 351 LEU A O 1
ATOM 2679 N N . GLN A 1 352 ? 5.250 1.948 12.195 1.00 88.38 352 GLN A N 1
ATOM 2680 C CA . GLN A 1 352 ? 4.356 3.062 12.515 1.00 88.38 352 GLN A CA 1
ATOM 2681 C C . GLN A 1 352 ? 3.313 2.638 13.552 1.00 88.38 352 GLN A C 1
ATOM 2683 O O . GLN A 1 352 ? 3.126 3.337 14.542 1.00 88.38 352 GLN A O 1
ATOM 2688 N N . ALA A 1 353 ? 2.761 1.426 13.427 1.00 90.38 353 ALA A N 1
ATOM 2689 C CA . ALA A 1 353 ? 1.892 0.845 14.447 1.00 90.38 353 ALA A CA 1
ATOM 2690 C C . ALA A 1 353 ? 2.587 0.734 15.821 1.00 90.38 353 ALA A C 1
ATOM 2692 O O . ALA A 1 353 ? 1.983 1.060 16.842 1.00 90.38 353 ALA A O 1
ATOM 2693 N N . LYS A 1 354 ? 3.877 0.355 15.862 1.00 88.62 354 LYS A N 1
ATOM 2694 C CA . LYS A 1 354 ? 4.689 0.398 17.095 1.00 88.62 354 LYS A CA 1
ATOM 2695 C C . LYS A 1 354 ? 4.894 1.833 17.607 1.00 88.62 354 LYS A C 1
ATOM 2697 O O . LYS A 1 354 ? 4.728 2.067 18.800 1.00 88.62 354 LYS A O 1
ATOM 2702 N N . ARG A 1 355 ? 5.225 2.791 16.730 1.00 88.88 355 ARG A N 1
ATOM 2703 C CA . ARG A 1 355 ? 5.473 4.203 17.089 1.00 88.88 355 ARG A CA 1
ATOM 2704 C C . ARG A 1 355 ? 4.232 4.901 17.652 1.00 88.88 355 ARG A C 1
ATOM 2706 O O . ARG A 1 355 ? 4.352 5.730 18.546 1.00 88.88 355 ARG A O 1
ATOM 2713 N N . HIS A 1 356 ? 3.050 4.578 17.136 1.00 91.19 356 HIS A N 1
ATOM 2714 C CA . HIS A 1 356 ? 1.786 5.207 17.532 1.00 91.19 356 HIS A CA 1
ATOM 2715 C C . HIS A 1 356 ? 1.141 4.554 18.768 1.00 91.19 356 HIS A C 1
ATOM 2717 O O . HIS A 1 356 ? 0.212 5.126 19.336 1.00 91.19 356 HIS A O 1
ATOM 2723 N N . ALA A 1 357 ? 1.628 3.387 19.210 1.00 86.25 357 ALA A N 1
ATOM 2724 C CA . ALA A 1 357 ? 1.003 2.574 20.260 1.00 86.25 357 ALA A CA 1
ATOM 2725 C C . ALA A 1 357 ? 0.839 3.284 21.619 1.00 86.25 357 ALA A C 1
ATOM 2727 O O . ALA A 1 357 ? -0.081 2.961 22.362 1.00 86.25 357 ALA A O 1
ATOM 2728 N N . THR A 1 358 ? 1.703 4.247 21.951 1.00 85.19 358 THR A N 1
ATOM 2729 C CA . THR A 1 358 ? 1.605 5.044 23.190 1.00 85.19 358 THR A CA 1
ATOM 2730 C C . THR A 1 358 ? 0.702 6.273 23.057 1.00 85.19 358 THR A C 1
ATOM 2732 O O . THR A 1 358 ? 0.239 6.796 24.067 1.00 85.19 358 THR A O 1
ATOM 2735 N N . ALA A 1 359 ? 0.438 6.733 21.830 1.00 87.94 359 ALA A N 1
ATOM 2736 C CA . ALA A 1 359 ? -0.371 7.920 21.544 1.00 87.94 359 ALA A CA 1
ATOM 2737 C C . ALA A 1 359 ? -1.860 7.599 21.310 1.00 87.94 359 ALA A C 1
ATOM 2739 O O . ALA A 1 359 ? -2.701 8.491 21.391 1.00 87.94 359 ALA A O 1
ATOM 2740 N N . LEU A 1 360 ? -2.201 6.341 21.009 1.00 91.50 360 LEU A N 1
ATOM 2741 C CA . LEU A 1 360 ? -3.555 5.920 20.642 1.00 91.50 360 LEU A CA 1
ATOM 2742 C C . LEU A 1 360 ? -4.183 5.029 21.721 1.00 91.50 360 LEU A C 1
ATOM 2744 O O . LEU A 1 360 ? -3.725 3.915 21.967 1.00 91.50 360 LEU A O 1
ATOM 2748 N N . LYS A 1 361 ? -5.296 5.478 22.312 1.00 90.00 361 LYS A N 1
ATOM 2749 C CA . LYS A 1 361 ? -6.111 4.668 23.232 1.00 90.00 361 LYS A CA 1
ATOM 2750 C C . LYS A 1 361 ? -7.065 3.784 22.433 1.00 90.00 361 LYS A C 1
ATOM 2752 O O . LYS A 1 361 ? -8.194 4.184 22.156 1.00 90.00 361 LYS A O 1
ATOM 2757 N N . CYS A 1 362 ? -6.604 2.600 22.037 1.00 90.00 362 CYS A N 1
ATOM 2758 C CA . CYS A 1 362 ? -7.369 1.702 21.176 1.00 90.00 362 CYS A CA 1
ATOM 2759 C C . CYS A 1 362 ? -7.640 0.330 21.805 1.00 90.00 362 CYS A C 1
ATOM 2761 O O . CYS A 1 362 ? -6.741 -0.278 22.381 1.00 90.00 362 CYS A O 1
ATOM 2763 N N . SER A 1 363 ? -8.869 -0.177 21.660 1.00 90.38 363 SER A N 1
ATOM 2764 C CA . SER A 1 363 ? -9.253 -1.517 22.124 1.00 90.38 363 SER A CA 1
ATOM 2765 C C . SER A 1 363 ? -8.609 -2.634 21.292 1.00 90.38 363 SER A C 1
ATOM 2767 O O . SER A 1 363 ? -8.265 -3.685 21.837 1.00 90.38 363 SER A O 1
ATOM 2769 N N . SER A 1 364 ? -8.421 -2.417 19.986 1.00 92.19 364 SER A N 1
ATOM 2770 C CA . SER A 1 364 ? -7.799 -3.381 19.071 1.00 92.19 364 SER A CA 1
ATOM 2771 C C . SER A 1 364 ? -6.956 -2.686 17.996 1.00 92.19 364 SER A C 1
ATOM 2773 O O . SER A 1 364 ? -7.423 -1.788 17.301 1.00 92.19 364 SER A O 1
ATOM 2775 N N . THR A 1 365 ? -5.706 -3.106 17.817 1.00 94.38 365 THR A N 1
ATOM 2776 C CA . THR A 1 365 ? -4.851 -2.632 16.722 1.00 94.38 365 THR A CA 1
ATOM 2777 C C . THR A 1 365 ? -4.567 -3.787 15.777 1.00 94.38 365 THR A C 1
ATOM 2779 O O . THR A 1 365 ? -3.968 -4.780 16.182 1.00 94.38 365 THR A O 1
ATOM 2782 N N . SER A 1 366 ? -4.977 -3.654 14.518 1.00 94.38 366 SER A N 1
ATOM 2783 C CA . SER A 1 366 ? -4.809 -4.672 13.480 1.00 94.38 366 SER A CA 1
ATOM 2784 C C . SER A 1 366 ? -3.876 -4.178 12.380 1.00 94.38 366 SER A C 1
ATOM 2786 O O . SER A 1 366 ? -4.093 -3.106 11.818 1.00 94.38 366 SER A O 1
ATOM 2788 N N . ILE A 1 367 ? -2.861 -4.966 12.028 1.00 94.12 367 ILE A N 1
ATOM 2789 C CA . ILE A 1 367 ? -2.085 -4.762 10.797 1.00 94.12 367 ILE A CA 1
ATOM 2790 C C . ILE A 1 367 ? -2.577 -5.760 9.756 1.00 94.12 367 ILE A C 1
ATOM 2792 O O . ILE A 1 367 ? -2.521 -6.966 9.982 1.00 94.12 367 ILE A O 1
ATOM 2796 N N . ILE A 1 368 ? -3.017 -5.267 8.606 1.00 92.94 368 ILE A N 1
ATOM 2797 C CA . ILE A 1 368 ? -3.309 -6.099 7.442 1.00 92.94 368 ILE A CA 1
ATOM 2798 C C . ILE A 1 368 ? -2.082 -6.038 6.522 1.00 92.94 368 ILE A C 1
ATOM 2800 O O . ILE A 1 368 ? -1.452 -4.988 6.370 1.00 92.94 368 ILE A O 1
ATOM 2804 N N . MET A 1 369 ? -1.713 -7.172 5.937 1.00 90.94 369 MET A N 1
ATOM 2805 C CA . MET A 1 369 ? -0.626 -7.297 4.961 1.00 90.94 369 MET A CA 1
ATOM 2806 C C . MET A 1 369 ? -0.900 -8.486 4.037 1.00 90.94 369 MET A C 1
ATOM 2808 O O . MET A 1 369 ? -1.673 -9.374 4.389 1.00 90.94 369 MET A O 1
ATOM 2812 N N . THR A 1 370 ? -0.261 -8.545 2.874 1.00 89.12 370 THR A N 1
ATOM 2813 C CA . THR A 1 370 ? -0.311 -9.760 2.046 1.00 89.12 370 THR A CA 1
ATOM 2814 C C . THR A 1 370 ? 0.474 -10.910 2.681 1.00 89.12 370 THR A C 1
ATOM 2816 O O . THR A 1 370 ? 1.424 -10.678 3.434 1.00 89.12 370 THR A O 1
ATOM 2819 N N . THR A 1 371 ? 0.154 -12.158 2.344 1.00 88.31 371 THR A N 1
ATOM 2820 C CA . THR A 1 371 ? 0.915 -13.346 2.779 1.00 88.31 371 THR A CA 1
ATOM 2821 C C . THR A 1 371 ? 2.394 -13.240 2.370 1.00 88.31 371 THR A C 1
ATOM 2823 O O . THR A 1 371 ? 3.288 -13.428 3.193 1.00 88.31 371 THR A O 1
ATOM 2826 N N . ALA A 1 372 ? 2.666 -12.762 1.150 1.00 85.81 372 ALA A N 1
ATOM 2827 C CA . ALA A 1 372 ? 4.020 -12.492 0.659 1.00 85.81 372 ALA A CA 1
ATOM 2828 C C . ALA A 1 372 ? 4.745 -11.335 1.385 1.00 85.81 372 ALA A C 1
ATOM 2830 O O . ALA A 1 372 ? 5.977 -11.302 1.415 1.00 85.81 372 ALA A O 1
ATOM 2831 N N . GLN A 1 373 ? 4.018 -10.368 1.957 1.00 87.06 373 GLN A N 1
ATOM 2832 C CA . GLN A 1 373 ? 4.587 -9.349 2.847 1.00 87.06 373 GLN A CA 1
ATOM 2833 C C . GLN A 1 373 ? 4.856 -9.919 4.243 1.00 87.06 373 GLN A C 1
ATOM 2835 O O . GLN A 1 373 ? 5.945 -9.692 4.768 1.00 87.06 373 GLN A O 1
ATOM 2840 N N . ARG A 1 374 ? 3.911 -10.687 4.812 1.00 88.06 374 ARG A N 1
ATOM 2841 C CA . ARG A 1 374 ? 4.068 -11.391 6.095 1.00 88.06 374 ARG A CA 1
ATOM 2842 C C . ARG A 1 374 ? 5.359 -12.191 6.091 1.00 88.06 374 ARG A C 1
ATOM 2844 O O . ARG A 1 374 ? 6.191 -11.974 6.963 1.00 88.06 374 ARG A O 1
ATOM 2851 N N . ASP A 1 375 ? 5.551 -13.054 5.099 1.00 86.75 375 ASP A N 1
ATOM 2852 C CA . ASP A 1 375 ? 6.665 -14.010 5.058 1.00 86.75 375 ASP A CA 1
ATOM 2853 C C . ASP A 1 375 ? 8.040 -13.329 5.040 1.00 86.75 375 ASP A C 1
ATOM 2855 O O . ASP A 1 375 ? 8.977 -13.809 5.676 1.00 86.75 375 ASP A O 1
ATOM 2859 N N . LYS A 1 376 ? 8.140 -12.140 4.432 1.00 83.06 376 LYS A N 1
ATOM 2860 C CA . LYS A 1 376 ? 9.351 -11.301 4.464 1.00 83.06 376 LYS A CA 1
ATOM 2861 C C . LYS A 1 376 ? 9.644 -10.697 5.841 1.00 83.06 376 LYS A C 1
ATOM 2863 O O . LYS A 1 376 ? 10.790 -10.342 6.103 1.00 83.06 376 LYS A O 1
ATOM 2868 N N . ILE A 1 377 ? 8.637 -10.550 6.708 1.00 83.56 377 ILE A N 1
ATOM 2869 C CA . ILE A 1 377 ? 8.762 -9.904 8.026 1.00 83.56 377 ILE A CA 1
ATOM 2870 C C . ILE A 1 377 ? 8.433 -10.819 9.216 1.00 83.56 377 ILE A C 1
ATOM 2872 O O . ILE A 1 377 ? 8.458 -10.349 10.353 1.00 83.56 377 ILE A O 1
ATOM 2876 N N . VAL A 1 378 ? 8.174 -12.115 8.998 1.00 83.19 378 VAL A N 1
ATOM 2877 C CA . VAL A 1 378 ? 7.913 -13.113 10.056 1.00 83.19 378 VAL A CA 1
ATOM 2878 C C . VAL A 1 378 ? 8.918 -13.021 11.222 1.00 83.19 378 VAL A C 1
ATOM 2880 O O . VAL A 1 378 ? 8.464 -12.952 12.367 1.00 83.19 378 VAL A O 1
ATOM 2883 N N . PRO A 1 379 ? 10.250 -12.915 11.005 1.00 82.00 379 PRO A N 1
ATOM 2884 C CA . PRO A 1 379 ? 11.212 -12.763 12.104 1.00 82.00 379 PRO A CA 1
ATOM 2885 C C . PRO A 1 379 ? 11.000 -11.494 12.950 1.00 82.00 379 PRO A C 1
ATOM 2887 O O . PRO A 1 379 ? 11.214 -11.505 14.160 1.00 82.00 379 PRO A O 1
ATOM 2890 N N . ILE A 1 380 ? 10.545 -10.402 12.328 1.00 81.69 380 ILE A N 1
ATOM 2891 C CA . ILE A 1 380 ? 10.270 -9.119 12.992 1.00 81.69 380 ILE A CA 1
ATOM 2892 C C . ILE A 1 380 ? 8.944 -9.190 13.765 1.00 81.69 380 ILE A C 1
ATOM 2894 O O . ILE A 1 380 ? 8.828 -8.606 14.844 1.00 81.69 380 ILE A O 1
ATOM 2898 N N . LEU A 1 381 ? 7.956 -9.922 13.235 1.00 82.75 381 LEU A N 1
ATOM 2899 C CA . LEU A 1 381 ? 6.671 -10.171 13.893 1.00 82.75 381 LEU A CA 1
ATOM 2900 C C . LEU A 1 381 ? 6.832 -11.044 15.145 1.00 82.75 381 LEU A C 1
ATOM 2902 O O . LEU A 1 381 ? 6.249 -10.705 16.173 1.00 82.75 381 LEU A O 1
ATOM 2906 N N . TYR A 1 382 ? 7.669 -12.090 15.105 1.00 79.62 382 TYR A N 1
ATOM 2907 C CA . TYR A 1 382 ? 8.006 -12.894 16.292 1.00 79.62 382 TYR A CA 1
ATOM 2908 C C . TYR A 1 382 ? 8.603 -12.052 17.430 1.00 79.62 382 TYR A C 1
ATOM 2910 O O . TYR A 1 382 ? 8.241 -12.240 18.588 1.00 79.62 382 TYR A O 1
ATOM 2918 N N . ASN A 1 383 ? 9.447 -11.071 17.097 1.00 80.62 383 ASN A N 1
ATOM 2919 C CA . ASN A 1 383 ? 10.044 -10.126 18.048 1.00 80.62 383 ASN A CA 1
ATOM 2920 C C . ASN A 1 383 ? 9.167 -8.872 18.271 1.00 80.62 383 ASN A C 1
ATOM 2922 O O . ASN A 1 383 ? 9.664 -7.773 18.537 1.00 80.62 383 ASN A O 1
ATOM 2926 N N . SER A 1 384 ? 7.848 -8.993 18.110 1.00 86.06 384 SER A N 1
ATOM 2927 C CA . SER A 1 384 ? 6.896 -7.898 18.300 1.00 86.06 384 SER A CA 1
ATOM 2928 C C . SER A 1 384 ? 5.783 -8.264 19.278 1.00 86.06 384 SER A C 1
ATOM 2930 O O . SER A 1 384 ? 5.533 -9.424 19.582 1.00 86.06 384 SER A O 1
ATOM 2932 N N . ASN A 1 385 ? 5.066 -7.245 19.743 1.00 87.81 385 ASN A N 1
ATOM 2933 C CA . ASN A 1 385 ? 3.823 -7.411 20.488 1.00 87.81 385 ASN A CA 1
ATOM 2934 C C . ASN A 1 385 ? 2.605 -7.711 19.587 1.00 87.81 385 ASN A C 1
ATOM 2936 O O . ASN A 1 385 ? 1.505 -7.848 20.116 1.00 87.81 385 ASN A O 1
ATOM 2940 N N . PHE A 1 386 ? 2.778 -7.814 18.263 1.00 91.06 386 PHE A N 1
ATOM 2941 C CA . PHE A 1 386 ? 1.717 -8.154 17.316 1.00 91.06 386 PHE A CA 1
ATOM 2942 C C . PHE A 1 386 ? 1.636 -9.670 17.111 1.00 91.06 386 PHE A C 1
ATOM 2944 O O . PHE A 1 386 ? 2.599 -10.303 16.683 1.00 91.06 386 PHE A O 1
ATOM 2951 N N . ARG A 1 387 ? 0.468 -10.256 17.389 1.00 91.75 387 ARG A N 1
ATOM 2952 C CA . ARG A 1 387 ? 0.210 -11.702 17.245 1.00 91.75 387 A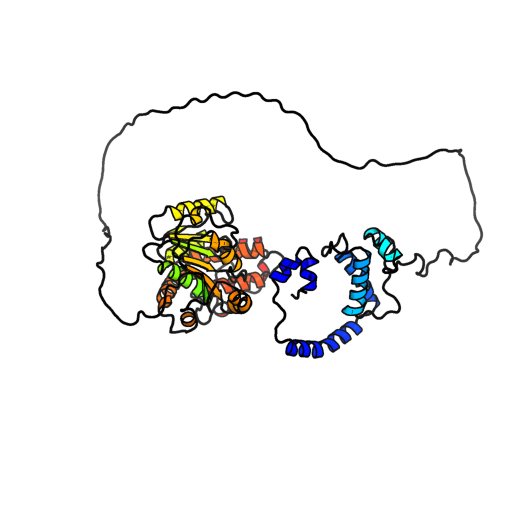RG A CA 1
ATOM 2953 C C . ARG A 1 387 ? -0.672 -11.996 16.030 1.00 91.75 387 ARG A C 1
ATOM 2955 O O . ARG A 1 387 ? -1.416 -11.127 15.591 1.00 91.75 387 ARG A O 1
ATOM 2962 N N . VAL A 1 388 ? -0.634 -13.219 15.501 1.00 91.00 388 VAL A N 1
ATOM 2963 C CA . VAL A 1 388 ? -1.599 -13.655 14.472 1.00 91.00 388 VAL A CA 1
ATOM 2964 C C . VAL A 1 388 ? -3.016 -13.496 15.036 1.00 91.00 388 VAL A C 1
ATOM 2966 O O . VAL A 1 388 ? -3.284 -13.973 16.140 1.00 91.00 388 VAL A O 1
ATOM 2969 N N . HIS A 1 389 ? -3.925 -12.837 14.314 1.00 90.88 389 HIS A N 1
ATOM 2970 C CA . HIS A 1 389 ? -5.328 -12.774 14.730 1.00 90.88 389 HIS A CA 1
ATOM 2971 C C . HIS A 1 389 ? -5.944 -14.187 14.665 1.00 90.88 389 HIS A C 1
ATOM 2973 O O . HIS A 1 389 ? -5.738 -14.857 13.650 1.00 90.88 389 HIS A O 1
ATOM 2979 N N . PRO A 1 390 ? -6.723 -14.656 15.660 1.00 87.75 390 PRO A N 1
ATOM 2980 C CA . PRO A 1 390 ? -7.267 -16.019 15.686 1.00 87.75 390 PRO A CA 1
ATOM 2981 C C . PRO A 1 390 ? -8.004 -16.429 14.401 1.00 87.75 390 PRO A C 1
ATOM 2983 O O . PRO A 1 390 ? -7.774 -17.515 13.881 1.00 87.75 390 PRO A O 1
ATOM 2986 N N . SER A 1 391 ? -8.809 -15.528 13.832 1.00 87.00 391 SER A N 1
ATOM 2987 C CA . SER A 1 391 ? -9.552 -15.746 12.576 1.00 87.00 391 SER A CA 1
ATOM 2988 C C . SER A 1 391 ? -8.717 -15.576 11.291 1.00 87.00 391 SER A C 1
ATOM 2990 O O . SER A 1 391 ? -9.280 -15.478 10.206 1.00 87.00 391 SER A O 1
ATOM 2992 N N . SER A 1 392 ? -7.379 -15.509 11.371 1.00 85.12 392 SER A N 1
ATOM 2993 C CA . SER A 1 392 ? -6.527 -15.391 10.169 1.00 85.12 392 SER A CA 1
ATOM 2994 C C . SER A 1 392 ? -6.550 -16.655 9.310 1.00 85.12 392 SER A C 1
ATOM 2996 O O . SER A 1 392 ? -6.424 -16.555 8.095 1.00 85.12 392 SER A O 1
ATOM 2998 N N . ALA A 1 393 ? -6.725 -17.836 9.914 1.00 78.38 393 ALA A N 1
ATOM 2999 C CA . ALA A 1 393 ? -6.833 -19.093 9.171 1.00 78.38 393 ALA A CA 1
ATOM 3000 C C . ALA A 1 393 ? -8.070 -19.105 8.252 1.00 78.38 393 ALA A C 1
ATOM 3002 O O . ALA A 1 393 ? -7.982 -19.521 7.098 1.00 78.38 393 ALA A O 1
ATOM 3003 N N . ASP A 1 394 ? -9.198 -18.561 8.721 1.00 77.56 394 ASP A N 1
ATOM 3004 C CA . ASP A 1 394 ? -10.454 -18.483 7.965 1.00 77.56 394 ASP A CA 1
ATOM 3005 C C . ASP A 1 394 ? -10.301 -17.707 6.643 1.00 77.56 394 ASP A C 1
ATOM 3007 O O . ASP A 1 394 ? -10.981 -18.009 5.661 1.00 77.56 394 ASP A O 1
ATOM 3011 N N . LEU A 1 395 ? -9.416 -16.701 6.600 1.00 76.25 395 LEU A N 1
ATOM 3012 C CA . LEU A 1 395 ? -9.153 -15.890 5.402 1.00 76.25 395 LEU A CA 1
ATOM 3013 C C . LEU A 1 395 ? -8.474 -16.698 4.287 1.00 76.25 395 LEU A C 1
ATOM 3015 O O . LEU A 1 395 ? -8.777 -16.491 3.109 1.00 76.25 395 LEU A O 1
ATOM 3019 N N . LEU A 1 396 ? -7.600 -17.635 4.660 1.00 66.50 396 LEU A N 1
ATOM 3020 C CA . LEU A 1 396 ? -6.836 -18.484 3.738 1.00 66.50 396 LEU A CA 1
ATOM 3021 C C . LEU A 1 396 ? -7.701 -19.612 3.145 1.00 66.50 396 LEU A C 1
ATOM 3023 O O . LEU A 1 396 ? -7.440 -20.105 2.049 1.00 66.50 396 LEU A O 1
ATOM 3027 N N . HIS A 1 397 ? -8.769 -20.017 3.839 1.00 64.19 397 HIS A N 1
ATOM 3028 C CA . HIS A 1 397 ? -9.653 -21.092 3.393 1.00 64.19 397 HIS A CA 1
ATOM 3029 C C . HIS A 1 397 ? -10.859 -20.561 2.599 1.00 64.19 397 HIS A C 1
ATOM 3031 O O . HIS A 1 397 ? -11.723 -19.855 3.123 1.00 64.19 397 HIS A O 1
ATOM 3037 N N . ARG A 1 398 ? -10.914 -20.955 1.316 1.00 51.44 398 ARG A N 1
ATOM 3038 C CA . ARG A 1 398 ? -11.864 -20.520 0.269 1.00 51.44 398 ARG A CA 1
ATOM 3039 C C . ARG A 1 398 ? -13.320 -20.395 0.732 1.00 51.44 398 ARG A C 1
ATOM 3041 O O . ARG A 1 398 ? -13.956 -19.391 0.425 1.00 51.44 398 ARG A O 1
ATOM 3048 N N . ASP A 1 399 ? -13.800 -21.384 1.480 1.00 52.53 399 ASP A N 1
ATOM 3049 C CA . ASP A 1 399 ? -15.211 -21.532 1.854 1.00 52.53 399 ASP A CA 1
ATOM 3050 C C . ASP A 1 399 ? -15.476 -21.242 3.351 1.00 52.53 399 ASP A C 1
ATOM 3052 O O . ASP A 1 399 ? -16.617 -21.311 3.803 1.00 52.53 399 ASP A O 1
ATOM 3056 N N . ALA A 1 400 ? -14.438 -20.901 4.133 1.00 49.69 400 ALA A N 1
ATOM 3057 C CA . ALA A 1 400 ? -14.516 -20.795 5.598 1.00 49.69 400 ALA A CA 1
ATOM 3058 C C . ALA A 1 400 ? -14.681 -19.360 6.134 1.00 49.69 400 ALA A C 1
ATOM 3060 O O . ALA A 1 400 ? -15.306 -19.167 7.177 1.00 49.69 400 ALA A O 1
ATOM 3061 N N . SER A 1 401 ? -14.187 -18.330 5.432 1.00 59.97 401 SER A N 1
ATOM 3062 C CA . SER A 1 401 ? -14.390 -16.914 5.810 1.00 59.97 401 SER A CA 1
ATOM 3063 C C . SER A 1 401 ? -15.793 -16.402 5.438 1.00 59.97 401 SER A C 1
ATOM 3065 O O . SER A 1 401 ? -15.961 -15.352 4.809 1.00 59.97 401 SER A O 1
ATOM 3067 N N . SER A 1 402 ? -16.821 -17.140 5.869 1.00 65.50 402 SER A N 1
ATOM 3068 C CA . SER A 1 402 ? -18.241 -16.782 5.751 1.00 65.50 402 SER A CA 1
ATOM 3069 C C . SER A 1 402 ? -18.531 -15.397 6.340 1.00 65.50 402 SER A C 1
ATOM 3071 O O . SER A 1 402 ? -19.300 -14.629 5.764 1.00 65.50 402 SER A O 1
ATOM 3073 N N . TRP A 1 403 ? -17.836 -15.029 7.419 1.00 84.56 403 TRP A N 1
ATOM 3074 C CA . TRP A 1 403 ? -17.948 -13.734 8.092 1.00 84.56 403 TRP A CA 1
ATOM 3075 C C . TRP A 1 403 ? -17.499 -12.537 7.241 1.00 84.56 403 TRP A C 1
ATOM 3077 O O . TRP A 1 403 ? -18.079 -11.462 7.373 1.00 84.56 403 TRP A O 1
ATOM 3087 N N . LEU A 1 404 ? -16.530 -12.707 6.332 1.00 87.94 404 LEU A N 1
ATOM 3088 C CA . LEU A 1 404 ? -16.095 -11.635 5.424 1.00 87.94 404 LEU A CA 1
ATOM 3089 C C . LEU A 1 404 ? -16.913 -11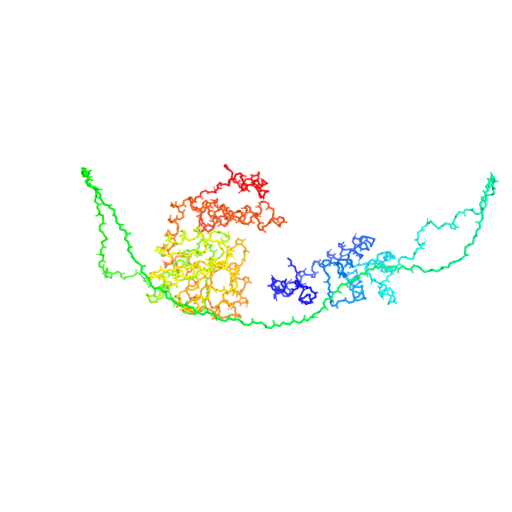.605 4.118 1.00 87.94 404 LEU A C 1
ATOM 3091 O O . LEU A 1 404 ? -16.812 -10.654 3.343 1.00 87.94 404 LEU A O 1
ATOM 3095 N N . SER A 1 405 ? -17.735 -12.631 3.857 1.00 87.31 405 SER A N 1
ATOM 3096 C CA . SER A 1 405 ? -18.451 -12.791 2.583 1.00 87.31 405 SER A CA 1
ATOM 3097 C C . SER A 1 405 ? -19.348 -11.600 2.236 1.00 87.31 405 SER A C 1
ATOM 3099 O O . SER A 1 405 ? -19.342 -11.161 1.089 1.00 87.31 405 SER A O 1
ATOM 3101 N N . GLU A 1 406 ? -20.055 -11.028 3.212 1.00 89.69 406 GLU A N 1
ATOM 3102 C CA . GLU A 1 406 ? -20.951 -9.897 2.966 1.00 89.69 406 GLU A CA 1
ATOM 3103 C C . GLU A 1 406 ? -20.174 -8.613 2.666 1.00 89.69 406 GLU A C 1
ATOM 3105 O O . GLU A 1 406 ? -20.444 -7.953 1.669 1.00 89.69 406 GLU A O 1
ATOM 3110 N N . SER A 1 407 ? -19.113 -8.318 3.425 1.00 91.88 407 SER A N 1
ATOM 3111 C CA . SER A 1 407 ? -18.263 -7.154 3.139 1.00 91.88 407 SER A CA 1
ATOM 3112 C C . SER A 1 407 ? -17.571 -7.268 1.769 1.00 91.88 407 SER A C 1
ATOM 3114 O O . SER A 1 407 ? -17.481 -6.277 1.039 1.00 91.88 407 SER A O 1
ATOM 3116 N N . ARG A 1 408 ? -17.165 -8.483 1.357 1.00 92.56 408 ARG A N 1
ATOM 3117 C CA . ARG A 1 408 ? -16.677 -8.763 -0.008 1.00 92.56 408 ARG A CA 1
ATOM 3118 C C . ARG A 1 408 ? -17.747 -8.453 -1.064 1.00 92.56 408 ARG A C 1
ATOM 3120 O O . ARG A 1 408 ? -17.413 -7.821 -2.065 1.00 92.56 408 ARG A O 1
ATOM 3127 N N . LYS A 1 409 ? -19.012 -8.858 -0.865 1.00 93.12 409 LYS A N 1
ATOM 3128 C CA . LYS A 1 409 ? -20.126 -8.537 -1.785 1.00 93.12 409 LYS A CA 1
ATOM 3129 C C . LYS A 1 409 ? -20.378 -7.034 -1.863 1.00 93.12 409 LYS A C 1
ATOM 3131 O O . LYS A 1 409 ? -20.381 -6.503 -2.967 1.00 93.12 409 LYS A O 1
ATOM 3136 N N . THR A 1 410 ? -20.525 -6.349 -0.726 1.00 95.69 410 THR A N 1
ATOM 3137 C CA . THR A 1 410 ? -20.753 -4.895 -0.678 1.00 95.69 410 THR A CA 1
ATOM 3138 C C . THR A 1 410 ? -19.617 -4.139 -1.357 1.00 95.69 410 THR A C 1
ATOM 3140 O O . THR A 1 410 ? -19.867 -3.243 -2.155 1.00 95.69 410 THR A O 1
ATOM 3143 N N . THR A 1 411 ? -18.365 -4.549 -1.132 1.00 96.44 411 THR A N 1
ATOM 3144 C CA . THR A 1 411 ? -17.205 -3.937 -1.794 1.00 96.44 411 THR A CA 1
ATOM 3145 C C . THR A 1 411 ? -17.250 -4.158 -3.308 1.00 96.44 411 THR A C 1
ATOM 3147 O O . THR A 1 411 ? -17.131 -3.192 -4.053 1.00 96.44 411 THR A O 1
ATOM 3150 N N . LYS A 1 412 ? -17.502 -5.388 -3.786 1.00 95.69 412 LYS A N 1
ATOM 3151 C CA . LYS A 1 412 ? -17.673 -5.663 -5.228 1.00 95.69 412 LYS A CA 1
ATOM 3152 C C . LYS A 1 412 ? -18.809 -4.846 -5.846 1.00 95.69 412 LYS A C 1
ATOM 3154 O O . LYS A 1 412 ? -18.634 -4.313 -6.937 1.00 95.69 412 LYS A O 1
ATOM 3159 N N . LEU A 1 413 ? -19.937 -4.722 -5.144 1.00 96.12 413 LEU A N 1
ATOM 3160 C CA . LEU A 1 413 ? -21.075 -3.920 -5.583 1.00 96.12 413 LEU A CA 1
ATOM 3161 C C . LEU A 1 413 ? -20.665 -2.453 -5.749 1.00 96.12 413 LEU A C 1
ATOM 3163 O O . LEU A 1 413 ? -20.791 -1.928 -6.850 1.00 96.12 413 LEU A O 1
ATOM 3167 N N . VAL A 1 414 ? -20.085 -1.833 -4.715 1.00 96.75 414 VAL A N 1
ATOM 3168 C CA . VAL A 1 414 ? -19.630 -0.432 -4.760 1.00 96.75 414 VAL A CA 1
ATOM 3169 C C . VAL A 1 414 ? -18.620 -0.201 -5.890 1.00 96.75 414 VAL A C 1
ATOM 3171 O O . VAL A 1 414 ? -18.788 0.745 -6.656 1.00 96.75 414 VAL A O 1
ATOM 3174 N N . LEU A 1 415 ? -17.623 -1.082 -6.049 1.00 95.94 415 LEU A N 1
ATOM 3175 C CA . LEU A 1 415 ? -16.642 -1.002 -7.143 1.00 95.94 415 LEU A CA 1
ATOM 3176 C C . LEU A 1 415 ? -17.304 -1.092 -8.534 1.00 95.94 415 LEU A C 1
ATOM 3178 O O . LEU A 1 415 ? -16.860 -0.422 -9.461 1.00 95.94 415 LEU A O 1
ATOM 3182 N N . SER A 1 416 ? -18.377 -1.882 -8.681 1.00 94.75 416 SER A N 1
ATOM 3183 C CA . SER A 1 416 ? -19.132 -2.002 -9.940 1.00 94.75 416 SER A CA 1
ATOM 3184 C C . SER A 1 416 ? -20.067 -0.821 -10.232 1.00 94.75 416 SER A C 1
ATOM 3186 O O . SER A 1 416 ? -20.326 -0.527 -11.396 1.00 94.75 416 SER A O 1
ATOM 3188 N N . THR A 1 417 ? -20.576 -0.137 -9.199 1.00 95.50 417 THR A N 1
ATOM 3189 C CA . THR A 1 417 ? -21.574 0.941 -9.341 1.00 95.50 417 THR A CA 1
ATOM 3190 C C . THR A 1 417 ? -20.983 2.350 -9.368 1.00 95.50 417 THR A C 1
ATOM 3192 O O . THR A 1 417 ? -21.697 3.289 -9.702 1.00 95.50 417 THR A O 1
ATOM 3195 N N . GLU A 1 418 ? -19.707 2.521 -9.013 1.00 94.38 418 GLU A N 1
ATOM 3196 C CA . GLU A 1 418 ? -19.031 3.826 -8.909 1.00 94.38 418 GLU A CA 1
ATOM 3197 C C . GLU A 1 418 ? -17.834 3.938 -9.892 1.00 94.38 418 GLU A C 1
ATOM 3199 O O . GLU A 1 418 ? -16.712 4.214 -9.461 1.00 94.38 418 GLU A O 1
ATOM 3204 N N . PRO A 1 419 ? -18.008 3.722 -11.215 1.00 92.81 419 PRO A N 1
ATOM 3205 C CA . PRO A 1 419 ? -16.892 3.629 -12.168 1.00 92.81 419 PRO A CA 1
ATOM 3206 C C . PRO A 1 419 ? -16.032 4.900 -12.236 1.00 92.81 419 PRO A C 1
ATOM 3208 O O . PRO A 1 419 ? -14.807 4.805 -12.322 1.00 92.81 419 PRO A O 1
ATOM 3211 N N . GLU A 1 420 ? -16.640 6.085 -12.118 1.00 94.06 420 GLU A N 1
ATOM 3212 C CA . GLU A 1 420 ? -15.905 7.357 -12.076 1.00 94.06 420 GLU A CA 1
ATOM 3213 C C . GLU A 1 420 ? -15.005 7.461 -10.838 1.00 94.06 420 GLU A C 1
ATOM 3215 O O . GLU A 1 420 ? -13.880 7.937 -10.940 1.00 94.06 420 GLU A O 1
ATOM 3220 N N . LEU A 1 421 ? -15.428 6.937 -9.682 1.00 95.19 421 LEU A N 1
ATOM 3221 C CA . LEU A 1 421 ? -14.584 6.892 -8.483 1.00 95.19 421 LEU A CA 1
ATOM 3222 C C . LEU A 1 421 ? -13.366 5.980 -8.683 1.00 95.19 421 LEU A C 1
ATOM 3224 O O . LEU A 1 421 ? -12.277 6.275 -8.187 1.00 95.19 421 LEU A O 1
ATOM 3228 N N . ILE A 1 422 ? -13.532 4.876 -9.417 1.00 94.94 422 ILE A N 1
ATOM 3229 C CA . ILE A 1 422 ? -12.433 3.955 -9.734 1.00 94.94 422 ILE A CA 1
ATOM 3230 C C . ILE A 1 422 ? -11.452 4.598 -10.722 1.00 94.94 422 ILE A C 1
ATOM 3232 O O . ILE A 1 422 ? -10.239 4.473 -10.544 1.00 94.94 422 ILE A O 1
ATOM 3236 N N . LYS A 1 423 ? -11.960 5.357 -11.700 1.00 94.50 423 LYS A N 1
ATOM 3237 C CA . LYS A 1 423 ? -11.153 6.185 -12.606 1.00 94.50 423 LYS A CA 1
ATOM 3238 C C . LYS A 1 423 ? -10.398 7.291 -11.854 1.00 94.50 423 LYS A C 1
ATOM 3240 O O . LYS A 1 423 ? -9.184 7.398 -12.011 1.00 94.50 423 LYS A O 1
ATOM 3245 N N . GLU A 1 424 ? -11.068 8.047 -10.978 1.00 94.12 424 GLU A N 1
ATOM 3246 C CA . GLU A 1 424 ? -10.456 9.070 -10.109 1.00 94.12 424 GLU A CA 1
ATOM 3247 C C . GLU A 1 424 ? -9.315 8.476 -9.255 1.00 94.12 424 GLU A C 1
ATOM 3249 O O . GLU A 1 424 ? -8.228 9.060 -9.163 1.00 94.12 424 GLU A O 1
ATOM 3254 N N . LEU A 1 425 ? -9.537 7.296 -8.657 1.00 93.69 425 LEU A N 1
ATOM 3255 C CA . LEU A 1 425 ? -8.529 6.551 -7.891 1.00 93.69 425 LEU A CA 1
ATOM 3256 C C . LEU A 1 425 ? -7.334 6.149 -8.761 1.00 93.69 425 LEU A C 1
ATOM 3258 O O . LEU A 1 425 ? -6.193 6.393 -8.369 1.00 93.69 425 LEU A O 1
ATOM 3262 N N . TYR A 1 426 ? -7.586 5.550 -9.927 1.00 94.12 426 TYR A N 1
ATOM 3263 C CA . TYR A 1 426 ? -6.551 5.118 -10.866 1.00 94.12 426 TYR A CA 1
ATOM 3264 C C . TYR A 1 426 ? -5.675 6.275 -11.332 1.00 94.12 426 TYR A C 1
ATOM 3266 O O . TYR A 1 426 ? -4.456 6.219 -11.176 1.00 94.12 426 TYR A O 1
ATOM 3274 N N . GLU A 1 427 ? -6.281 7.344 -11.852 1.00 94.12 427 GLU A N 1
ATOM 3275 C CA . GLU A 1 427 ? -5.533 8.490 -12.361 1.00 94.12 427 GLU A CA 1
ATOM 3276 C C . GLU A 1 427 ? -4.721 9.174 -11.255 1.00 94.12 427 GLU A C 1
ATOM 3278 O O . GLU A 1 427 ? -3.588 9.595 -11.483 1.00 94.12 427 GLU A O 1
ATOM 3283 N N . THR A 1 428 ? -5.274 9.293 -10.043 1.00 92.00 428 THR A N 1
ATOM 3284 C CA . THR A 1 428 ? -4.569 9.932 -8.921 1.00 92.00 428 THR A CA 1
ATOM 3285 C C . THR A 1 428 ? -3.384 9.084 -8.451 1.00 92.00 428 THR A C 1
ATOM 3287 O O . THR A 1 428 ? -2.288 9.624 -8.287 1.00 92.00 428 THR A O 1
ATOM 3290 N N . HIS A 1 429 ? -3.557 7.761 -8.319 1.00 90.94 429 HIS A N 1
ATOM 3291 C CA . HIS A 1 429 ? -2.457 6.835 -8.020 1.00 90.94 429 HIS A CA 1
ATOM 3292 C C . HIS A 1 429 ? -1.398 6.824 -9.127 1.00 90.94 429 HIS A C 1
ATOM 3294 O O . HIS A 1 429 ? -0.211 6.868 -8.815 1.00 90.94 429 HIS A O 1
ATOM 3300 N N . LEU A 1 430 ? -1.793 6.832 -10.406 1.00 92.69 430 LEU A N 1
ATOM 3301 C CA . LEU A 1 430 ? -0.862 6.878 -11.538 1.00 92.69 430 LEU A CA 1
ATOM 3302 C C . LEU A 1 430 ? -0.027 8.165 -11.529 1.00 92.69 430 LEU A C 1
ATOM 3304 O O . LEU A 1 430 ? 1.199 8.083 -11.569 1.00 92.69 430 LEU A O 1
ATOM 3308 N N . ARG A 1 431 ? -0.659 9.343 -11.395 1.00 91.56 431 ARG A N 1
ATOM 3309 C CA . ARG A 1 431 ? 0.057 10.630 -11.268 1.00 91.56 431 ARG A CA 1
ATOM 3310 C C . ARG A 1 431 ? 1.017 10.617 -10.080 1.00 91.56 431 ARG A C 1
ATOM 3312 O O . ARG A 1 431 ? 2.167 11.024 -10.221 1.00 91.56 431 ARG A O 1
ATOM 3319 N N . PHE A 1 432 ? 0.568 10.155 -8.910 1.00 88.25 432 PHE A N 1
ATOM 3320 C CA . PHE A 1 432 ? 1.415 10.098 -7.719 1.00 88.25 432 PHE A CA 1
ATOM 3321 C C . PHE A 1 432 ? 2.615 9.171 -7.936 1.00 88.25 432 PHE A C 1
ATOM 3323 O O . PHE A 1 432 ? 3.750 9.586 -7.708 1.00 88.25 432 PHE A O 1
ATOM 3330 N N . PHE A 1 433 ? 2.370 7.953 -8.421 1.00 86.75 433 PHE A N 1
ATOM 3331 C CA . PHE A 1 433 ? 3.390 6.923 -8.568 1.00 86.75 433 PHE A CA 1
ATOM 3332 C C . PHE A 1 433 ? 4.405 7.252 -9.664 1.00 86.75 433 PHE A C 1
ATOM 3334 O O . PHE A 1 433 ? 5.608 7.091 -9.441 1.00 86.75 433 PHE A O 1
ATOM 3341 N N . ALA A 1 434 ? 3.955 7.780 -10.805 1.00 89.50 434 ALA A N 1
ATOM 3342 C CA . ALA A 1 434 ? 4.838 8.231 -11.873 1.00 89.50 434 ALA A CA 1
ATOM 3343 C C . ALA A 1 434 ? 5.686 9.437 -11.428 1.00 89.50 434 ALA A C 1
ATOM 3345 O O . ALA A 1 434 ? 6.900 9.445 -11.635 1.00 89.50 434 ALA A O 1
ATOM 3346 N N . ARG A 1 435 ? 5.095 10.398 -10.698 1.00 89.12 435 ARG A N 1
ATOM 3347 C CA . ARG A 1 435 ? 5.831 11.523 -10.094 1.00 89.12 435 ARG A CA 1
ATOM 3348 C C . ARG A 1 435 ? 6.906 11.059 -9.109 1.00 89.12 435 ARG A C 1
ATOM 3350 O O . ARG A 1 435 ? 8.016 11.579 -9.146 1.00 89.12 435 ARG A O 1
ATOM 3357 N N . THR A 1 436 ? 6.594 10.115 -8.218 1.00 83.19 436 THR A N 1
ATOM 3358 C CA . THR A 1 436 ? 7.551 9.636 -7.202 1.00 83.19 436 THR A CA 1
ATOM 3359 C C . THR A 1 436 ? 8.605 8.680 -7.752 1.00 83.19 436 THR A C 1
ATOM 3361 O O . THR A 1 436 ? 9.660 8.550 -7.142 1.00 83.19 436 THR A O 1
ATOM 3364 N N . SER A 1 437 ? 8.339 8.025 -8.886 1.00 81.81 437 SER A N 1
ATOM 3365 C CA . SER A 1 437 ? 9.246 7.050 -9.512 1.00 81.81 437 SER A CA 1
ATOM 3366 C C . SER A 1 437 ? 10.061 7.629 -10.675 1.00 81.81 437 SER A C 1
ATOM 3368 O O . SER A 1 437 ? 10.775 6.879 -11.346 1.00 81.81 437 SER A O 1
ATOM 3370 N N . ARG A 1 438 ? 9.953 8.939 -10.950 1.00 76.31 438 ARG A N 1
ATOM 3371 C CA . ARG A 1 438 ? 10.575 9.582 -12.117 1.00 76.31 438 ARG A CA 1
ATOM 3372 C C . ARG A 1 438 ? 12.094 9.383 -12.102 1.00 76.31 438 ARG A C 1
ATOM 3374 O O . ARG A 1 438 ? 12.763 9.725 -11.131 1.00 76.31 438 ARG A O 1
ATOM 3381 N N . GLY A 1 439 ? 12.627 8.798 -13.175 1.00 72.44 439 GLY A N 1
ATOM 3382 C CA . GLY A 1 439 ? 14.048 8.450 -13.300 1.00 72.44 439 GLY A CA 1
ATOM 3383 C C . GLY A 1 439 ? 14.497 7.202 -12.523 1.00 72.44 439 GLY A C 1
ATOM 3384 O O . GLY A 1 439 ? 15.670 6.851 -12.598 1.00 72.44 439 GLY A O 1
ATOM 3385 N N . GLN A 1 440 ? 13.600 6.521 -11.798 1.00 81.94 440 GLN A N 1
ATOM 3386 C CA . GLN A 1 440 ? 13.892 5.271 -11.075 1.00 81.94 440 GLN A CA 1
ATOM 3387 C C . GLN A 1 440 ? 13.237 4.043 -11.715 1.00 81.94 440 GLN A C 1
ATOM 3389 O O . GLN A 1 440 ? 13.834 2.969 -11.722 1.00 81.94 440 GLN A O 1
ATOM 3394 N N . LEU A 1 441 ? 12.017 4.189 -12.243 1.00 86.25 441 LEU A N 1
ATOM 3395 C CA . LEU A 1 441 ? 11.284 3.134 -12.946 1.00 86.25 441 LEU A CA 1
ATOM 3396 C C . LEU A 1 441 ? 10.974 3.581 -14.379 1.00 86.25 441 LEU A C 1
ATOM 3398 O O . LEU A 1 441 ? 10.645 4.744 -14.610 1.00 86.25 441 LEU A O 1
ATOM 3402 N N . GLY A 1 442 ? 11.054 2.651 -15.332 1.00 90.56 442 GLY A N 1
ATOM 3403 C CA . GLY A 1 442 ? 10.589 2.879 -16.701 1.00 90.56 442 GLY A CA 1
ATOM 3404 C C . GLY A 1 442 ? 9.060 2.896 -16.793 1.00 90.56 442 GLY A C 1
ATOM 3405 O O . GLY A 1 442 ? 8.374 2.317 -15.945 1.00 90.56 442 GLY A O 1
ATOM 3406 N N . ALA A 1 443 ? 8.527 3.517 -17.849 1.00 92.00 443 ALA A N 1
ATOM 3407 C CA . ALA A 1 443 ? 7.086 3.650 -18.079 1.00 92.00 443 ALA A CA 1
ATOM 3408 C C . ALA A 1 443 ? 6.337 2.305 -18.017 1.00 92.00 443 ALA A C 1
ATOM 3410 O O . ALA A 1 443 ? 5.279 2.214 -17.397 1.00 92.00 443 ALA A O 1
ATOM 3411 N N . GLU A 1 444 ? 6.900 1.244 -18.603 1.00 93.06 444 GLU A N 1
ATOM 3412 C CA . GLU A 1 444 ? 6.308 -0.101 -18.583 1.00 93.06 444 GLU A CA 1
ATOM 3413 C C . GLU A 1 444 ? 6.165 -0.675 -17.169 1.00 93.06 444 GLU A C 1
ATOM 3415 O O . GLU A 1 444 ? 5.150 -1.288 -16.849 1.00 93.06 444 GLU A O 1
ATOM 3420 N N . GLU A 1 445 ? 7.152 -0.458 -16.298 1.00 91.19 445 GLU A N 1
ATOM 3421 C CA . GLU A 1 445 ? 7.125 -0.942 -14.913 1.00 91.19 445 GLU A CA 1
ATOM 3422 C C . GLU A 1 445 ? 6.147 -0.125 -14.055 1.00 91.19 445 GLU A C 1
ATOM 3424 O O . GLU A 1 445 ? 5.452 -0.678 -13.199 1.00 91.19 445 GLU A O 1
ATOM 3429 N N . ILE A 1 446 ? 6.022 1.177 -14.334 1.00 91.50 446 ILE A N 1
ATOM 3430 C CA . ILE A 1 446 ? 4.970 2.032 -13.766 1.00 91.50 446 ILE A CA 1
ATOM 3431 C C . ILE A 1 446 ? 3.587 1.492 -14.165 1.00 91.50 446 ILE A C 1
ATOM 3433 O O . ILE A 1 446 ? 2.738 1.282 -13.295 1.00 91.50 446 ILE A O 1
ATOM 3437 N N . ALA A 1 447 ? 3.386 1.190 -15.452 1.00 93.31 447 ALA A N 1
ATOM 3438 C CA . ALA A 1 447 ? 2.142 0.645 -15.989 1.00 93.31 447 ALA A CA 1
ATOM 3439 C C . ALA A 1 447 ? 1.811 -0.756 -15.436 1.00 93.31 447 ALA A C 1
ATOM 3441 O O . ALA A 1 447 ? 0.688 -0.998 -14.996 1.00 93.31 447 ALA A O 1
ATOM 3442 N N . ASN A 1 448 ? 2.790 -1.665 -15.375 1.00 91.69 448 ASN A N 1
ATOM 3443 C CA . ASN A 1 448 ? 2.622 -2.999 -14.792 1.00 91.69 448 ASN A CA 1
ATOM 3444 C C . ASN A 1 448 ? 2.163 -2.919 -13.328 1.00 91.69 448 ASN A C 1
ATOM 3446 O O . ASN A 1 448 ? 1.242 -3.632 -12.930 1.00 91.69 448 ASN A O 1
ATOM 3450 N N . ARG A 1 449 ? 2.774 -2.042 -12.518 1.00 90.88 449 ARG A N 1
ATOM 3451 C CA . ARG A 1 449 ? 2.417 -1.897 -11.098 1.00 90.88 449 ARG A CA 1
ATOM 3452 C C . ARG A 1 449 ? 1.042 -1.284 -10.892 1.00 90.88 449 ARG A C 1
ATOM 3454 O O . ARG A 1 449 ? 0.296 -1.801 -10.061 1.00 90.88 449 ARG A O 1
ATOM 3461 N N . ILE A 1 450 ? 0.688 -0.228 -11.628 1.00 92.12 450 ILE A N 1
ATOM 3462 C CA . ILE A 1 450 ? -0.634 0.389 -11.473 1.00 92.12 450 ILE A CA 1
ATOM 3463 C C . ILE A 1 450 ? -1.746 -0.551 -11.953 1.00 92.12 450 ILE A C 1
ATOM 3465 O O . ILE A 1 450 ? -2.725 -0.715 -11.232 1.00 92.12 450 ILE A O 1
ATOM 3469 N N . ASN A 1 451 ? -1.568 -1.240 -13.088 1.00 93.19 451 ASN A N 1
ATOM 3470 C CA . ASN A 1 451 ? -2.554 -2.191 -13.610 1.00 93.19 451 ASN A CA 1
ATOM 3471 C C . ASN A 1 451 ? -2.739 -3.375 -12.657 1.00 93.19 451 ASN A C 1
ATOM 3473 O O . ASN A 1 451 ? -3.866 -3.763 -12.357 1.00 93.19 451 ASN A O 1
ATOM 3477 N N . LYS A 1 452 ? -1.637 -3.916 -12.119 1.00 92.06 452 LYS A N 1
ATOM 3478 C CA . LYS A 1 452 ? -1.695 -4.969 -11.103 1.00 92.06 452 LYS A CA 1
ATOM 3479 C C . LYS A 1 452 ? -2.420 -4.492 -9.844 1.00 92.06 452 LYS A C 1
ATOM 3481 O O . LYS A 1 452 ? -3.254 -5.220 -9.312 1.00 92.06 452 LYS A O 1
ATOM 3486 N N . TYR A 1 453 ? -2.142 -3.277 -9.377 1.00 91.56 453 TYR A N 1
ATOM 3487 C CA . TYR A 1 453 ? -2.834 -2.698 -8.229 1.00 91.56 453 TYR A CA 1
ATOM 3488 C C . TYR A 1 453 ? -4.341 -2.520 -8.499 1.00 91.56 453 TYR A C 1
ATOM 3490 O O . TYR A 1 453 ? -5.156 -2.969 -7.693 1.00 91.56 453 TYR A O 1
ATOM 3498 N N . THR A 1 454 ? -4.751 -1.940 -9.634 1.00 93.31 454 THR A N 1
ATOM 3499 C CA . THR A 1 454 ? -6.183 -1.762 -9.929 1.00 93.31 454 THR A CA 1
ATOM 3500 C C . THR A 1 454 ? -6.901 -3.084 -10.147 1.00 93.31 454 THR A C 1
ATOM 3502 O O . THR A 1 454 ? -8.018 -3.238 -9.661 1.00 93.31 454 THR A O 1
ATOM 3505 N N . ALA A 1 455 ? -6.264 -4.061 -10.791 1.00 94.31 455 ALA A N 1
ATOM 3506 C CA . ALA A 1 455 ? -6.855 -5.372 -11.022 1.00 94.31 455 ALA A CA 1
ATOM 3507 C C . ALA A 1 455 ? -7.012 -6.182 -9.724 1.00 94.31 455 ALA A C 1
ATOM 3509 O O . ALA A 1 455 ? -8.029 -6.849 -9.552 1.00 94.31 455 ALA A O 1
ATOM 3510 N N . ASN A 1 456 ? -6.052 -6.105 -8.791 1.00 92.12 456 ASN A N 1
ATOM 3511 C CA . ASN A 1 456 ? -6.104 -6.859 -7.531 1.00 92.12 456 ASN A CA 1
ATOM 3512 C C . ASN A 1 456 ? -6.855 -6.147 -6.397 1.00 92.12 456 ASN A C 1
ATOM 3514 O O . ASN A 1 456 ? -7.407 -6.837 -5.549 1.00 92.12 456 ASN A O 1
ATOM 3518 N N . VAL A 1 457 ? -6.893 -4.809 -6.354 1.00 92.25 457 VAL A N 1
ATOM 3519 C CA . VAL A 1 457 ? -7.515 -4.044 -5.249 1.00 92.25 457 VAL A CA 1
ATOM 3520 C C . VAL A 1 457 ? -8.847 -3.413 -5.653 1.00 92.25 457 VAL A C 1
ATOM 3522 O O . VAL A 1 457 ? -9.806 -3.466 -4.887 1.00 92.25 457 VAL A O 1
ATOM 3525 N N . LEU A 1 458 ? -8.925 -2.825 -6.852 1.00 93.50 458 LEU A N 1
ATOM 3526 C CA . LEU A 1 458 ? -10.120 -2.125 -7.349 1.00 93.50 458 LEU A CA 1
ATOM 3527 C C . LEU A 1 458 ? -10.962 -2.971 -8.322 1.00 93.50 458 LEU A C 1
ATOM 3529 O O . LEU A 1 458 ? -12.007 -2.516 -8.775 1.00 93.50 458 LEU A O 1
ATOM 3533 N N . LEU A 1 459 ? -10.515 -4.194 -8.630 1.00 94.69 459 LEU A N 1
ATOM 3534 C CA . LEU A 1 459 ? -11.112 -5.117 -9.600 1.00 94.69 459 LEU A CA 1
ATOM 3535 C C . LEU A 1 459 ? -11.329 -4.506 -11.000 1.00 94.69 459 LEU A C 1
ATOM 3537 O O . LEU A 1 459 ? -12.268 -4.885 -11.698 1.00 94.69 459 LEU A O 1
ATOM 3541 N N . ALA A 1 460 ? -10.447 -3.597 -11.420 1.00 94.19 460 ALA A N 1
ATOM 3542 C CA . ALA A 1 460 ? -10.479 -2.945 -12.730 1.00 94.19 460 ALA A CA 1
ATOM 3543 C C . ALA A 1 460 ? -9.172 -3.208 -13.491 1.00 94.19 460 ALA A C 1
ATOM 3545 O O . ALA A 1 460 ? -8.093 -2.804 -13.046 1.00 94.19 460 ALA A O 1
ATOM 3546 N N . GLY A 1 461 ? -9.248 -3.910 -14.620 1.00 93.75 461 GLY A N 1
ATOM 3547 C CA . GLY A 1 461 ? -8.067 -4.381 -15.345 1.00 93.75 461 GLY A CA 1
ATOM 3548 C C . GLY A 1 461 ? -8.356 -5.595 -16.217 1.00 93.75 461 GLY A C 1
ATOM 3549 O O . GLY A 1 461 ? -9.501 -6.019 -16.358 1.00 93.75 461 GLY A O 1
ATOM 3550 N N . ASN A 1 462 ? -7.305 -6.178 -16.786 1.00 90.56 462 ASN A N 1
ATOM 3551 C CA . ASN A 1 462 ? -7.433 -7.435 -17.513 1.00 90.56 462 ASN A CA 1
ATOM 3552 C C . ASN A 1 462 ? -7.222 -8.637 -16.564 1.00 90.56 462 ASN A C 1
ATOM 3554 O O . ASN A 1 462 ? -6.536 -8.492 -15.545 1.00 90.56 462 ASN A O 1
ATOM 3558 N N . PRO A 1 463 ? -7.755 -9.836 -16.873 1.00 89.81 463 PRO A N 1
ATOM 3559 C CA . PRO A 1 463 ? -7.605 -11.020 -16.021 1.00 89.81 463 PRO A CA 1
ATOM 3560 C C . PRO A 1 463 ? -6.153 -11.408 -15.702 1.00 89.81 463 PRO A C 1
ATOM 3562 O O . PRO A 1 463 ? -5.904 -11.953 -14.631 1.00 89.81 463 PRO A O 1
ATOM 3565 N N . GLU A 1 464 ? -5.199 -11.123 -16.594 1.00 89.56 464 GLU A N 1
ATOM 3566 C CA . GLU A 1 464 ? -3.767 -11.384 -16.393 1.00 89.56 464 GLU A CA 1
ATOM 3567 C C . GLU A 1 464 ? -3.080 -10.446 -15.385 1.00 89.56 464 GLU A C 1
ATOM 3569 O O . GLU A 1 464 ? -2.063 -10.824 -14.804 1.00 89.56 464 GLU A O 1
ATOM 3574 N N . ASP A 1 465 ? -3.634 -9.252 -15.146 1.00 87.75 465 ASP A N 1
ATOM 3575 C CA . ASP A 1 465 ? -3.124 -8.308 -14.143 1.00 87.75 465 ASP A CA 1
ATOM 3576 C C . ASP A 1 465 ? -3.644 -8.651 -12.726 1.00 87.75 465 ASP A C 1
ATOM 3578 O O . ASP A 1 465 ? -3.038 -8.271 -11.719 1.00 87.75 465 ASP A O 1
ATOM 3582 N N . GLY A 1 466 ? -4.784 -9.349 -12.641 1.00 86.31 466 GLY A N 1
ATOM 3583 C CA . GLY A 1 466 ? -5.545 -9.600 -11.413 1.00 86.31 466 GLY A CA 1
ATOM 3584 C C . GLY A 1 466 ? -5.394 -11.003 -10.816 1.00 86.31 466 GLY A C 1
ATOM 3585 O O . GLY A 1 466 ? -4.636 -11.852 -11.286 1.00 86.31 466 GLY A O 1
ATOM 3586 N N . SER A 1 467 ? -6.161 -11.261 -9.755 1.00 87.25 467 SER A N 1
ATOM 3587 C CA . SER A 1 467 ? -6.203 -12.565 -9.091 1.00 87.25 467 SER A CA 1
ATOM 3588 C C . SER A 1 467 ? -7.210 -13.507 -9.750 1.00 87.25 467 SER A C 1
ATOM 3590 O O . SER A 1 467 ? -8.318 -13.118 -10.108 1.00 87.25 467 SER A O 1
ATOM 3592 N N . LYS A 1 468 ? -6.887 -14.806 -9.791 1.00 87.06 468 LYS A N 1
ATOM 3593 C CA . LYS A 1 468 ? -7.843 -15.861 -10.174 1.00 87.06 468 LYS A CA 1
ATOM 3594 C C . LYS A 1 468 ? -8.993 -16.039 -9.169 1.00 87.06 468 LYS A C 1
ATOM 3596 O O . LYS A 1 468 ? -10.045 -16.545 -9.548 1.00 87.06 468 LYS A O 1
ATOM 3601 N N . ARG A 1 469 ? -8.808 -15.660 -7.897 1.00 84.88 469 ARG A N 1
ATOM 3602 C CA . ARG A 1 469 ? -9.837 -15.750 -6.838 1.00 84.88 469 ARG A CA 1
ATOM 3603 C C . ARG A 1 469 ? -10.768 -14.537 -6.858 1.00 84.88 469 ARG A C 1
ATOM 3605 O O . ARG A 1 469 ? -11.972 -14.671 -6.641 1.00 84.88 469 ARG A O 1
ATOM 3612 N N . HIS A 1 470 ? -10.210 -13.364 -7.148 1.00 88.19 470 HIS A N 1
ATOM 3613 C CA . HIS A 1 470 ? -10.933 -12.102 -7.286 1.00 88.19 470 HIS A CA 1
ATOM 3614 C C . HIS A 1 470 ? -10.596 -11.481 -8.649 1.00 88.19 470 HIS A C 1
ATOM 3616 O O . HIS A 1 470 ? -9.796 -10.549 -8.706 1.00 88.19 470 HIS A O 1
ATOM 3622 N N . PRO A 1 471 ? -11.161 -12.021 -9.749 1.00 90.31 471 PRO A N 1
ATOM 3623 C CA . PRO A 1 471 ? -10.908 -11.488 -11.080 1.00 90.31 471 PRO A CA 1
ATOM 3624 C C . PRO A 1 471 ? -11.492 -10.074 -11.219 1.00 90.31 471 PRO A C 1
ATOM 3626 O O . PRO A 1 471 ? -12.483 -9.761 -10.542 1.00 90.31 471 PRO A O 1
ATOM 3629 N N . PRO A 1 472 ? -10.925 -9.238 -12.108 1.00 94.19 472 PRO A N 1
ATOM 3630 C CA . PRO A 1 472 ? -11.508 -7.951 -12.454 1.00 94.19 472 PRO A CA 1
ATOM 3631 C C . PRO A 1 472 ? -12.964 -8.076 -12.911 1.00 94.19 472 PRO A C 1
ATOM 3633 O O . PRO A 1 472 ? -13.344 -9.030 -13.592 1.00 94.19 472 PRO A O 1
ATOM 3636 N N . ILE A 1 473 ? -13.771 -7.094 -12.519 1.00 93.50 473 ILE A N 1
ATOM 3637 C CA . ILE A 1 473 ? -15.195 -6.966 -12.855 1.00 93.50 473 ILE A CA 1
ATOM 3638 C C . ILE A 1 473 ? -15.445 -5.864 -13.895 1.00 93.50 473 ILE A C 1
ATOM 3640 O O . ILE A 1 473 ? -16.548 -5.761 -14.425 1.00 93.50 473 ILE A O 1
ATOM 3644 N N . SER A 1 474 ? -14.425 -5.059 -14.198 1.00 91.75 474 SER A N 1
ATOM 3645 C CA . SER A 1 474 ? -14.417 -4.047 -15.254 1.00 91.75 474 SER A CA 1
ATOM 3646 C C . SER A 1 474 ? -13.096 -4.079 -16.030 1.00 91.75 474 SER A C 1
ATOM 3648 O O . SER A 1 474 ? -12.072 -4.553 -15.532 1.00 91.75 474 SER A O 1
ATOM 3650 N N . SER A 1 475 ? -13.131 -3.597 -17.274 1.00 91.06 475 SER A N 1
ATOM 3651 C CA . SER A 1 475 ? -11.977 -3.553 -18.178 1.00 91.06 475 SER A CA 1
ATOM 3652 C C . SER A 1 475 ? -10.855 -2.642 -17.668 1.00 91.06 475 SER A C 1
ATOM 3654 O O . SER A 1 475 ? -11.071 -1.786 -16.807 1.00 91.06 475 SER A O 1
ATOM 3656 N N . ARG A 1 476 ? -9.657 -2.763 -18.260 1.00 91.00 476 ARG A N 1
ATOM 3657 C CA . ARG A 1 476 ? -8.573 -1.792 -18.050 1.00 91.00 476 ARG A CA 1
ATOM 3658 C C . ARG A 1 476 ? -9.059 -0.362 -18.322 1.00 91.00 476 ARG A C 1
ATOM 3660 O O . ARG A 1 476 ? -9.761 -0.104 -19.299 1.00 91.00 476 ARG A O 1
ATOM 3667 N N . LEU A 1 477 ? -8.690 0.539 -17.417 1.00 93.62 477 LEU A N 1
ATOM 3668 C CA . LEU A 1 477 ? -9.087 1.945 -17.424 1.00 93.62 477 LEU A CA 1
ATOM 3669 C C . LEU A 1 477 ? -8.297 2.730 -18.479 1.00 93.62 477 LEU A C 1
ATOM 3671 O O . LEU A 1 477 ? -7.189 2.344 -18.853 1.00 93.62 477 LEU A O 1
ATOM 3675 N N . LEU A 1 478 ? -8.882 3.832 -18.949 1.00 92.94 478 LEU A N 1
ATOM 3676 C CA . LEU A 1 478 ? -8.264 4.716 -19.936 1.00 92.94 478 LEU A CA 1
ATOM 3677 C C . LEU A 1 478 ? -7.514 5.855 -19.231 1.00 92.94 478 LEU A C 1
ATOM 3679 O O . LEU A 1 478 ? -8.069 6.547 -18.375 1.00 92.94 478 LEU A O 1
ATOM 3683 N N . THR A 1 479 ? -6.265 6.065 -19.626 1.00 93.94 479 THR A N 1
ATOM 3684 C CA . THR A 1 479 ? -5.366 7.112 -19.135 1.00 93.94 479 THR A CA 1
ATOM 3685 C C . THR A 1 479 ? -5.511 8.368 -19.995 1.00 93.94 479 THR A C 1
ATOM 3687 O O . THR A 1 479 ? -5.300 8.284 -21.203 1.00 93.94 479 THR A O 1
ATOM 3690 N N . PRO A 1 480 ? -5.818 9.544 -19.419 1.00 93.38 480 PRO A N 1
ATOM 3691 C CA . PRO A 1 480 ? -5.785 10.801 -20.160 1.00 93.38 480 PRO A CA 1
ATOM 3692 C C . PRO A 1 480 ? -4.410 11.057 -20.792 1.00 93.38 480 PRO A C 1
ATOM 3694 O O . PRO A 1 480 ? -3.386 10.930 -20.111 1.00 93.38 480 PRO A O 1
ATOM 3697 N N . LEU A 1 481 ? -4.387 11.502 -22.052 1.00 93.19 481 LEU A N 1
ATOM 3698 C CA . LEU A 1 481 ? -3.152 11.864 -22.770 1.00 93.19 481 LEU A CA 1
ATOM 3699 C C . LEU A 1 481 ? -2.256 12.857 -22.005 1.00 93.19 481 LEU A C 1
ATOM 3701 O O . LEU A 1 481 ? -1.033 12.770 -22.094 1.00 93.19 481 LEU A O 1
ATOM 3705 N N . SER A 1 482 ? -2.837 13.751 -21.197 1.00 93.19 482 SER A N 1
ATOM 3706 C CA . SER A 1 482 ? -2.080 14.662 -20.327 1.00 93.19 482 SER A CA 1
ATOM 3707 C C . SER A 1 482 ? -1.210 13.926 -19.305 1.00 93.19 482 SER A C 1
ATOM 3709 O O . SER A 1 482 ? -0.047 14.271 -19.150 1.00 93.19 482 SER A O 1
ATOM 3711 N N . ILE A 1 483 ? -1.703 12.854 -18.672 1.00 93.56 483 ILE A N 1
ATOM 3712 C CA . ILE A 1 483 ? -0.894 12.054 -17.733 1.00 93.56 483 ILE A CA 1
ATOM 3713 C C . ILE A 1 483 ? 0.238 11.330 -18.476 1.00 93.56 483 ILE A C 1
ATOM 3715 O O . ILE A 1 483 ? 1.330 11.180 -17.934 1.00 93.56 483 ILE A O 1
ATOM 3719 N N . VAL A 1 484 ? 0.001 10.886 -19.714 1.00 93.81 484 VAL A N 1
ATOM 3720 C CA . VAL A 1 484 ? 1.043 10.227 -20.519 1.00 93.81 484 VAL A CA 1
ATOM 3721 C C . VAL A 1 484 ? 2.160 11.208 -20.878 1.00 93.81 484 VAL A C 1
ATOM 3723 O O . VAL A 1 484 ? 3.333 10.876 -20.706 1.00 93.81 484 VAL A O 1
ATOM 3726 N N . SER A 1 485 ? 1.785 12.415 -21.309 1.00 92.00 485 SER A N 1
ATOM 3727 C CA . SER A 1 485 ? 2.682 13.536 -21.609 1.00 92.00 485 SER A CA 1
ATOM 3728 C C . SER A 1 485 ? 3.484 13.986 -20.383 1.00 92.00 485 SER A C 1
ATOM 3730 O O . SER A 1 485 ? 4.711 13.967 -20.404 1.00 92.00 485 SER A O 1
ATOM 3732 N N . ASP A 1 486 ? 2.805 14.352 -19.294 1.00 93.44 486 ASP A N 1
ATOM 3733 C CA . ASP A 1 486 ? 3.411 15.018 -18.130 1.00 93.44 486 ASP A CA 1
ATOM 3734 C C . ASP A 1 486 ? 4.422 14.139 -17.368 1.00 93.44 486 ASP A C 1
ATOM 3736 O O . ASP A 1 486 ? 5.254 14.652 -16.611 1.00 93.44 486 ASP A O 1
ATOM 3740 N N . PHE A 1 487 ? 4.343 12.816 -17.547 1.00 92.56 487 PHE A N 1
ATOM 3741 C CA . PHE A 1 487 ? 5.143 11.824 -16.825 1.00 92.56 487 PHE A CA 1
ATOM 3742 C C . PHE A 1 487 ? 5.934 10.865 -17.732 1.00 92.56 487 PHE A C 1
ATOM 3744 O O . PHE A 1 487 ? 6.375 9.817 -17.260 1.00 92.56 487 PHE A O 1
ATOM 3751 N N . ASP A 1 488 ? 6.142 11.223 -19.003 1.00 91.88 488 ASP A N 1
ATOM 3752 C CA . ASP A 1 488 ? 6.996 10.489 -19.951 1.00 91.88 488 ASP A CA 1
ATOM 3753 C C . ASP A 1 488 ? 6.569 9.011 -20.171 1.00 91.88 488 ASP A C 1
ATOM 3755 O O . ASP A 1 488 ? 7.401 8.119 -20.357 1.00 91.88 488 ASP A O 1
ATOM 3759 N N . LEU A 1 489 ? 5.260 8.714 -20.138 1.00 94.56 489 LEU A N 1
ATOM 3760 C CA . LEU A 1 489 ? 4.737 7.333 -20.120 1.00 94.56 489 LEU A CA 1
ATOM 3761 C C . LEU A 1 489 ? 4.475 6.714 -21.507 1.00 94.56 489 LEU A C 1
ATOM 3763 O O . LEU A 1 489 ? 3.937 5.607 -21.578 1.00 94.56 489 LEU A O 1
ATOM 3767 N N . GLN A 1 490 ? 4.841 7.390 -22.601 1.00 95.12 490 GLN A N 1
ATOM 3768 C CA . GLN A 1 490 ? 4.481 6.988 -23.971 1.00 95.12 490 GLN A CA 1
ATOM 3769 C C . GLN A 1 490 ? 4.880 5.541 -24.306 1.00 95.12 490 GLN A C 1
ATOM 3771 O O . GLN A 1 490 ? 4.053 4.792 -24.817 1.00 95.12 490 GLN A O 1
ATOM 3776 N N . ALA A 1 491 ? 6.076 5.100 -23.901 1.00 93.81 491 ALA A N 1
ATOM 3777 C CA . ALA A 1 491 ? 6.539 3.732 -24.152 1.00 93.81 491 ALA A CA 1
ATOM 3778 C C . ALA A 1 491 ? 5.587 2.652 -23.593 1.00 93.81 491 ALA A C 1
ATOM 3780 O O . ALA A 1 491 ? 5.461 1.581 -24.175 1.00 93.81 491 ALA A O 1
ATOM 3781 N N . ALA A 1 492 ? 4.863 2.932 -22.499 1.00 94.69 492 ALA A N 1
ATOM 3782 C CA . ALA A 1 492 ? 3.862 2.011 -21.959 1.00 94.69 492 ALA A CA 1
ATOM 3783 C C . ALA A 1 492 ? 2.546 1.996 -22.756 1.00 94.69 492 ALA A C 1
ATOM 3785 O O . ALA A 1 492 ? 1.818 1.004 -22.709 1.00 94.69 492 ALA A O 1
ATOM 3786 N N . VAL A 1 493 ? 2.228 3.072 -23.479 1.00 94.81 493 VAL A N 1
ATOM 3787 C CA . VAL A 1 493 ? 1.129 3.096 -24.456 1.00 94.81 493 VAL A CA 1
ATOM 3788 C C . VAL A 1 493 ? 1.530 2.290 -25.691 1.00 94.81 493 VAL A C 1
ATOM 3790 O O . VAL A 1 493 ? 0.761 1.441 -26.135 1.00 94.81 493 VAL A O 1
ATOM 3793 N N . ASP A 1 494 ? 2.760 2.478 -26.178 1.00 93.81 494 ASP A N 1
ATOM 3794 C CA . ASP A 1 494 ? 3.280 1.821 -27.385 1.00 93.81 494 ASP A CA 1
ATOM 3795 C C . ASP A 1 494 ? 3.295 0.284 -27.264 1.00 93.81 494 ASP A C 1
ATOM 3797 O O . ASP A 1 494 ? 2.973 -0.417 -28.223 1.00 93.81 494 ASP A O 1
ATOM 3801 N N . VAL A 1 495 ? 3.590 -0.259 -26.072 1.00 93.81 495 VAL A N 1
ATOM 3802 C CA . VAL A 1 495 ? 3.512 -1.710 -25.788 1.00 93.81 495 VAL A CA 1
ATOM 3803 C C . VAL A 1 495 ? 2.126 -2.192 -25.317 1.00 93.81 495 VAL A C 1
ATOM 3805 O O . VAL A 1 495 ? 1.989 -3.316 -24.830 1.00 93.81 495 VAL A O 1
ATOM 3808 N N . GLY A 1 496 ? 1.084 -1.356 -25.403 1.00 91.12 496 GLY A N 1
ATOM 3809 C CA . GLY A 1 496 ? -0.294 -1.719 -25.039 1.00 91.12 496 GLY A CA 1
ATOM 3810 C C . GLY A 1 496 ? -0.530 -1.965 -23.541 1.00 91.12 496 GLY A C 1
ATOM 3811 O O . GLY A 1 496 ? -1.472 -2.665 -23.158 1.00 91.12 496 GLY A O 1
ATOM 3812 N N . LYS A 1 497 ? 0.323 -1.422 -22.663 1.00 91.81 497 LYS A N 1
ATOM 3813 C CA . LYS A 1 497 ? 0.182 -1.527 -21.199 1.00 91.81 497 LYS A CA 1
ATOM 3814 C C . LYS A 1 497 ? -0.696 -0.422 -20.619 1.00 91.81 497 LYS A C 1
ATOM 3816 O O . LYS A 1 497 ? -1.415 -0.678 -19.656 1.00 91.81 497 LYS A O 1
ATOM 3821 N N . LEU A 1 498 ? -0.689 0.767 -21.214 1.00 93.25 498 LEU A N 1
ATOM 3822 C CA . LEU A 1 498 ? -1.647 1.840 -20.943 1.00 93.25 498 LEU A CA 1
ATOM 3823 C C . LEU A 1 498 ? -2.539 2.042 -22.169 1.00 93.25 498 LEU A C 1
ATOM 3825 O O . LEU A 1 498 ? -2.058 2.027 -23.297 1.00 93.25 498 LEU A O 1
ATOM 3829 N N . HIS A 1 499 ? -3.838 2.235 -21.952 1.00 91.44 499 HIS A N 1
ATOM 3830 C CA . HIS A 1 499 ? -4.781 2.605 -23.009 1.00 91.44 499 HIS A CA 1
ATOM 3831 C C . HIS A 1 499 ? -5.100 4.093 -22.853 1.00 91.44 499 HIS A C 1
ATOM 3833 O O . HIS A 1 499 ? -5.276 4.545 -21.725 1.00 91.44 499 HIS A O 1
ATOM 3839 N N . VAL A 1 500 ? -5.168 4.851 -23.946 1.00 90.94 500 VAL A N 1
ATOM 3840 C CA . VAL A 1 500 ? -5.386 6.310 -23.911 1.00 90.94 500 VAL A CA 1
ATOM 3841 C C . VAL A 1 500 ? -6.762 6.713 -24.431 1.00 90.94 500 VAL A C 1
ATOM 3843 O O . VAL A 1 500 ? -7.401 5.944 -25.151 1.00 90.94 500 VAL A O 1
ATOM 3846 N N . TRP A 1 501 ? -7.202 7.913 -24.047 1.00 80.81 501 TRP A N 1
ATOM 3847 C CA . TRP A 1 501 ? -8.403 8.591 -24.543 1.00 80.81 501 TRP A CA 1
ATOM 3848 C C . TRP A 1 501 ? -8.170 10.101 -24.670 1.00 80.81 501 TRP A C 1
ATOM 3850 O O . TRP A 1 501 ? -7.282 10.618 -23.945 1.00 80.81 501 TRP A O 1
#

Radius of gyration: 36.13 Å; chains: 1; bounding box: 125×75×67 Å

Secondary structure (DSSP, 8-state):
----GGGTTTSTTHHHHHHHSPPPPS-HHHHHHHHHHHHHHHHHHHHTS-HHHHHHHHHHHHHHHSTTSTT--TT--HHHHHHHHHHIIIIIS---SSSPPEEPHHHHHHHT-HHHHHTTSSEE--TT-SS--TT-SPS----------------------------------------------------------------------PPP--PPP-----S---------EEEEEEESSGGGHHHHHHHHHHTS-GGG-EEEEEE--TT-HHHHHHHHHHHH-SEEE--SSTT-HHHHHHHHHHHHH--S-EEEEEETT-SS--GGGGGSPEEEEEEE--TTTT--THHHHHHHTTT--EEEEEEEEEHHHHHHHHHHHHTSS-EE-TTHHHHHSTTT-HHHHHHHHHHHHHHHH-HHHHHHHHHHHHHHHHHHTTTTS-HHHHHHHHHHHHHHHS-BS-TTTS-SSS--SBPPPEEPHHHHHHTT-HHHHHTTSSEE-

Sequence (501 aa):
MVACSEDENLYPAGASIMWQSQAWPRDVDSFRASVALLRPVFDQTLASIPAEMKAKIYPDWISCHGSRGHRFVSSWDVVTLVKKANLFLLDVLKYQAPSLPEVSEGFMAHNGLELAVQEGALRVKVPGSGINHASSLPKNDWAPAESERSLGPPSASTSTNPTRNLNNNSRNTNRPDYSDNVSVASTPSARAAQPKFGGTKPTVDQGPKFKPVNRPPAVGSSSTHNAFKITPGNTYLAVDDEFDAIPLMCFLAGTCGPDSRRAVFFIDTSGCQLHYQKLISRITEWTVFAPAIAETFQSTEDAASKFSRFPGPAILLLPFKIQTPPSVLTNVLLGCCVYWGSTLGGFVPLLQAKRHATALKCSSTSIIMTTAQRDKIVPILYNSNFRVHPSSADLLHRDASSWLSESRKTTKLVLSTEPELIKELYETHLRFFARTSRGQLGAEEIANRINKYTANVLLAGNPEDGSKRHPPISSRLLTPLSIVSDFDLQAAVDVGKLHVW

Organism: Thanatephorus cucumeris (strain AG1-IB / isolate 7/3/14) (NCBI:txid1108050)